Protein AF-A0A3M4SP92-F1 (afdb_monomer_lite)

Structure (mmCIF, N/CA/C/O backbone):
data_AF-A0A3M4SP92-F1
#
_entry.id   AF-A0A3M4SP92-F1
#
loop_
_atom_site.group_PDB
_atom_site.id
_atom_site.type_symbol
_atom_site.label_atom_id
_atom_site.label_alt_id
_atom_site.label_comp_id
_atom_site.label_asym_id
_atom_site.label_entity_id
_atom_site.label_seq_id
_atom_site.pdbx_PDB_ins_code
_atom_site.Cartn_x
_atom_site.Cartn_y
_atom_site.Cartn_z
_atom_site.occupancy
_atom_site.B_iso_or_equiv
_atom_site.auth_seq_id
_atom_site.auth_comp_id
_atom_site.auth_asym_id
_atom_site.auth_atom_id
_atom_site.pdbx_PDB_model_num
ATOM 1 N N . MET A 1 1 ? -9.330 -3.775 -45.755 1.00 30.12 1 MET A N 1
ATOM 2 C CA . MET A 1 1 ? -8.286 -4.547 -46.463 1.00 30.12 1 MET A CA 1
ATOM 3 C C . MET A 1 1 ? -7.312 -3.555 -47.075 1.00 30.12 1 MET A C 1
ATOM 5 O O . MET A 1 1 ? -7.588 -3.018 -48.136 1.00 30.12 1 MET A O 1
ATOM 9 N N . SER A 1 2 ? -6.251 -3.221 -46.341 1.00 26.95 2 SER A N 1
ATOM 10 C CA . SER A 1 2 ? -5.214 -2.285 -46.786 1.00 26.95 2 SER A CA 1
ATOM 11 C C . SER A 1 2 ? -4.103 -3.093 -47.449 1.00 26.95 2 SER A C 1
ATOM 13 O O . SER A 1 2 ? -3.453 -3.914 -46.802 1.00 26.95 2 SER A O 1
ATOM 15 N N . THR A 1 3 ? -3.956 -2.931 -48.759 1.00 27.67 3 THR A N 1
ATOM 16 C CA . THR A 1 3 ? -2.864 -3.501 -49.545 1.00 27.67 3 THR A CA 1
ATOM 17 C C . THR A 1 3 ? -1.587 -2.735 -49.233 1.00 27.67 3 THR A C 1
ATOM 19 O O . THR A 1 3 ? -1.308 -1.705 -49.844 1.00 27.67 3 THR A O 1
ATOM 22 N N . VAL A 1 4 ? -0.812 -3.247 -48.278 1.00 26.44 4 VAL A N 1
ATOM 23 C CA . VAL A 1 4 ? 0.611 -2.915 -48.158 1.00 26.44 4 VAL A CA 1
ATOM 24 C C . VAL A 1 4 ? 1.264 -3.302 -49.487 1.00 26.44 4 VAL A C 1
ATOM 26 O O . VAL A 1 4 ? 1.148 -4.449 -49.928 1.00 26.44 4 VAL A O 1
ATOM 29 N N . SER A 1 5 ? 1.854 -2.330 -50.180 1.00 28.97 5 SER A N 1
ATOM 30 C CA . SER A 1 5 ? 2.473 -2.546 -51.484 1.00 28.97 5 SER A CA 1
ATOM 31 C C . SER A 1 5 ? 3.644 -3.524 -51.351 1.00 28.97 5 SER A C 1
ATOM 33 O O . SER A 1 5 ? 4.403 -3.493 -50.383 1.00 28.97 5 SER A O 1
ATOM 35 N N . LYS A 1 6 ? 3.798 -4.409 -52.344 1.00 29.62 6 LYS A N 1
ATOM 36 C CA . LYS A 1 6 ? 4.917 -5.365 -52.438 1.00 29.62 6 LYS A CA 1
ATOM 37 C C . LYS A 1 6 ? 6.294 -4.694 -52.302 1.00 29.62 6 LYS A C 1
ATOM 39 O O . LYS A 1 6 ? 7.212 -5.320 -51.792 1.00 29.62 6 LYS A O 1
ATOM 44 N N . GLU A 1 7 ? 6.410 -3.418 -52.664 1.00 26.72 7 GLU A N 1
ATOM 45 C CA . GLU A 1 7 ? 7.645 -2.632 -52.536 1.00 26.72 7 GLU A CA 1
ATOM 46 C C . GLU A 1 7 ? 8.008 -2.296 -51.077 1.00 26.72 7 GLU A C 1
ATOM 48 O O . GLU A 1 7 ? 9.187 -2.251 -50.735 1.00 26.72 7 GLU A O 1
ATOM 53 N N . SER A 1 8 ? 7.032 -2.151 -50.170 1.00 32.12 8 SER A N 1
ATOM 54 C CA . SER A 1 8 ? 7.308 -1.987 -48.730 1.00 32.12 8 SER A CA 1
ATOM 55 C C . SER A 1 8 ? 7.738 -3.295 -48.054 1.00 32.12 8 SER A C 1
ATOM 57 O O . SER A 1 8 ? 8.386 -3.261 -47.011 1.00 32.12 8 SER A O 1
ATOM 59 N N . ALA A 1 9 ? 7.399 -4.446 -48.644 1.00 28.08 9 ALA A N 1
ATOM 60 C CA . ALA A 1 9 ? 7.818 -5.763 -48.163 1.00 28.08 9 ALA A CA 1
ATOM 61 C C . ALA A 1 9 ? 9.242 -6.136 -48.621 1.00 28.08 9 ALA A C 1
ATOM 63 O O . ALA A 1 9 ? 9.933 -6.864 -47.913 1.00 28.08 9 ALA A O 1
ATOM 64 N N . GLU A 1 10 ? 9.706 -5.612 -49.761 1.00 27.06 10 GLU A N 1
ATOM 65 C CA . GLU A 1 10 ? 11.067 -5.848 -50.267 1.00 27.06 10 GLU A CA 1
ATOM 66 C C . GLU A 1 10 ? 12.120 -4.923 -49.628 1.00 27.06 10 GLU A C 1
ATOM 68 O O . GLU A 1 10 ? 13.264 -5.339 -49.465 1.00 27.06 10 GLU A O 1
ATOM 73 N N . ALA A 1 11 ? 11.747 -3.727 -49.154 1.00 30.33 11 ALA A N 1
ATOM 74 C CA . ALA A 1 11 ? 12.664 -2.836 -48.425 1.00 30.33 11 ALA A CA 1
ATOM 75 C C . ALA A 1 11 ? 12.985 -3.301 -46.983 1.00 30.33 11 ALA A C 1
ATOM 77 O O . ALA A 1 11 ? 13.945 -2.836 -46.377 1.00 30.33 11 ALA A O 1
ATOM 78 N N . LEU A 1 12 ? 12.205 -4.237 -46.431 1.00 32.28 12 LEU A N 1
ATOM 79 C CA . LEU A 1 12 ? 12.416 -4.846 -45.106 1.00 32.28 12 LEU A CA 1
ATOM 80 C C . LEU A 1 12 ? 13.259 -6.135 -45.154 1.00 32.28 12 LEU A C 1
ATOM 82 O O . LEU A 1 12 ? 13.442 -6.786 -44.127 1.00 32.28 12 LEU A O 1
ATOM 86 N N . ASN A 1 13 ? 13.789 -6.483 -46.331 1.00 29.16 13 ASN A N 1
ATOM 87 C CA . ASN A 1 13 ? 14.690 -7.616 -46.555 1.00 29.16 13 ASN A CA 1
ATOM 88 C C . ASN A 1 13 ? 16.179 -7.257 -46.365 1.00 29.16 13 ASN A C 1
ATOM 90 O O . ASN A 1 13 ? 17.051 -7.995 -46.826 1.00 29.16 13 ASN A O 1
ATOM 94 N N . GLU A 1 14 ? 16.502 -6.152 -45.683 1.00 32.22 14 GLU A N 1
ATOM 95 C CA . GLU A 1 14 ? 17.861 -5.955 -45.174 1.00 32.22 14 GLU A CA 1
ATOM 96 C C . GLU A 1 14 ? 18.135 -6.999 -44.083 1.00 32.22 14 GLU A C 1
ATOM 98 O O . GLU A 1 14 ? 17.519 -6.997 -43.016 1.00 32.22 14 GLU A O 1
ATOM 103 N N . GLU A 1 15 ? 19.033 -7.932 -44.410 1.00 36.53 15 GLU A N 1
ATOM 104 C CA . GLU A 1 15 ? 19.497 -9.047 -43.588 1.00 36.53 15 GLU A CA 1
ATOM 105 C C . GLU A 1 15 ? 19.671 -8.641 -42.122 1.00 36.53 15 GLU A C 1
ATOM 107 O O . GLU A 1 15 ? 20.602 -7.929 -41.742 1.00 36.53 15 GLU A O 1
ATOM 112 N N . ALA A 1 16 ? 18.768 -9.108 -41.269 1.00 33.25 16 ALA A N 1
ATOM 113 C CA . ALA A 1 16 ? 18.874 -8.821 -39.856 1.00 33.25 16 ALA A CA 1
ATOM 114 C C . ALA A 1 16 ? 20.061 -9.577 -39.223 1.00 33.25 16 ALA A C 1
ATOM 116 O O . ALA A 1 16 ? 20.334 -10.729 -39.578 1.00 33.25 16 ALA A O 1
ATOM 117 N N . PRO A 1 17 ? 20.769 -8.954 -38.268 1.00 33.00 17 PRO A N 1
ATOM 118 C CA . PRO A 1 17 ? 21.995 -9.504 -37.707 1.00 33.00 17 PRO A CA 1
ATOM 119 C C . PRO A 1 17 ? 21.730 -10.779 -36.893 1.00 33.00 17 PRO A C 1
ATOM 121 O O . PRO A 1 17 ? 21.066 -10.744 -35.860 1.00 33.00 17 PRO A O 1
ATOM 124 N N . MET A 1 18 ? 22.319 -11.898 -37.321 1.00 33.81 18 MET A N 1
ATOM 125 C CA . MET A 1 18 ? 22.360 -13.142 -36.545 1.00 33.81 18 MET A CA 1
ATOM 126 C C . MET A 1 18 ? 23.530 -13.112 -35.550 1.00 33.81 18 MET A C 1
ATOM 128 O O . MET A 1 18 ? 24.611 -12.612 -35.881 1.00 33.81 18 MET A O 1
ATOM 132 N N . ALA A 1 19 ? 23.344 -13.661 -34.343 1.00 36.31 19 ALA A N 1
ATOM 133 C CA . ALA A 1 19 ? 24.434 -13.881 -33.400 1.00 36.31 19 ALA A CA 1
ATOM 134 C C . ALA A 1 19 ? 24.919 -15.336 -33.480 1.00 36.31 19 ALA A C 1
ATOM 136 O O . ALA A 1 19 ? 24.132 -16.274 -33.387 1.00 36.31 19 ALA A O 1
ATOM 137 N N . PHE A 1 20 ? 26.228 -15.538 -33.622 1.00 37.59 20 PHE A N 1
ATOM 138 C CA . PHE A 1 20 ? 26.829 -16.871 -33.553 1.00 37.59 20 PHE A CA 1
ATOM 139 C C . PHE A 1 20 ? 27.489 -17.056 -32.188 1.00 37.59 20 PHE A C 1
ATOM 141 O O . PHE A 1 20 ? 28.378 -16.289 -31.822 1.00 37.59 20 PHE A O 1
ATOM 148 N N . GLY A 1 21 ? 27.067 -18.074 -31.439 1.00 38.53 21 GLY A N 1
ATOM 149 C CA . GLY A 1 21 ? 27.841 -18.595 -30.315 1.00 38.53 21 GLY A CA 1
ATOM 150 C C . GLY A 1 21 ? 28.555 -19.861 -30.761 1.00 38.53 21 GLY A C 1
ATOM 151 O O . GLY A 1 21 ? 27.895 -20.796 -31.202 1.00 38.53 21 GLY A O 1
ATOM 152 N N . THR A 1 22 ? 29.883 -19.899 -30.683 1.00 38.00 22 THR A N 1
ATOM 153 C CA . THR A 1 22 ? 30.664 -21.104 -30.995 1.00 38.00 22 THR A CA 1
ATOM 154 C C . THR A 1 22 ? 30.662 -22.014 -29.760 1.00 38.00 22 THR A C 1
ATOM 156 O O . THR A 1 22 ? 31.276 -21.649 -28.752 1.00 38.00 22 THR A O 1
ATOM 159 N N . PRO A 1 23 ? 29.973 -23.171 -29.768 1.00 39.81 23 PRO A N 1
ATOM 160 C CA . PRO A 1 23 ? 29.956 -24.048 -28.609 1.00 39.81 23 PRO A CA 1
ATOM 161 C C . PRO A 1 23 ? 31.323 -24.719 -28.451 1.00 39.81 23 PRO A C 1
ATOM 163 O O . PRO A 1 23 ? 31.856 -25.294 -29.394 1.00 39.81 23 PRO A O 1
ATOM 166 N N . THR A 1 24 ? 31.892 -24.679 -27.246 1.00 42.09 24 THR A N 1
ATOM 167 C CA . THR A 1 24 ? 33.137 -25.398 -26.921 1.00 42.09 24 THR A CA 1
ATOM 168 C C . THR A 1 24 ? 32.889 -26.841 -26.462 1.00 42.09 24 THR A C 1
ATOM 170 O O . THR A 1 24 ? 33.850 -27.596 -26.333 1.00 42.09 24 THR A O 1
ATOM 173 N N . LYS A 1 25 ? 31.622 -27.241 -26.229 1.00 38.69 25 LYS A N 1
ATOM 174 C CA . LYS A 1 25 ? 31.233 -28.585 -25.739 1.00 38.69 25 LYS A CA 1
ATOM 175 C C . LYS A 1 25 ? 30.020 -29.252 -26.419 1.00 38.69 25 LYS A C 1
ATOM 177 O O . LYS A 1 25 ? 29.860 -30.454 -26.259 1.00 38.69 25 LYS A O 1
ATOM 182 N N . TYR A 1 26 ? 29.191 -28.528 -27.174 1.00 45.72 26 TYR A N 1
ATOM 183 C CA . TYR A 1 26 ? 27.958 -29.064 -27.781 1.00 45.72 26 TYR A CA 1
ATOM 184 C C . TYR A 1 26 ? 28.075 -29.200 -29.300 1.00 45.72 26 TYR A C 1
ATOM 186 O O . TYR A 1 26 ? 28.767 -28.406 -29.940 1.00 45.72 26 TYR A O 1
ATOM 194 N N . GLN A 1 27 ? 27.388 -30.188 -29.884 1.00 48.69 27 GLN A N 1
ATOM 195 C CA . GLN A 1 27 ? 27.373 -30.358 -31.337 1.00 48.69 27 GLN A CA 1
ATOM 196 C C . GLN A 1 27 ? 26.627 -29.189 -32.010 1.00 48.69 27 GLN A C 1
ATOM 198 O O . GLN A 1 27 ? 25.554 -28.791 -31.541 1.00 48.69 27 GLN A O 1
ATOM 203 N N . PRO A 1 28 ? 27.168 -28.629 -33.108 1.00 51.44 28 PRO A N 1
ATOM 204 C CA . PRO A 1 28 ? 26.494 -27.580 -33.860 1.00 51.44 28 PRO A CA 1
ATOM 205 C C . PRO A 1 28 ? 25.206 -28.113 -34.502 1.00 51.44 28 PRO A C 1
ATOM 207 O O . PRO A 1 28 ? 25.172 -29.211 -35.055 1.00 51.44 28 PRO A O 1
ATOM 210 N N . ILE A 1 29 ? 24.145 -27.309 -34.453 1.00 55.03 29 ILE A N 1
ATOM 211 C CA . ILE A 1 29 ? 22.873 -27.600 -35.121 1.00 55.03 29 ILE A CA 1
ATOM 212 C C . ILE A 1 29 ? 23.016 -27.441 -36.643 1.00 55.03 29 ILE A C 1
ATOM 214 O O . ILE A 1 29 ? 23.712 -26.543 -37.124 1.00 55.03 29 ILE A O 1
ATOM 218 N N . SER A 1 30 ? 22.362 -28.299 -37.431 1.00 59.16 30 SER A N 1
ATOM 219 C CA . SER A 1 30 ? 22.381 -28.157 -38.892 1.00 59.16 30 SER A CA 1
ATOM 220 C C . SER A 1 30 ? 21.524 -26.972 -39.350 1.00 59.16 30 SER A C 1
ATOM 222 O O . SER A 1 30 ? 20.531 -26.620 -38.709 1.00 59.16 30 SER A O 1
ATOM 224 N N . LYS A 1 31 ? 21.879 -26.373 -40.496 1.00 55.00 31 LYS A N 1
ATOM 225 C CA . LYS A 1 31 ? 21.138 -25.238 -41.078 1.00 55.00 31 LYS A CA 1
ATOM 226 C C . LYS A 1 31 ? 19.658 -25.555 -41.311 1.00 55.00 31 LYS A C 1
ATOM 228 O O . LYS A 1 31 ? 18.821 -24.695 -41.068 1.00 55.00 31 LYS A O 1
ATOM 233 N N . ASP A 1 32 ? 19.334 -26.781 -41.716 1.00 56.88 32 ASP A N 1
ATOM 234 C CA . ASP A 1 32 ? 17.954 -27.200 -41.988 1.00 56.88 32 ASP A CA 1
ATOM 235 C C . ASP A 1 32 ? 17.124 -27.354 -40.710 1.00 56.88 32 ASP A C 1
ATOM 237 O O . ASP A 1 32 ? 15.947 -26.994 -40.682 1.00 56.88 32 ASP A O 1
ATOM 241 N N . ILE A 1 33 ? 17.728 -27.885 -39.641 1.00 60.41 33 ILE A N 1
ATOM 242 C CA . ILE A 1 33 ? 17.060 -28.003 -38.340 1.00 60.41 33 ILE A CA 1
ATOM 243 C C . ILE A 1 33 ? 16.866 -26.605 -37.751 1.00 60.41 33 ILE A C 1
ATOM 245 O O . ILE A 1 33 ? 15.767 -26.285 -37.306 1.00 60.41 33 ILE A O 1
ATOM 249 N N . LEU A 1 34 ? 17.885 -25.746 -37.834 1.00 57.81 34 LEU A N 1
ATOM 250 C CA . LEU A 1 34 ? 17.784 -24.351 -37.420 1.00 57.81 34 LEU A CA 1
ATOM 251 C C . LEU A 1 34 ? 16.679 -23.618 -38.197 1.00 57.81 34 LEU A C 1
ATOM 253 O O . LEU A 1 34 ? 15.792 -23.039 -37.585 1.00 57.81 34 LEU A O 1
ATOM 257 N N . ALA A 1 35 ? 16.643 -23.708 -39.528 1.00 60.16 35 ALA A N 1
ATOM 258 C CA . ALA A 1 35 ? 15.601 -23.073 -40.338 1.00 60.16 35 ALA A CA 1
ATOM 259 C C . ALA A 1 35 ? 14.183 -23.533 -39.943 1.00 60.16 35 ALA A C 1
ATOM 261 O O . ALA A 1 35 ? 13.272 -22.710 -39.826 1.00 60.16 35 ALA A O 1
ATOM 262 N N . LYS A 1 36 ? 13.997 -24.831 -39.663 1.00 63.97 36 LYS A N 1
ATOM 263 C CA . LYS A 1 36 ? 12.719 -25.384 -39.182 1.00 63.97 36 LYS A CA 1
ATOM 264 C C . LYS A 1 36 ? 12.316 -24.847 -37.807 1.00 63.97 36 LYS A C 1
ATOM 266 O O . LYS A 1 36 ? 11.142 -24.532 -37.625 1.00 63.97 36 LYS A O 1
ATOM 271 N N . LEU A 1 37 ? 13.263 -24.711 -36.874 1.00 61.28 37 LEU A N 1
ATOM 272 C CA . LEU A 1 37 ? 13.019 -24.101 -35.559 1.00 61.28 37 LEU A CA 1
ATOM 273 C C . LEU A 1 37 ? 12.592 -22.636 -35.669 1.00 61.28 37 LEU A C 1
ATOM 275 O O . LEU A 1 37 ? 11.745 -22.174 -34.911 1.00 61.28 37 LEU A O 1
ATOM 279 N N . LEU A 1 38 ? 13.177 -21.907 -36.620 1.00 60.97 38 LEU A N 1
ATOM 280 C CA . LEU A 1 38 ? 12.963 -20.469 -36.768 1.00 60.97 38 LEU A CA 1
ATOM 281 C C . LEU A 1 38 ? 11.703 -20.122 -37.569 1.00 60.97 38 LEU A C 1
ATOM 283 O O . LEU A 1 38 ? 11.145 -19.041 -37.389 1.00 60.97 38 LEU A O 1
ATOM 287 N N . THR A 1 39 ? 11.218 -21.039 -38.411 1.00 66.00 39 THR A N 1
ATOM 288 C CA . THR A 1 39 ? 10.072 -20.829 -39.316 1.00 66.00 39 THR A CA 1
ATOM 289 C C . THR A 1 39 ? 8.832 -20.197 -38.652 1.00 66.00 39 THR A C 1
ATOM 291 O O . THR A 1 39 ? 8.259 -19.289 -39.250 1.00 66.00 39 THR A O 1
ATOM 294 N N . PRO A 1 40 ? 8.403 -20.582 -37.432 1.00 60.00 40 PRO A N 1
ATOM 295 C CA . PRO A 1 40 ? 7.220 -19.995 -36.777 1.00 60.00 40 PRO A CA 1
ATOM 296 C C . PRO A 1 40 ? 7.381 -18.528 -36.342 1.00 60.00 40 PRO A C 1
ATOM 298 O O . PRO A 1 40 ? 6.389 -17.824 -36.118 1.00 60.00 40 PRO A O 1
ATOM 301 N N . PHE A 1 41 ? 8.628 -18.073 -36.210 1.00 54.56 41 PHE A N 1
ATOM 302 C CA . PHE A 1 41 ? 8.990 -16.724 -35.777 1.00 54.56 41 PHE A CA 1
ATOM 303 C C . PHE A 1 41 ? 9.320 -15.802 -36.960 1.00 54.56 41 PHE A C 1
ATOM 305 O O . PHE A 1 41 ? 9.295 -14.581 -36.815 1.00 54.56 41 PHE A O 1
ATOM 312 N N . LEU A 1 42 ? 9.559 -16.368 -38.150 1.00 51.88 42 LEU A N 1
ATOM 313 C CA . LEU A 1 42 ? 9.678 -15.605 -39.389 1.00 51.88 42 LEU A CA 1
ATOM 314 C C . LEU A 1 42 ? 8.342 -14.887 -39.669 1.00 51.88 42 LEU A C 1
ATOM 316 O O . LEU A 1 42 ? 7.268 -15.481 -39.565 1.00 51.88 42 LEU A O 1
ATOM 320 N N . TYR A 1 43 ? 8.405 -13.597 -40.013 1.00 47.62 43 TYR A N 1
ATOM 321 C CA . TYR A 1 43 ? 7.257 -12.747 -40.390 1.00 47.62 43 TYR A CA 1
ATOM 322 C C . TYR A 1 43 ? 6.303 -12.318 -39.253 1.00 47.62 43 TYR A C 1
ATOM 324 O O . TYR A 1 43 ? 5.247 -11.748 -39.517 1.00 47.62 43 TYR A O 1
ATOM 332 N N . ALA A 1 44 ? 6.653 -12.574 -37.989 1.00 43.38 44 ALA A N 1
ATOM 333 C CA . ALA A 1 44 ? 5.804 -12.307 -36.822 1.00 43.38 44 ALA A CA 1
ATOM 334 C C . ALA A 1 44 ? 5.817 -10.879 -36.287 1.00 43.38 44 ALA A C 1
ATOM 336 O O . ALA A 1 44 ? 4.833 -10.382 -35.747 1.00 43.38 44 ALA A O 1
ATOM 337 N N . SER A 1 45 ? 6.984 -10.267 -36.369 1.00 37.94 45 SER A N 1
ATOM 338 C CA . SER A 1 45 ? 7.349 -9.096 -35.597 1.00 37.94 45 SER A CA 1
ATOM 339 C C . SER A 1 45 ? 8.038 -8.150 -36.551 1.00 37.94 45 SER A C 1
ATOM 341 O O . SER A 1 45 ? 9.079 -8.490 -37.121 1.00 37.94 45 SER A O 1
ATOM 343 N N . ILE A 1 46 ? 7.441 -6.980 -36.738 1.00 36.09 46 ILE A N 1
ATOM 344 C CA . ILE A 1 46 ? 8.022 -5.885 -37.505 1.00 36.09 46 ILE A CA 1
ATOM 345 C C . ILE A 1 46 ? 9.336 -5.514 -36.795 1.00 36.09 46 ILE A C 1
ATOM 347 O O . ILE A 1 46 ? 9.342 -4.826 -35.779 1.00 36.09 46 ILE A O 1
ATOM 351 N N . GLY A 1 47 ? 10.447 -6.078 -37.275 1.00 38.34 47 GLY A N 1
ATOM 352 C CA . GLY A 1 47 ? 11.798 -5.777 -36.813 1.00 38.34 47 GLY A CA 1
ATOM 353 C C . GLY A 1 47 ? 12.373 -6.626 -35.673 1.00 38.34 47 GLY A C 1
ATOM 354 O O . GLY A 1 47 ? 12.999 -6.032 -34.804 1.00 38.34 47 GLY A O 1
ATOM 355 N N . GLN A 1 48 ? 12.262 -7.964 -35.668 1.00 41.84 48 GLN A N 1
ATOM 356 C CA . GLN A 1 48 ? 13.051 -8.848 -34.779 1.00 41.84 48 GLN A CA 1
ATOM 357 C C . GLN A 1 48 ? 13.578 -10.096 -35.487 1.00 41.84 48 GLN A C 1
ATOM 359 O O . GLN A 1 48 ? 12.804 -10.922 -35.951 1.00 41.84 48 GLN A O 1
ATOM 364 N N . LEU A 1 49 ? 14.900 -10.255 -35.504 1.00 44.12 49 LEU A N 1
ATOM 365 C CA . LEU A 1 49 ? 15.604 -11.490 -35.864 1.00 44.12 49 LEU A CA 1
ATOM 366 C C . LEU A 1 49 ? 16.882 -11.554 -35.006 1.00 44.12 49 LEU A C 1
ATOM 368 O O . LEU A 1 49 ? 17.992 -11.613 -35.521 1.00 44.12 49 LEU A O 1
ATOM 372 N N . TYR A 1 50 ? 16.746 -11.463 -33.677 1.00 43.66 50 TYR A N 1
ATOM 373 C CA . TYR A 1 50 ? 17.833 -11.908 -32.806 1.00 43.66 50 TYR A CA 1
ATOM 374 C C . TYR A 1 50 ? 17.724 -13.421 -32.651 1.00 43.66 50 TYR A C 1
ATOM 376 O O . TYR A 1 50 ? 16.840 -13.929 -31.955 1.00 43.66 50 TYR A O 1
ATOM 384 N N . PHE A 1 51 ? 18.654 -14.119 -33.292 1.00 50.84 51 PHE A N 1
ATOM 385 C CA . PHE A 1 51 ? 18.954 -15.516 -33.026 1.00 50.84 51 PHE A CA 1
ATOM 386 C C . PHE A 1 51 ? 20.249 -15.536 -32.223 1.00 50.84 51 PHE A C 1
ATOM 388 O O . PHE A 1 51 ? 21.302 -15.164 -32.737 1.00 50.84 51 PHE A O 1
ATOM 395 N N . GLY A 1 52 ? 20.141 -15.865 -30.941 1.00 48.66 52 GLY A N 1
ATOM 396 C CA . GLY A 1 52 ? 21.264 -16.166 -30.067 1.00 48.66 52 GLY A CA 1
ATOM 397 C C . GLY A 1 52 ? 21.882 -17.531 -30.400 1.00 48.66 52 GLY A C 1
ATOM 398 O O . GLY A 1 52 ? 21.612 -18.098 -31.461 1.00 48.66 52 GLY A O 1
ATOM 399 N N . PRO A 1 53 ? 22.724 -18.088 -29.512 1.00 51.41 53 PRO A N 1
ATOM 400 C CA . PRO A 1 53 ? 23.330 -19.392 -29.745 1.00 51.41 53 PRO A CA 1
ATOM 401 C C . PRO A 1 53 ? 22.269 -20.476 -29.985 1.00 51.41 53 PRO A C 1
ATOM 403 O O . PRO A 1 53 ? 21.164 -20.429 -29.438 1.00 51.41 53 PRO A O 1
ATOM 406 N N . ALA A 1 54 ? 22.635 -21.453 -30.809 1.00 56.75 54 ALA A N 1
ATOM 407 C CA . ALA A 1 54 ? 21.820 -22.608 -31.143 1.00 56.75 54 ALA A CA 1
ATOM 408 C C . ALA A 1 54 ? 22.704 -23.856 -31.217 1.00 56.75 54 ALA A C 1
ATOM 410 O O . ALA A 1 54 ? 23.881 -23.774 -31.582 1.00 56.75 54 ALA A O 1
ATOM 411 N N . GLY A 1 55 ? 22.149 -25.016 -30.891 1.00 55.91 55 GLY A N 1
ATOM 412 C CA . GLY A 1 55 ? 22.918 -26.253 -30.816 1.00 55.91 55 GLY A CA 1
ATOM 413 C C . GLY A 1 55 ? 22.043 -27.475 -30.601 1.00 55.91 55 GLY A C 1
ATOM 414 O O . GLY A 1 55 ? 20.819 -27.410 -30.709 1.00 55.91 55 GLY A O 1
ATOM 415 N N . LEU A 1 56 ? 22.693 -28.594 -30.303 1.00 53.34 56 LEU A N 1
ATOM 416 C CA . LEU A 1 56 ? 22.045 -29.807 -29.814 1.00 53.34 56 LEU A CA 1
ATOM 417 C C . LEU A 1 56 ? 22.390 -29.993 -28.331 1.00 53.34 56 LEU A C 1
ATOM 419 O O . LEU A 1 56 ? 23.513 -29.690 -27.920 1.00 53.34 56 LEU A O 1
ATOM 423 N N . SER A 1 57 ? 21.428 -30.437 -27.521 1.00 52.94 57 SER A N 1
ATOM 424 C CA . SER A 1 57 ? 21.687 -30.886 -26.146 1.00 52.94 57 SER A CA 1
ATOM 425 C C . SER A 1 57 ? 22.518 -32.178 -26.144 1.00 52.94 57 SER A C 1
ATOM 427 O O . SER A 1 57 ? 22.754 -32.768 -27.202 1.00 52.94 57 SER A O 1
ATOM 429 N N . GLU A 1 58 ? 22.946 -32.644 -24.967 1.00 50.28 58 GLU A N 1
ATOM 430 C CA . GLU A 1 58 ? 23.633 -33.943 -24.829 1.00 50.28 58 GLU A CA 1
ATOM 431 C C . GLU A 1 58 ? 22.774 -35.112 -25.356 1.00 50.28 58 GLU A C 1
ATOM 433 O O . GLU A 1 58 ? 23.309 -36.055 -25.934 1.00 50.28 58 GLU A O 1
ATOM 438 N N . ASP A 1 59 ? 21.444 -34.985 -25.278 1.00 50.66 59 ASP A N 1
ATOM 439 C CA . ASP A 1 59 ? 20.461 -35.953 -25.787 1.00 50.66 59 ASP A CA 1
ATOM 440 C C . ASP A 1 59 ? 20.083 -35.749 -27.270 1.00 50.66 59 ASP A C 1
ATOM 442 O O . ASP A 1 59 ? 19.160 -36.386 -27.783 1.00 50.66 59 ASP A O 1
ATOM 446 N N . GLY A 1 60 ? 20.755 -34.838 -27.983 1.00 53.34 60 GLY A N 1
ATOM 447 C CA . GLY A 1 60 ? 20.487 -34.556 -29.398 1.00 53.34 60 GLY A CA 1
ATOM 448 C C . GLY A 1 60 ? 19.253 -33.681 -29.661 1.00 53.34 60 GLY A C 1
ATOM 449 O O . GLY A 1 60 ? 18.807 -33.586 -30.806 1.00 53.34 60 GLY A O 1
ATOM 450 N N . VAL A 1 61 ? 18.699 -33.024 -28.634 1.00 56.66 61 VAL A N 1
ATOM 451 C CA . VAL A 1 61 ? 17.532 -32.136 -28.769 1.00 56.66 61 VAL A CA 1
ATOM 452 C C . VAL A 1 61 ? 17.975 -30.773 -29.311 1.00 56.66 61 VAL A C 1
ATOM 454 O O . VAL A 1 61 ? 18.867 -30.149 -28.731 1.00 56.66 61 VAL A O 1
ATOM 457 N N . PRO A 1 62 ? 17.381 -30.278 -30.411 1.00 56.28 62 PRO A N 1
ATOM 458 C CA . PRO A 1 62 ? 17.779 -29.010 -31.004 1.00 56.28 62 PRO A CA 1
ATOM 459 C C . PRO A 1 62 ? 17.258 -27.819 -30.186 1.00 56.28 62 PRO A C 1
ATOM 461 O O . PRO A 1 62 ? 16.098 -27.793 -29.776 1.00 56.28 62 PRO A O 1
ATOM 464 N N . TRP A 1 63 ? 18.108 -26.815 -29.971 1.00 60.81 63 TRP A N 1
ATOM 465 C CA . TRP A 1 63 ? 17.795 -25.621 -29.185 1.00 60.81 63 TRP A CA 1
ATOM 466 C C . TRP A 1 63 ? 18.276 -24.329 -29.857 1.00 60.81 63 TRP A C 1
ATOM 468 O O . TRP A 1 63 ? 19.248 -24.345 -30.610 1.00 60.81 63 TRP A O 1
ATOM 478 N N . VAL A 1 64 ? 17.594 -23.207 -29.588 1.00 60.62 64 VAL A N 1
ATOM 479 C CA . VAL A 1 64 ? 17.939 -21.872 -30.100 1.00 60.62 64 VAL A CA 1
ATOM 480 C C . VAL A 1 64 ? 17.456 -20.783 -29.150 1.00 60.62 64 VAL A C 1
ATOM 482 O O . VAL A 1 64 ? 16.263 -20.683 -28.889 1.00 60.62 64 VAL A O 1
ATOM 485 N N . VAL A 1 65 ? 18.361 -19.927 -28.681 1.00 57.00 65 VAL A N 1
ATOM 486 C CA . VAL A 1 65 ? 17.983 -18.737 -27.909 1.00 57.00 65 VAL A CA 1
ATOM 487 C C . VAL A 1 65 ? 17.452 -17.681 -28.876 1.00 57.00 65 VAL A C 1
ATOM 489 O O . VAL A 1 65 ? 18.124 -17.339 -29.843 1.00 57.00 65 VAL A O 1
ATOM 492 N N . LEU A 1 66 ? 16.269 -17.129 -28.627 1.00 55.06 66 LEU A N 1
ATOM 493 C CA . LEU A 1 66 ? 15.685 -16.063 -29.448 1.00 55.06 66 LEU A CA 1
ATOM 494 C C . LEU A 1 66 ? 15.118 -14.960 -28.559 1.00 55.06 66 LEU A C 1
ATOM 496 O O . LEU A 1 66 ? 14.806 -15.214 -27.406 1.00 55.06 66 LEU A O 1
ATOM 500 N N . ILE A 1 67 ? 15.011 -13.736 -29.073 1.00 53.50 67 ILE A N 1
ATOM 501 C CA . ILE A 1 67 ? 14.374 -12.616 -28.363 1.00 53.50 67 ILE A CA 1
ATOM 502 C C . ILE A 1 67 ? 13.175 -12.172 -29.186 1.00 53.50 67 ILE A C 1
ATOM 504 O O . ILE A 1 67 ? 13.324 -11.801 -30.349 1.00 53.50 67 ILE A O 1
ATOM 508 N N . THR A 1 68 ? 11.997 -12.196 -28.570 1.00 52.50 68 THR A N 1
ATOM 509 C CA . THR A 1 68 ? 10.723 -11.842 -29.203 1.00 52.50 68 THR A CA 1
ATOM 510 C C . THR A 1 68 ? 9.958 -10.819 -28.362 1.00 52.50 68 THR A C 1
ATOM 512 O O . THR A 1 68 ? 10.032 -10.828 -27.139 1.00 52.50 68 THR A O 1
ATOM 515 N N . ARG A 1 69 ? 9.271 -9.892 -29.035 1.00 50.69 69 ARG A N 1
ATOM 516 C CA . ARG A 1 69 ? 8.281 -8.938 -28.508 1.00 50.69 69 ARG A CA 1
ATOM 517 C C . ARG A 1 69 ? 6.868 -9.510 -28.605 1.00 50.69 69 ARG A C 1
ATOM 519 O O . ARG A 1 69 ? 5.985 -9.059 -27.888 1.00 50.69 69 ARG A O 1
ATOM 526 N N . ASP A 1 70 ? 6.650 -10.486 -29.488 1.00 56.09 70 ASP A N 1
ATOM 527 C CA . ASP A 1 70 ? 5.390 -11.220 -29.568 1.00 56.09 70 ASP A CA 1
ATOM 528 C C . ASP A 1 70 ? 5.340 -12.199 -28.394 1.00 56.09 70 ASP A C 1
ATOM 530 O O . ASP A 1 70 ? 6.062 -13.196 -28.379 1.00 56.09 70 ASP A O 1
ATOM 534 N N . ILE A 1 71 ? 4.520 -11.857 -27.401 1.00 56.59 71 ILE A N 1
ATOM 535 C CA . ILE A 1 71 ? 4.293 -12.615 -26.166 1.00 56.59 71 ILE A CA 1
ATOM 536 C C . ILE A 1 71 ? 3.452 -13.875 -26.448 1.00 56.59 71 ILE A C 1
ATOM 538 O O . ILE A 1 71 ? 3.550 -14.854 -25.724 1.00 56.59 71 ILE A O 1
ATOM 542 N N . LYS A 1 72 ? 2.654 -13.915 -27.525 1.00 62.34 72 LYS A N 1
ATOM 543 C CA . LYS A 1 72 ? 1.690 -15.002 -27.783 1.00 62.34 72 LYS A CA 1
ATOM 544 C C . LYS A 1 72 ? 2.307 -16.174 -28.541 1.00 62.34 72 LYS A C 1
ATOM 546 O O . LYS A 1 72 ? 2.021 -17.331 -28.242 1.00 62.34 72 LYS A O 1
ATOM 551 N N . ARG A 1 73 ? 3.171 -15.908 -29.523 1.00 64.62 73 ARG A N 1
ATOM 552 C CA . ARG A 1 73 ? 3.812 -16.969 -30.329 1.00 64.62 73 ARG A CA 1
ATOM 553 C C . ARG A 1 73 ? 4.707 -17.925 -29.539 1.00 64.62 73 ARG A C 1
ATOM 555 O O . ARG A 1 73 ? 4.623 -19.122 -29.804 1.00 64.62 73 ARG A O 1
ATOM 562 N N . PRO A 1 74 ? 5.520 -17.461 -28.576 1.00 62.97 74 PRO A N 1
ATOM 563 C CA . PRO A 1 74 ? 6.175 -18.323 -27.603 1.00 62.97 74 PRO A CA 1
ATOM 564 C C . PRO A 1 74 ? 5.240 -19.330 -26.930 1.00 62.97 74 PRO A C 1
ATOM 566 O O . PRO A 1 74 ? 5.593 -20.503 -26.839 1.00 62.97 74 PRO A O 1
ATOM 569 N N . ALA A 1 75 ? 4.041 -18.898 -26.520 1.00 62.44 75 ALA A N 1
ATOM 570 C CA . ALA A 1 75 ? 3.038 -19.762 -25.898 1.00 62.44 75 ALA A CA 1
ATOM 571 C C . ALA A 1 75 ? 2.548 -20.841 -26.874 1.00 62.44 75 ALA A C 1
ATOM 573 O O . ALA A 1 75 ? 2.621 -22.026 -26.570 1.00 62.44 75 ALA A O 1
ATOM 574 N N . ILE A 1 76 ? 2.161 -20.436 -28.088 1.00 66.44 76 ILE A N 1
ATOM 575 C CA . ILE A 1 76 ? 1.680 -21.343 -29.145 1.00 66.44 76 ILE A CA 1
ATOM 576 C C . ILE A 1 76 ? 2.759 -22.364 -29.536 1.00 66.44 76 ILE A C 1
ATOM 578 O O . ILE A 1 76 ? 2.482 -23.549 -29.724 1.00 66.44 76 ILE A O 1
ATOM 582 N N . TYR A 1 77 ? 4.008 -21.914 -29.679 1.00 64.88 77 TYR A N 1
ATOM 583 C CA . TYR A 1 77 ? 5.117 -22.792 -30.040 1.00 64.88 77 TYR A CA 1
ATOM 584 C C . TYR A 1 77 ? 5.425 -23.791 -28.915 1.00 64.88 77 TYR A C 1
ATOM 586 O O . TYR A 1 77 ? 5.624 -24.974 -29.201 1.00 64.88 77 TYR A O 1
ATOM 594 N N . ARG A 1 78 ? 5.353 -23.355 -27.651 1.00 62.12 78 ARG A N 1
ATOM 595 C CA . ARG A 1 78 ? 5.458 -24.225 -26.472 1.00 62.12 78 ARG A CA 1
ATOM 596 C C . ARG A 1 78 ? 4.355 -25.284 -26.432 1.00 62.12 78 ARG A C 1
ATOM 598 O O . ARG A 1 78 ? 4.660 -26.469 -26.332 1.00 62.12 78 ARG A O 1
ATOM 605 N N . GLU A 1 79 ? 3.095 -24.883 -26.580 1.00 61.81 79 GLU A N 1
ATOM 606 C CA . GLU A 1 79 ? 1.935 -25.791 -26.598 1.00 61.81 79 GLU A CA 1
ATOM 607 C C . GLU A 1 79 ? 2.004 -26.814 -27.743 1.00 61.81 79 GLU A C 1
ATOM 609 O O . GLU A 1 79 ? 1.498 -27.928 -27.624 1.00 61.81 79 GLU A O 1
ATOM 614 N N . SER A 1 80 ? 2.683 -26.475 -28.844 1.00 62.53 80 SER A N 1
ATOM 615 C CA . SER A 1 80 ? 2.855 -27.376 -29.987 1.00 62.53 80 SER A CA 1
ATOM 616 C C . SER A 1 80 ? 3.839 -28.534 -29.753 1.00 62.53 80 SER A C 1
ATOM 618 O O . SER A 1 80 ? 3.973 -29.392 -30.629 1.00 62.53 80 SER A O 1
ATOM 620 N N . GLY A 1 81 ? 4.554 -28.558 -28.618 1.00 53.59 81 GLY A N 1
ATOM 621 C CA . GLY A 1 81 ? 5.530 -29.602 -28.282 1.00 53.59 81 GLY A CA 1
ATOM 622 C C . GLY A 1 81 ? 6.745 -29.650 -29.217 1.00 53.59 81 GLY A C 1
ATOM 623 O O . GLY A 1 81 ? 7.452 -30.656 -29.274 1.00 53.59 81 GLY A O 1
ATOM 624 N N . ARG A 1 82 ? 6.981 -28.585 -29.994 1.00 52.44 82 ARG A N 1
ATOM 625 C CA . ARG A 1 82 ? 8.116 -28.473 -30.916 1.00 52.44 82 ARG A CA 1
ATOM 626 C C . ARG A 1 82 ? 9.362 -28.049 -30.135 1.00 52.44 82 ARG A C 1
ATOM 628 O O . ARG A 1 82 ? 9.361 -27.043 -29.436 1.00 52.44 82 ARG A O 1
ATOM 635 N N . PHE A 1 83 ? 10.419 -28.849 -30.247 1.00 49.88 83 PHE A N 1
ATOM 636 C CA . PHE A 1 83 ? 11.643 -28.732 -29.448 1.00 49.88 83 PHE A CA 1
ATOM 637 C C . PHE A 1 83 ? 12.387 -27.411 -29.689 1.00 49.88 83 PHE A C 1
ATOM 639 O O . PHE A 1 83 ? 12.408 -26.914 -30.812 1.00 49.88 83 PHE A O 1
ATOM 646 N N . GLY A 1 84 ? 12.966 -26.830 -28.637 1.00 48.59 84 GLY A N 1
ATOM 647 C CA . GLY A 1 84 ? 13.707 -25.564 -28.671 1.00 48.59 84 GLY A CA 1
ATOM 648 C C . GLY A 1 84 ? 13.929 -24.996 -27.263 1.00 48.59 84 GLY A C 1
ATOM 649 O O . GLY A 1 84 ? 13.067 -25.133 -26.406 1.00 48.59 84 GLY A O 1
ATOM 650 N N . LEU A 1 85 ? 15.066 -24.355 -26.981 1.00 46.66 85 LEU A N 1
ATOM 651 C CA . LEU A 1 85 ? 15.283 -23.645 -25.710 1.00 46.66 85 LEU A CA 1
ATOM 652 C C . LEU A 1 85 ? 14.954 -22.165 -25.883 1.00 46.66 85 LEU A C 1
ATOM 654 O O . LEU A 1 85 ? 15.780 -21.408 -26.376 1.00 46.66 85 LEU A O 1
ATOM 658 N N . LEU A 1 86 ? 13.757 -21.744 -25.496 1.00 48.72 86 LEU A N 1
ATOM 659 C CA . LEU A 1 86 ? 13.330 -20.361 -25.674 1.00 48.72 86 LEU A CA 1
ATOM 660 C C . LEU A 1 86 ? 13.809 -19.495 -24.504 1.00 48.72 86 LEU A C 1
ATOM 662 O O . LEU A 1 86 ? 13.417 -19.731 -23.364 1.00 48.72 86 LEU A O 1
ATOM 666 N N . GLY A 1 87 ? 14.621 -18.477 -24.798 1.00 47.66 87 GLY A N 1
ATOM 667 C CA . GLY A 1 87 ? 14.950 -17.410 -23.854 1.00 47.66 87 GLY A CA 1
ATOM 668 C C . GLY A 1 87 ? 13.940 -16.267 -23.947 1.00 47.66 87 GLY A C 1
ATOM 669 O O . GLY A 1 87 ? 13.645 -15.791 -25.034 1.00 47.66 87 GLY A O 1
ATOM 670 N N . TRP A 1 88 ? 13.414 -15.799 -22.821 1.00 47.22 88 TRP A N 1
ATOM 671 C CA . TRP A 1 88 ? 12.588 -14.591 -22.757 1.00 47.22 88 TRP A CA 1
ATOM 672 C C . TRP A 1 88 ? 13.264 -13.564 -21.845 1.00 47.22 88 TRP A C 1
ATOM 674 O O . TRP A 1 88 ? 13.787 -13.905 -20.778 1.00 47.22 88 TRP A O 1
ATOM 684 N N . ARG A 1 89 ? 13.301 -12.299 -22.285 1.00 46.56 89 ARG A N 1
ATOM 685 C CA . ARG A 1 89 ? 13.930 -11.204 -21.537 1.00 46.56 89 ARG A CA 1
ATOM 686 C C . ARG A 1 89 ? 12.888 -10.442 -20.732 1.00 46.56 89 ARG A C 1
ATOM 688 O O . ARG A 1 89 ? 11.838 -10.090 -21.250 1.00 46.56 89 ARG A O 1
ATOM 695 N N . TRP A 1 90 ? 13.254 -10.118 -19.499 1.00 42.41 90 TRP A N 1
ATOM 696 C CA . TRP A 1 90 ? 12.374 -9.485 -18.521 1.00 42.41 90 TRP A CA 1
ATOM 697 C C . TRP A 1 90 ? 12.511 -7.966 -18.409 1.00 42.41 90 TRP A C 1
ATOM 699 O O . TRP A 1 90 ? 11.554 -7.302 -18.038 1.00 42.41 90 TRP A O 1
ATOM 709 N N . ASN A 1 91 ? 13.694 -7.397 -18.680 1.00 36.88 91 ASN A N 1
ATOM 710 C CA . ASN A 1 91 ? 13.957 -5.967 -18.470 1.00 36.88 91 ASN A CA 1
ATOM 711 C C . ASN A 1 91 ? 15.220 -5.502 -19.227 1.00 36.88 91 ASN A C 1
ATOM 713 O O . ASN A 1 91 ? 16.139 -6.290 -19.462 1.00 36.88 91 ASN A O 1
ATOM 717 N N . THR A 1 92 ? 15.280 -4.216 -19.579 1.00 37.22 92 THR A N 1
ATOM 718 C CA . THR A 1 92 ? 16.415 -3.482 -20.164 1.00 37.22 92 THR A CA 1
ATOM 719 C C . THR A 1 92 ? 17.650 -3.314 -19.271 1.00 37.22 92 THR A C 1
ATOM 721 O O . THR A 1 92 ? 18.712 -2.990 -19.813 1.00 37.22 92 THR A O 1
ATOM 724 N N . SER A 1 93 ? 17.554 -3.562 -17.962 1.00 35.44 93 SER A N 1
ATOM 725 C CA . SER A 1 93 ? 18.633 -3.322 -16.994 1.00 35.44 93 SER A CA 1
ATOM 726 C C . SER A 1 93 ? 19.920 -4.127 -17.296 1.00 35.44 93 SER A C 1
ATOM 728 O O . SER A 1 93 ? 19.826 -5.302 -17.672 1.00 35.44 93 SER A O 1
ATOM 730 N N . PRO A 1 94 ? 21.130 -3.538 -17.141 1.00 32.19 94 PRO A N 1
ATOM 731 C CA . PRO A 1 94 ? 22.418 -4.175 -17.456 1.00 32.19 94 PRO A CA 1
ATOM 732 C C . PRO A 1 94 ? 22.781 -5.424 -16.631 1.00 32.19 94 PRO A C 1
ATOM 734 O O . PRO A 1 94 ? 23.760 -6.087 -16.967 1.00 32.19 94 PRO A O 1
ATOM 737 N N . SER A 1 95 ? 22.039 -5.736 -15.563 1.00 31.88 95 SER A N 1
ATOM 738 C CA . SER A 1 95 ? 22.437 -6.698 -14.522 1.00 31.88 95 SER A CA 1
ATOM 739 C C . SER A 1 95 ? 21.388 -7.778 -14.184 1.00 31.88 95 SER A C 1
ATOM 741 O O . SER A 1 95 ? 21.362 -8.262 -13.057 1.00 31.88 95 SER A O 1
ATOM 743 N N . CYS A 1 96 ? 20.510 -8.179 -15.115 1.00 39.28 96 CYS A N 1
ATOM 744 C CA . CYS A 1 96 ? 19.384 -9.086 -14.810 1.00 39.28 96 CYS A CA 1
ATOM 745 C C . CYS A 1 96 ? 19.375 -10.446 -15.538 1.00 39.28 96 CYS A C 1
ATOM 747 O O . CYS A 1 96 ? 19.955 -10.618 -16.609 1.00 39.28 96 CYS A O 1
ATOM 749 N N . PHE A 1 97 ? 18.671 -11.398 -14.910 1.00 38.47 97 PHE A N 1
ATOM 750 C CA . PHE A 1 97 ? 18.526 -12.813 -15.273 1.00 38.47 97 PHE A CA 1
ATOM 751 C C . PHE A 1 97 ? 17.629 -13.040 -16.506 1.00 38.47 97 PHE A C 1
ATOM 753 O O . PHE A 1 97 ? 16.695 -12.276 -16.744 1.00 38.47 97 PHE A O 1
ATOM 760 N N . PHE A 1 98 ? 17.887 -14.105 -17.275 1.00 44.09 98 PHE A N 1
ATOM 761 C CA . PHE A 1 98 ? 17.019 -14.597 -18.357 1.00 44.09 98 PHE A CA 1
ATOM 762 C C . PHE A 1 98 ? 16.137 -15.729 -17.823 1.00 44.09 98 PHE A C 1
ATOM 764 O O . PHE A 1 98 ? 16.627 -16.572 -17.075 1.00 44.09 98 PHE A O 1
ATOM 771 N N . SER A 1 99 ? 14.863 -15.788 -18.229 1.00 40.69 99 SER A N 1
ATOM 772 C CA . SER A 1 99 ? 14.104 -17.041 -18.112 1.00 40.69 99 SER A CA 1
ATOM 773 C C . SER A 1 99 ? 14.343 -17.835 -19.378 1.00 40.69 99 SER A C 1
ATOM 775 O O . SER A 1 99 ? 14.212 -17.289 -20.479 1.00 40.69 99 SER A O 1
ATOM 777 N N . LEU A 1 100 ? 14.736 -19.098 -19.228 1.00 42.41 100 LEU A N 1
ATOM 778 C CA . LEU A 1 100 ? 14.794 -20.017 -20.353 1.00 42.41 100 LEU A CA 1
ATOM 779 C C . LEU A 1 100 ? 13.977 -21.236 -20.020 1.00 42.41 100 LEU A C 1
ATOM 781 O O . LEU A 1 100 ? 14.130 -21.832 -18.958 1.00 42.41 100 LEU A O 1
ATOM 785 N N . THR A 1 101 ? 13.148 -21.617 -20.973 1.00 41.25 101 THR A N 1
ATOM 786 C CA . THR A 1 101 ? 12.430 -22.875 -20.915 1.00 41.25 101 THR A CA 1
ATOM 787 C C . THR A 1 101 ? 13.154 -23.843 -21.832 1.00 41.25 101 THR A C 1
ATOM 789 O O . THR A 1 101 ? 13.180 -23.656 -23.051 1.00 41.25 101 THR A O 1
ATOM 792 N N . ALA A 1 102 ? 13.761 -24.874 -21.247 1.00 41.78 102 ALA A N 1
ATOM 793 C CA . ALA A 1 102 ? 14.213 -26.034 -21.996 1.00 41.78 102 ALA A CA 1
ATOM 794 C C . ALA A 1 102 ? 12.974 -26.825 -22.435 1.00 41.78 102 ALA A C 1
ATOM 796 O O . ALA A 1 102 ? 12.315 -27.463 -21.617 1.00 41.78 102 ALA A O 1
ATOM 797 N N . MET A 1 103 ? 12.612 -26.759 -23.719 1.00 44.50 103 MET A N 1
ATOM 798 C CA . MET A 1 103 ? 11.531 -27.590 -24.245 1.00 44.50 103 MET A CA 1
ATOM 799 C C . MET A 1 103 ? 12.123 -28.884 -24.786 1.00 44.50 103 MET A C 1
ATOM 801 O O . MET A 1 103 ? 12.710 -28.902 -25.872 1.00 44.50 103 MET A O 1
ATOM 805 N N . GLY A 1 104 ? 11.942 -29.965 -24.027 1.00 42.72 104 GLY A N 1
ATOM 806 C CA . GLY A 1 104 ? 12.154 -31.313 -24.532 1.00 42.72 104 GLY A CA 1
ATOM 807 C C . GLY A 1 104 ? 12.770 -32.290 -23.553 1.00 42.72 104 GLY A C 1
ATOM 808 O O . GLY A 1 104 ? 13.960 -32.540 -23.652 1.00 42.72 104 GLY A O 1
ATOM 809 N N . LEU A 1 105 ? 11.943 -32.931 -22.729 1.00 37.22 105 LEU A N 1
ATOM 810 C CA . LEU A 1 105 ? 12.167 -34.287 -22.226 1.00 37.22 105 LEU A CA 1
ATOM 811 C C . LEU A 1 105 ? 10.803 -34.983 -22.101 1.00 37.22 105 LEU A C 1
ATOM 813 O O . LEU A 1 105 ? 9.760 -34.334 -22.144 1.00 37.22 105 LEU A O 1
ATOM 817 N N . ARG A 1 106 ? 10.802 -36.313 -21.970 1.00 37.66 106 ARG A N 1
ATOM 818 C CA . ARG A 1 106 ? 9.633 -37.181 -21.700 1.00 37.66 106 ARG A CA 1
ATOM 819 C C . ARG A 1 106 ? 8.963 -36.909 -20.336 1.00 37.66 106 ARG A C 1
ATOM 821 O O . ARG A 1 106 ? 8.413 -37.820 -19.726 1.00 37.66 106 ARG A O 1
ATOM 828 N N . GLU A 1 107 ? 9.007 -35.682 -19.846 1.00 34.62 107 GLU A N 1
ATOM 829 C CA . GLU A 1 107 ? 8.417 -35.284 -18.579 1.00 34.62 107 GLU A CA 1
ATOM 830 C C . GLU A 1 107 ? 7.173 -34.449 -18.853 1.00 34.62 107 GLU A C 1
ATOM 832 O O . GLU A 1 107 ? 7.176 -33.493 -19.625 1.00 34.62 107 GLU A O 1
ATOM 837 N N . SER A 1 108 ? 6.065 -34.861 -18.242 1.00 33.44 108 SER A N 1
ATOM 838 C CA . SER A 1 108 ? 4.724 -34.317 -18.472 1.00 33.44 108 SER A CA 1
ATOM 839 C C . SER A 1 108 ? 4.527 -32.889 -17.957 1.00 33.44 108 SER A C 1
ATOM 841 O O . SER A 1 108 ? 3.410 -32.378 -18.011 1.00 33.44 108 SER A O 1
ATOM 843 N N . ARG A 1 109 ? 5.567 -32.262 -17.397 1.00 32.44 109 ARG A N 1
ATOM 844 C CA . ARG A 1 109 ? 5.522 -30.903 -16.862 1.00 32.44 109 ARG A CA 1
ATOM 845 C C . ARG A 1 109 ? 6.831 -30.192 -17.196 1.00 32.44 109 ARG A C 1
ATOM 847 O O . ARG A 1 109 ? 7.887 -30.730 -16.874 1.00 32.44 109 ARG A O 1
ATOM 854 N N . PRO A 1 110 ? 6.795 -29.008 -17.824 1.00 35.03 110 PRO A N 1
ATOM 855 C CA . PRO A 1 110 ? 7.993 -28.204 -17.964 1.00 35.03 110 PRO A CA 1
ATOM 856 C C . PRO A 1 110 ? 8.416 -27.771 -16.552 1.00 35.03 110 PRO A C 1
ATOM 858 O O . PRO A 1 110 ? 7.650 -27.122 -15.843 1.00 35.03 110 PRO A O 1
ATOM 861 N N . HIS A 1 111 ? 9.610 -28.167 -16.110 1.00 31.94 111 HIS A N 1
ATOM 862 C CA . HIS A 1 111 ? 10.207 -27.694 -14.860 1.00 31.94 111 HIS A CA 1
ATOM 863 C C . HIS A 1 111 ? 10.616 -26.218 -15.019 1.00 31.94 111 HIS A C 1
ATOM 865 O O . HIS A 1 111 ? 11.783 -25.871 -15.150 1.00 31.94 111 HIS A O 1
ATOM 871 N N . VAL A 1 112 ? 9.632 -25.318 -15.070 1.00 35.88 112 VAL A N 1
ATOM 872 C CA . VAL A 1 112 ? 9.848 -23.868 -15.094 1.00 35.88 112 VAL A CA 1
ATOM 873 C C . VAL A 1 112 ? 9.873 -23.395 -13.645 1.00 35.88 112 VAL A C 1
ATOM 875 O O . VAL A 1 112 ? 8.860 -22.985 -13.092 1.00 35.88 112 VAL A O 1
ATOM 878 N N . ARG A 1 113 ? 11.029 -23.507 -12.984 1.00 34.19 113 ARG A N 1
ATOM 879 C CA . ARG A 1 113 ? 11.216 -22.918 -11.650 1.00 34.19 113 ARG A CA 1
ATOM 880 C C . ARG A 1 113 ? 11.639 -21.464 -11.801 1.00 34.19 113 ARG A C 1
ATOM 882 O O . ARG A 1 113 ? 12.785 -21.146 -12.114 1.00 34.19 113 ARG A O 1
ATOM 889 N N . TRP A 1 114 ? 10.674 -20.579 -11.602 1.00 38.53 114 TRP A N 1
ATOM 890 C CA . TRP A 1 114 ? 10.838 -19.141 -11.701 1.00 38.53 114 TRP A CA 1
ATOM 891 C C . TRP A 1 114 ? 11.636 -18.593 -10.515 1.00 38.53 114 TRP A C 1
ATOM 893 O O . TRP A 1 114 ? 11.258 -18.735 -9.358 1.00 38.53 114 TRP A O 1
ATOM 903 N N . MET A 1 115 ? 12.748 -17.929 -10.823 1.00 33.81 115 MET A N 1
ATOM 904 C CA . MET A 1 115 ? 13.464 -16.993 -9.943 1.00 33.81 115 MET A CA 1
ATOM 905 C C . MET A 1 115 ? 14.181 -17.531 -8.685 1.00 33.81 115 MET A C 1
ATOM 907 O O . MET A 1 115 ? 14.676 -16.728 -7.895 1.00 33.81 115 MET A O 1
ATOM 911 N N . GLY A 1 116 ? 14.315 -18.847 -8.506 1.00 31.44 116 GLY A N 1
ATOM 912 C CA . GLY A 1 116 ? 15.170 -19.450 -7.469 1.00 31.44 116 GLY A CA 1
ATOM 913 C C . GLY A 1 116 ? 16.507 -19.975 -8.010 1.00 31.44 116 GLY A C 1
ATOM 914 O O . GLY A 1 116 ? 16.701 -20.062 -9.223 1.00 31.44 116 GLY A O 1
ATOM 915 N N . SER A 1 117 ? 17.427 -20.379 -7.119 1.00 31.22 117 SER A N 1
ATOM 916 C CA . SER A 1 117 ? 18.557 -21.238 -7.504 1.00 31.22 117 SER A CA 1
ATOM 917 C C . SER A 1 117 ? 17.993 -22.538 -8.078 1.00 31.22 117 SER A C 1
ATOM 919 O O . SER A 1 117 ? 17.486 -23.394 -7.355 1.00 31.22 117 SER A O 1
ATOM 921 N N . SER A 1 118 ? 18.001 -22.615 -9.397 1.00 33.72 118 SER A N 1
ATOM 922 C CA . SER A 1 118 ? 17.465 -23.714 -10.182 1.00 33.72 118 SER A CA 1
ATOM 923 C C . SER A 1 118 ? 18.269 -25.004 -9.956 1.00 33.72 118 SER A C 1
ATOM 925 O O . SER A 1 118 ? 19.492 -24.948 -9.845 1.00 33.72 118 SER A O 1
ATOM 927 N N . GLU A 1 119 ? 17.584 -26.155 -9.916 1.00 35.25 119 GLU A N 1
ATOM 928 C CA . GLU A 1 119 ? 18.189 -27.496 -10.065 1.00 35.25 119 GLU A CA 1
ATOM 929 C C . GLU A 1 119 ? 18.467 -27.845 -11.542 1.00 35.25 119 GLU A C 1
ATOM 931 O O . GLU A 1 119 ? 19.047 -28.889 -11.825 1.00 35.25 119 GLU A O 1
ATOM 936 N N . ASP A 1 120 ? 18.159 -26.919 -12.461 1.00 34.97 120 ASP A N 1
ATOM 937 C CA . ASP A 1 120 ? 18.455 -26.956 -13.897 1.00 34.97 120 ASP A CA 1
ATOM 938 C C . ASP A 1 120 ? 19.434 -25.840 -14.345 1.00 34.97 120 ASP A C 1
ATOM 940 O O . ASP A 1 120 ? 19.562 -24.809 -13.673 1.00 34.97 120 ASP A O 1
ATOM 944 N N . PRO A 1 121 ? 20.128 -25.981 -15.491 1.00 35.38 121 PRO A N 1
ATOM 945 C CA . PRO A 1 121 ? 21.036 -24.957 -16.013 1.00 35.38 121 PRO A CA 1
ATOM 946 C C . PRO A 1 121 ? 20.308 -23.679 -16.478 1.00 35.38 121 PRO A C 1
ATOM 948 O O . PRO A 1 121 ? 19.382 -23.740 -17.283 1.00 35.38 121 PRO A O 1
ATOM 951 N N . VAL A 1 122 ? 20.777 -22.503 -16.050 1.00 42.97 122 VAL A N 1
ATOM 952 C CA . VAL A 1 122 ? 20.219 -21.174 -16.374 1.00 42.97 122 VAL A CA 1
ATOM 953 C C . VAL A 1 122 ? 21.183 -20.388 -17.259 1.00 42.97 122 VAL A C 1
ATOM 955 O O . VAL A 1 122 ? 22.376 -20.337 -16.990 1.00 42.97 122 VAL A O 1
ATOM 958 N N . VAL A 1 123 ? 20.697 -19.704 -18.293 1.00 45.53 123 VAL A N 1
ATOM 959 C CA . VAL A 1 123 ? 21.520 -18.792 -19.101 1.00 45.53 123 VAL A CA 1
ATOM 960 C C . VAL A 1 123 ? 21.662 -17.444 -18.397 1.00 45.53 123 VAL A C 1
ATOM 962 O O . VAL A 1 123 ? 20.686 -16.748 -18.126 1.00 45.53 123 VAL A O 1
ATOM 965 N N . GLN A 1 124 ? 22.903 -17.053 -18.141 1.00 48.59 124 GLN A N 1
ATOM 966 C CA . GLN A 1 124 ? 23.292 -15.720 -17.701 1.00 48.59 124 GLN A CA 1
ATOM 967 C C . GLN A 1 124 ? 23.833 -14.939 -18.896 1.00 48.59 124 GLN A C 1
ATOM 969 O O . GLN A 1 124 ? 24.555 -15.498 -19.718 1.00 48.59 124 GLN A O 1
ATOM 974 N N . ALA A 1 125 ? 23.546 -13.640 -18.988 1.00 49.06 125 ALA A N 1
ATOM 975 C CA . ALA A 1 125 ? 24.247 -12.773 -19.927 1.00 49.06 125 ALA A CA 1
ATOM 976 C C . ALA A 1 125 ? 24.707 -11.478 -19.262 1.00 49.06 125 ALA A C 1
ATOM 978 O O . ALA A 1 125 ? 24.049 -10.958 -18.367 1.00 49.06 125 ALA A O 1
ATOM 979 N N . ILE A 1 126 ? 25.838 -10.959 -19.728 1.00 44.16 126 ILE A N 1
ATOM 980 C CA . ILE A 1 126 ? 26.442 -9.710 -19.277 1.00 44.16 126 ILE A CA 1
ATOM 981 C C . ILE A 1 126 ? 26.650 -8.821 -20.500 1.00 44.16 126 ILE A C 1
ATOM 983 O O . ILE A 1 126 ? 27.141 -9.271 -21.542 1.00 44.16 126 ILE A O 1
ATOM 987 N N . ARG A 1 127 ? 26.288 -7.544 -20.366 1.00 41.09 127 ARG A N 1
ATOM 988 C CA . ARG A 1 127 ? 26.610 -6.503 -21.343 1.00 41.09 127 ARG A CA 1
ATOM 989 C C . ARG A 1 127 ? 27.875 -5.777 -20.899 1.00 41.09 127 ARG A C 1
ATOM 991 O O . ARG A 1 127 ? 27.897 -5.185 -19.828 1.00 41.09 127 ARG A O 1
ATOM 998 N N . ASP A 1 128 ? 28.891 -5.783 -21.750 1.00 40.44 128 ASP A N 1
ATOM 999 C CA . ASP A 1 128 ? 30.183 -5.139 -21.508 1.00 40.44 128 ASP A CA 1
ATOM 1000 C C . ASP A 1 128 ? 30.555 -4.314 -22.747 1.00 40.44 128 ASP A C 1
ATOM 1002 O O . ASP A 1 128 ? 30.811 -4.879 -23.806 1.00 40.44 128 ASP A O 1
ATOM 1006 N N . VAL A 1 129 ? 30.484 -2.979 -22.645 1.00 39.06 129 VAL A N 1
ATOM 1007 C CA . VAL A 1 129 ? 30.908 -2.001 -23.675 1.00 39.06 129 VAL A CA 1
ATOM 1008 C C . VAL A 1 129 ? 30.585 -2.441 -25.118 1.00 39.06 129 VAL A C 1
ATOM 1010 O O . VAL A 1 129 ? 31.457 -2.734 -25.933 1.00 39.06 129 VAL A O 1
ATOM 1013 N N . GLY A 1 130 ? 29.293 -2.534 -25.442 1.00 39.81 130 GLY A N 1
ATOM 1014 C CA . GLY A 1 130 ? 28.830 -2.882 -26.796 1.00 39.81 130 GLY A CA 1
ATOM 1015 C C . GLY A 1 130 ? 28.985 -4.357 -27.194 1.00 39.81 130 GLY A C 1
ATOM 1016 O O . GLY A 1 130 ? 28.553 -4.728 -28.281 1.00 39.81 130 GLY A O 1
ATOM 1017 N N . ARG A 1 131 ? 29.534 -5.202 -26.319 1.00 47.16 131 ARG A N 1
ATOM 1018 C CA . ARG A 1 131 ? 29.614 -6.657 -26.475 1.00 47.16 131 ARG A CA 1
ATOM 1019 C C . ARG A 1 131 ? 28.643 -7.325 -25.515 1.00 47.16 131 ARG A C 1
ATOM 1021 O O . ARG A 1 131 ? 28.375 -6.829 -24.418 1.00 47.16 131 ARG A O 1
ATOM 1028 N N . VAL A 1 132 ? 28.104 -8.459 -25.936 1.00 50.28 132 VAL A N 1
ATOM 1029 C CA . VAL A 1 132 ? 27.202 -9.267 -25.115 1.00 50.28 132 VAL A CA 1
ATOM 1030 C C . VAL A 1 132 ? 27.873 -10.607 -24.903 1.00 50.28 132 VAL A C 1
ATOM 1032 O O . VAL A 1 132 ? 28.288 -11.239 -25.869 1.00 50.28 132 VAL A O 1
ATOM 1035 N N . ARG A 1 133 ? 28.007 -11.033 -23.650 1.00 50.91 133 ARG A N 1
ATOM 1036 C CA . ARG A 1 133 ? 28.507 -12.364 -23.306 1.00 50.91 133 ARG A CA 1
ATOM 1037 C C . ARG A 1 133 ? 27.407 -13.156 -22.630 1.00 50.91 133 ARG A C 1
ATOM 1039 O O . ARG A 1 133 ? 26.688 -12.602 -21.813 1.00 50.91 133 ARG A O 1
ATOM 1046 N N . VAL A 1 134 ? 27.284 -14.429 -22.959 1.00 51.59 134 VAL A N 1
ATOM 1047 C CA . VAL A 1 134 ? 26.236 -15.339 -22.500 1.00 51.59 134 VAL A CA 1
ATOM 1048 C C . VAL A 1 134 ? 26.909 -16.595 -21.946 1.00 51.59 134 VAL A C 1
ATOM 1050 O O . VAL A 1 134 ? 27.879 -17.055 -22.529 1.00 51.59 134 VAL A O 1
ATOM 1053 N N . CYS A 1 135 ? 26.449 -17.176 -20.847 1.00 47.12 135 CYS A N 1
ATOM 1054 C CA . CYS A 1 135 ? 26.907 -18.480 -20.362 1.00 47.12 135 CYS A CA 1
ATOM 1055 C C . CYS A 1 135 ? 25.733 -19.274 -19.784 1.00 47.12 135 CYS A C 1
ATOM 1057 O O . CYS A 1 135 ? 24.708 -18.697 -19.451 1.00 47.12 135 CYS A O 1
ATOM 1059 N N . MET A 1 136 ? 25.871 -20.589 -19.657 1.00 46.66 136 MET A N 1
ATOM 1060 C CA . MET A 1 136 ? 24.953 -21.456 -18.923 1.00 46.66 136 MET A CA 1
ATOM 1061 C C . MET A 1 136 ? 25.528 -21.699 -17.527 1.00 46.66 136 MET A C 1
ATOM 1063 O O . MET A 1 136 ? 26.559 -22.344 -17.389 1.00 46.66 136 MET A O 1
ATOM 1067 N N . ALA A 1 137 ? 24.892 -21.177 -16.490 1.00 43.66 137 ALA A N 1
ATOM 1068 C CA . ALA A 1 137 ? 25.178 -21.478 -15.096 1.00 43.66 137 ALA A CA 1
ATOM 1069 C C . ALA A 1 137 ? 24.422 -22.745 -14.680 1.00 43.66 137 ALA A C 1
ATOM 1071 O O . ALA A 1 137 ? 23.199 -22.793 -14.752 1.00 43.66 137 ALA A O 1
ATOM 1072 N N . HIS A 1 138 ? 25.140 -23.773 -14.248 1.00 41.47 138 HIS A N 1
ATOM 1073 C CA . HIS A 1 138 ? 24.564 -25.011 -13.742 1.00 41.47 138 HIS A CA 1
ATOM 1074 C C . HIS A 1 138 ? 24.272 -24.912 -12.231 1.00 41.47 138 HIS A C 1
ATOM 1076 O O . HIS A 1 138 ? 24.963 -24.180 -11.517 1.00 41.47 138 HIS A O 1
ATOM 1082 N N . PRO A 1 139 ? 23.325 -25.717 -11.720 1.00 37.66 139 PRO A N 1
ATOM 1083 C CA . PRO A 1 139 ? 22.944 -25.787 -10.298 1.00 37.66 139 PRO A CA 1
ATOM 1084 C C . PRO A 1 139 ? 24.107 -26.068 -9.350 1.00 37.66 139 PRO A C 1
ATOM 1086 O O . PRO A 1 139 ? 24.137 -25.629 -8.207 1.00 37.66 139 PRO A O 1
ATOM 1089 N N . THR A 1 140 ? 25.094 -26.806 -9.851 1.00 39.19 140 THR A N 1
ATOM 1090 C CA . THR A 1 140 ? 26.321 -27.190 -9.150 1.00 39.19 140 THR A CA 1
ATOM 1091 C C . THR A 1 140 ? 27.300 -26.025 -8.961 1.00 39.19 140 THR A C 1
ATOM 1093 O O . THR A 1 140 ? 28.390 -26.225 -8.428 1.00 39.19 140 THR A O 1
ATOM 1096 N N . GLY A 1 141 ? 26.963 -24.822 -9.441 1.00 35.84 141 GLY A N 1
ATOM 1097 C CA . GLY A 1 141 ? 27.844 -23.653 -9.464 1.00 35.84 141 GLY A CA 1
ATOM 1098 C C . GLY A 1 141 ? 28.849 -23.655 -10.621 1.00 35.84 141 GLY A C 1
ATOM 1099 O O . GLY A 1 141 ? 29.648 -22.729 -10.745 1.00 35.84 141 GLY A O 1
ATOM 1100 N N . SER A 1 142 ? 28.833 -24.674 -11.489 1.00 39.00 142 SER A N 1
ATOM 1101 C CA . SER A 1 142 ? 29.682 -24.701 -12.683 1.00 39.00 142 SER A CA 1
ATOM 1102 C C . SER A 1 142 ? 29.068 -23.887 -13.818 1.00 39.00 142 SER A C 1
ATOM 1104 O O . SER A 1 142 ? 27.871 -23.978 -14.053 1.00 39.00 142 SER A O 1
ATOM 1106 N N . HIS A 1 143 ? 29.876 -23.152 -14.576 1.00 39.59 143 HIS A N 1
ATOM 1107 C CA . HIS A 1 143 ? 29.412 -22.422 -15.756 1.00 39.59 143 HIS A CA 1
ATOM 1108 C C . HIS A 1 143 ? 29.897 -23.104 -17.039 1.00 39.59 143 HIS A C 1
ATOM 1110 O O . HIS A 1 143 ? 31.020 -23.617 -17.099 1.00 39.59 143 HIS A O 1
ATOM 1116 N N . SER A 1 144 ? 29.099 -23.053 -18.105 1.00 41.91 144 SER A N 1
ATOM 1117 C CA . SER A 1 144 ? 29.662 -23.111 -19.449 1.00 41.91 144 SER A CA 1
ATOM 1118 C C . SER A 1 144 ? 30.613 -21.926 -19.618 1.00 41.91 144 SER A C 1
ATOM 1120 O O . SER A 1 144 ? 30.448 -20.885 -18.981 1.00 41.91 144 SER A O 1
ATOM 1122 N N . GLY A 1 145 ? 31.599 -22.043 -20.505 1.00 40.81 145 GLY A N 1
ATOM 1123 C CA . GLY A 1 145 ? 32.394 -20.876 -20.884 1.00 40.81 145 GLY A CA 1
ATOM 1124 C C . GLY A 1 145 ? 31.494 -19.711 -21.319 1.00 40.81 145 GLY A C 1
ATOM 1125 O O . GLY A 1 145 ? 30.386 -19.926 -21.817 1.00 40.81 145 GLY A O 1
ATOM 1126 N N . TRP A 1 146 ? 31.966 -18.483 -21.111 1.00 46.97 146 TRP A N 1
ATOM 1127 C CA . TRP A 1 146 ? 31.297 -17.291 -21.620 1.00 46.97 146 TRP A CA 1
ATOM 1128 C C . TRP A 1 146 ? 31.408 -17.251 -23.146 1.00 46.97 146 TRP A C 1
ATOM 1130 O O . TRP A 1 146 ? 32.503 -17.216 -23.702 1.00 46.97 146 TRP A O 1
ATOM 1140 N N . PHE A 1 147 ? 30.263 -17.244 -23.811 1.00 49.50 147 PHE A N 1
ATOM 1141 C CA . PHE A 1 147 ? 30.106 -17.070 -25.245 1.00 49.50 147 PHE A CA 1
ATOM 1142 C C . PHE A 1 147 ? 29.921 -15.590 -25.543 1.00 49.50 147 PHE A C 1
ATOM 1144 O O . PHE A 1 147 ? 28.996 -14.974 -25.029 1.00 49.50 147 PHE A O 1
ATOM 1151 N N . GLU A 1 148 ? 30.758 -14.997 -26.384 1.00 45.62 148 GLU A N 1
ATOM 1152 C CA . GLU A 1 148 ? 30.457 -13.677 -26.933 1.00 45.62 148 GLU A CA 1
ATOM 1153 C C . GLU A 1 148 ? 29.372 -13.837 -28.005 1.00 45.62 148 GLU A C 1
ATOM 1155 O O . GLU A 1 148 ? 29.537 -14.605 -28.951 1.00 45.62 148 GLU A O 1
ATOM 1160 N N . ALA A 1 149 ? 28.245 -13.147 -27.853 1.00 47.03 149 ALA A N 1
ATOM 1161 C CA . ALA A 1 149 ? 27.269 -13.015 -28.919 1.00 47.03 149 ALA A CA 1
ATOM 1162 C C . ALA A 1 149 ? 27.892 -12.120 -29.996 1.00 47.03 149 ALA A C 1
ATOM 1164 O O . ALA A 1 149 ? 27.915 -10.893 -29.882 1.00 47.03 149 ALA A O 1
ATOM 1165 N N . VAL A 1 150 ? 28.452 -12.753 -31.025 1.00 41.56 150 VAL A N 1
ATOM 1166 C CA . VAL A 1 150 ? 29.033 -12.049 -32.166 1.00 41.56 150 VAL A CA 1
ATOM 1167 C C . VAL A 1 150 ? 27.910 -11.723 -33.135 1.00 41.56 150 VAL A C 1
ATOM 1169 O O . VAL A 1 150 ? 27.469 -12.584 -33.893 1.00 41.56 150 VAL A O 1
ATOM 1172 N N . PHE A 1 151 ? 27.450 -10.476 -33.106 1.00 43.69 151 PHE A N 1
ATOM 1173 C CA . PHE A 1 151 ? 26.547 -9.925 -34.111 1.00 43.69 151 PHE A CA 1
ATOM 1174 C C . PHE A 1 151 ? 27.346 -9.761 -35.406 1.00 43.69 151 PHE A C 1
ATOM 1176 O O . PHE A 1 151 ? 28.215 -8.889 -35.499 1.00 43.69 151 PHE A O 1
ATOM 1183 N N . SER A 1 152 ? 27.155 -10.651 -36.382 1.00 38.78 152 SER A N 1
ATOM 1184 C CA . SER A 1 152 ? 27.994 -10.604 -37.579 1.00 38.78 152 SER A CA 1
ATOM 1185 C C . SER A 1 152 ? 27.655 -9.370 -38.419 1.00 38.78 152 SER A C 1
ATOM 1187 O O . SER A 1 152 ? 26.562 -9.279 -38.967 1.00 38.78 152 SER A O 1
ATOM 1189 N N . MET A 1 153 ? 28.630 -8.475 -38.602 1.00 37.06 153 MET A N 1
ATOM 1190 C CA . MET A 1 153 ? 28.593 -7.377 -39.585 1.00 37.06 153 MET A CA 1
ATOM 1191 C C . MET A 1 153 ? 28.778 -7.849 -41.042 1.00 37.06 153 MET A C 1
ATOM 1193 O O . MET A 1 153 ? 28.995 -7.040 -41.941 1.00 37.06 153 MET A O 1
ATOM 1197 N N . ARG A 1 154 ? 28.788 -9.163 -41.277 1.00 35.38 154 ARG A N 1
ATOM 1198 C CA . ARG A 1 154 ? 28.947 -9.785 -42.589 1.00 35.38 154 ARG A CA 1
ATOM 1199 C C . ARG A 1 154 ? 28.140 -11.073 -42.617 1.00 35.38 154 ARG A C 1
ATOM 1201 O O . ARG A 1 154 ? 28.505 -12.030 -41.935 1.00 35.38 154 ARG A O 1
ATOM 1208 N N . GLY A 1 155 ? 27.115 -11.127 -43.461 1.00 37.91 155 GLY A N 1
ATOM 1209 C CA . GLY A 1 155 ? 26.724 -12.400 -44.053 1.00 37.91 155 GLY A CA 1
ATOM 1210 C C . GLY A 1 155 ? 27.904 -12.997 -44.847 1.00 37.91 155 GLY A C 1
ATOM 1211 O O . GLY A 1 155 ? 28.868 -12.285 -45.160 1.00 37.91 155 GLY A O 1
ATOM 1212 N N . PRO A 1 156 ? 27.856 -14.288 -45.219 1.00 34.97 156 PRO A N 1
ATOM 1213 C CA . PRO A 1 156 ? 28.907 -14.963 -45.997 1.00 34.97 156 PRO A CA 1
ATOM 1214 C C . PRO A 1 156 ? 29.263 -14.286 -47.340 1.00 34.97 156 PRO A C 1
ATOM 1216 O O . PRO A 1 156 ? 30.232 -14.675 -47.985 1.00 34.97 156 PRO A O 1
ATOM 1219 N N . SER A 1 157 ? 28.485 -13.289 -47.765 1.00 38.84 157 SER A N 1
ATOM 1220 C CA . SER A 1 157 ? 28.485 -12.634 -49.077 1.00 38.84 157 SER A CA 1
ATOM 1221 C C . SER A 1 157 ? 28.867 -11.138 -49.065 1.00 38.84 157 SER A C 1
ATOM 1223 O O . SER A 1 157 ? 28.810 -10.492 -50.110 1.00 38.84 157 SER A O 1
ATOM 1225 N N . GLY A 1 158 ? 29.303 -10.565 -47.935 1.00 35.53 158 GLY A N 1
ATOM 1226 C CA . GLY A 1 158 ? 30.052 -9.293 -47.921 1.00 35.53 158 GLY A CA 1
ATOM 1227 C C . GLY A 1 158 ? 29.321 -8.015 -48.376 1.00 35.53 158 GLY A C 1
ATOM 1228 O O . GLY A 1 158 ? 29.969 -7.151 -48.960 1.00 35.53 158 GLY A O 1
ATOM 1229 N N . HIS A 1 159 ? 28.021 -7.864 -48.112 1.00 33.59 159 HIS A N 1
ATOM 1230 C CA . HIS A 1 159 ? 27.274 -6.624 -48.399 1.00 33.59 159 HIS A CA 1
ATOM 1231 C C . HIS A 1 159 ? 27.121 -5.695 -47.169 1.00 33.59 159 HIS A C 1
ATOM 1233 O O . HIS A 1 159 ? 27.472 -6.070 -46.051 1.00 33.59 159 HIS A O 1
ATOM 1239 N N . GLN A 1 160 ? 26.701 -4.447 -47.434 1.00 35.25 160 GLN A N 1
ATOM 1240 C CA . GLN A 1 160 ? 26.720 -3.253 -46.567 1.00 35.25 160 GLN A CA 1
ATOM 1241 C C . GLN A 1 160 ? 25.941 -3.397 -45.241 1.00 35.25 160 GLN A C 1
ATOM 1243 O O . GLN A 1 160 ? 24.982 -4.150 -45.141 1.00 35.25 160 GLN A O 1
ATOM 1248 N N . VAL A 1 161 ? 26.383 -2.648 -44.223 1.00 38.53 161 VAL A N 1
ATOM 1249 C CA . VAL A 1 161 ? 26.014 -2.796 -42.803 1.00 38.53 161 VAL A CA 1
ATOM 1250 C C . VAL A 1 161 ? 24.617 -2.228 -42.489 1.00 38.53 161 VAL A C 1
ATOM 1252 O O . VAL A 1 161 ? 24.442 -1.014 -42.611 1.00 38.53 161 VAL A O 1
ATOM 1255 N N . PRO A 1 162 ? 23.665 -3.027 -41.965 1.00 40.16 162 PRO A N 1
ATOM 1256 C CA . PRO A 1 162 ? 22.473 -2.499 -41.312 1.00 40.16 162 PRO A CA 1
ATOM 1257 C C . PRO A 1 162 ? 22.832 -1.955 -39.921 1.00 40.16 162 PRO A C 1
ATOM 1259 O O . PRO A 1 162 ? 23.648 -2.520 -39.191 1.00 40.16 162 PRO A O 1
ATOM 1262 N N . SER A 1 163 ? 22.215 -0.837 -39.544 1.00 40.41 163 SER A N 1
ATOM 1263 C CA . SER A 1 163 ? 22.389 -0.180 -38.243 1.00 40.41 163 SER A CA 1
ATOM 1264 C C . SER A 1 163 ? 22.176 -1.139 -37.058 1.00 40.41 163 SER A C 1
ATOM 1266 O O . SER A 1 163 ? 21.280 -1.974 -37.089 1.00 40.41 163 SER A O 1
ATOM 1268 N N . ASN A 1 164 ? 22.921 -0.964 -35.957 1.00 40.09 164 ASN A N 1
ATOM 1269 C CA . ASN A 1 164 ? 22.632 -1.625 -34.671 1.00 40.09 164 ASN A CA 1
ATOM 1270 C C . ASN A 1 164 ? 21.409 -1.015 -33.953 1.00 40.09 164 ASN A C 1
ATOM 1272 O O . ASN A 1 164 ? 20.999 -1.514 -32.907 1.00 40.09 164 ASN A O 1
ATOM 1276 N N . ALA A 1 165 ? 20.824 0.069 -34.474 1.00 42.25 165 ALA A N 1
ATOM 1277 C CA . ALA A 1 165 ? 19.680 0.750 -33.870 1.00 42.25 165 ALA A CA 1
ATOM 1278 C C . ALA A 1 165 ? 18.410 -0.118 -33.757 1.00 42.25 165 ALA A C 1
ATOM 1280 O O . ALA A 1 165 ? 17.778 -0.051 -32.706 1.00 42.25 165 ALA A O 1
ATOM 1281 N N . PRO A 1 166 ? 18.023 -0.958 -34.741 1.00 39.53 166 PRO A N 1
ATOM 1282 C CA . PRO A 1 166 ? 16.912 -1.893 -34.601 1.00 39.53 166 PRO A CA 1
ATOM 1283 C C . PRO A 1 166 ? 17.183 -2.903 -33.491 1.00 39.53 166 PRO A C 1
ATOM 1285 O O . PRO A 1 166 ? 16.310 -3.118 -32.667 1.00 39.53 166 PRO A O 1
ATOM 1288 N N . LEU A 1 167 ? 18.405 -3.438 -33.390 1.00 40.88 167 LEU A N 1
ATOM 1289 C CA . LEU A 1 167 ? 18.800 -4.313 -32.288 1.00 40.88 167 LEU A CA 1
ATOM 1290 C C . LEU A 1 167 ? 18.684 -3.559 -30.951 1.00 40.88 167 LEU A C 1
ATOM 1292 O O . LEU A 1 167 ? 17.951 -3.991 -30.072 1.00 40.88 167 LEU A O 1
ATOM 1296 N N . LEU A 1 168 ? 19.306 -2.384 -30.805 1.00 44.62 168 LEU A N 1
ATOM 1297 C CA . LEU A 1 168 ? 19.189 -1.550 -29.600 1.00 44.62 168 LEU A CA 1
ATOM 1298 C C . LEU A 1 168 ? 17.727 -1.241 -29.238 1.00 44.62 168 LEU A C 1
ATOM 1300 O O . LEU A 1 168 ? 17.395 -1.289 -28.059 1.00 44.62 168 LEU A O 1
ATOM 1304 N N . ARG A 1 169 ? 16.849 -1.026 -30.229 1.00 44.09 169 ARG A N 1
ATOM 1305 C CA . ARG A 1 169 ? 15.395 -0.903 -30.039 1.00 44.09 169 ARG A CA 1
ATOM 1306 C C . ARG A 1 169 ? 14.746 -2.224 -29.611 1.00 44.09 169 ARG A C 1
ATOM 1308 O O . ARG A 1 169 ? 13.893 -2.225 -28.738 1.00 44.09 169 ARG A O 1
ATOM 1315 N N . GLN A 1 170 ? 15.134 -3.374 -30.156 1.00 38.91 170 GLN A N 1
ATOM 1316 C CA . GLN A 1 170 ? 14.639 -4.690 -29.716 1.00 38.91 170 GLN A CA 1
ATOM 1317 C C . GLN A 1 170 ? 15.041 -5.006 -28.271 1.00 38.91 170 GLN A C 1
ATOM 1319 O O . GLN A 1 170 ? 14.286 -5.660 -27.554 1.00 38.91 170 GLN A O 1
ATOM 1324 N N . TRP A 1 171 ? 16.213 -4.526 -27.845 1.00 41.28 171 TRP A N 1
ATOM 1325 C CA . TRP A 1 171 ? 16.691 -4.603 -26.466 1.00 41.28 171 TRP A CA 1
ATOM 1326 C C . TRP A 1 171 ? 16.164 -3.466 -25.589 1.00 41.28 171 TRP A C 1
ATOM 1328 O O . TRP A 1 171 ? 16.350 -3.539 -24.379 1.00 41.28 171 TRP A O 1
ATOM 1338 N N . THR A 1 172 ? 15.485 -2.456 -26.129 1.00 39.69 172 THR A N 1
ATOM 1339 C CA . THR A 1 172 ? 14.543 -1.660 -25.345 1.00 39.69 172 THR A CA 1
ATOM 1340 C C . THR A 1 172 ? 13.224 -2.417 -25.300 1.00 39.69 172 THR A C 1
ATOM 1342 O O . THR A 1 172 ? 12.466 -2.425 -26.271 1.00 39.69 172 THR A O 1
ATOM 1345 N N . PHE A 1 173 ? 12.941 -3.066 -24.166 1.00 40.41 173 PHE A N 1
ATOM 1346 C CA . PHE A 1 173 ? 11.544 -3.131 -23.743 1.00 40.41 173 PHE A CA 1
ATOM 1347 C C . PHE A 1 173 ? 11.049 -1.685 -23.746 1.00 40.41 173 PHE A C 1
ATOM 1349 O O . PHE A 1 173 ? 11.834 -0.829 -23.313 1.00 40.41 173 PHE A O 1
ATOM 1356 N N . PRO A 1 174 ? 9.832 -1.386 -24.238 1.00 48.31 174 PRO A N 1
ATOM 1357 C CA . PRO A 1 174 ? 9.216 -0.148 -23.813 1.00 48.31 174 PRO A CA 1
ATOM 1358 C C . PRO A 1 174 ? 9.286 -0.212 -22.283 1.00 48.31 174 PRO A C 1
ATOM 1360 O O . PRO A 1 174 ? 8.766 -1.179 -21.712 1.00 48.31 174 PRO A O 1
ATOM 1363 N N . PRO A 1 175 ? 10.060 0.671 -21.622 1.00 51.47 175 PRO A N 1
ATOM 1364 C CA . PRO A 1 175 ? 9.908 0.812 -20.185 1.00 51.47 175 PRO A CA 1
ATOM 1365 C C . PRO A 1 175 ? 8.412 0.970 -19.973 1.00 51.47 175 PRO A C 1
ATOM 1367 O O . PRO A 1 175 ? 7.787 1.687 -20.760 1.00 51.47 175 PRO A O 1
ATOM 1370 N N . SER A 1 176 ? 7.833 0.235 -19.019 1.00 59.44 176 SER A N 1
ATOM 1371 C CA . SER A 1 176 ? 6.411 0.406 -18.758 1.00 59.44 176 SER A CA 1
ATOM 1372 C C . SER A 1 176 ? 6.155 1.895 -18.648 1.00 59.44 176 SER A C 1
ATOM 1374 O O . SER A 1 176 ? 6.903 2.590 -17.961 1.00 59.44 176 SER A O 1
ATOM 1376 N N . GLY A 1 177 ? 5.215 2.401 -19.423 1.00 68.88 177 GLY A N 1
ATOM 1377 C CA . GLY A 1 177 ? 4.918 3.805 -19.359 1.00 68.88 177 GLY A CA 1
ATOM 1378 C C . GLY A 1 177 ? 4.225 4.130 -18.049 1.00 68.88 177 GLY A C 1
ATOM 1379 O O . GLY A 1 177 ? 3.682 3.248 -17.376 1.00 68.88 177 GLY A O 1
ATOM 1380 N N . ILE A 1 178 ? 4.224 5.401 -17.675 1.00 76.31 178 ILE A N 1
ATOM 1381 C CA . ILE A 1 178 ? 3.199 5.904 -16.768 1.00 76.31 178 ILE A CA 1
ATOM 1382 C C . ILE A 1 178 ? 1.866 5.762 -17.530 1.00 76.31 178 ILE A C 1
ATOM 1384 O O . ILE A 1 178 ? 1.710 6.421 -18.562 1.00 76.31 178 ILE A O 1
ATOM 1388 N N . PRO A 1 179 ? 0.923 4.910 -17.077 1.00 75.50 179 PRO A N 1
ATOM 1389 C CA . PRO A 1 179 ? -0.329 4.690 -17.781 1.00 75.50 179 PRO A CA 1
ATOM 1390 C C . PRO A 1 179 ? -1.060 6.007 -18.000 1.00 75.50 179 PRO A C 1
ATOM 1392 O O . PRO A 1 179 ? -1.155 6.815 -17.074 1.00 75.50 179 PRO A O 1
ATOM 1395 N N . HIS A 1 180 ? -1.584 6.189 -19.212 1.00 74.19 180 HIS A N 1
ATOM 1396 C CA . HIS A 1 180 ? -2.339 7.386 -19.606 1.00 74.19 180 HIS A CA 1
ATOM 1397 C C . HIS A 1 180 ? -1.513 8.689 -19.559 1.00 74.19 180 HIS A C 1
ATOM 1399 O O . HIS A 1 180 ? -2.072 9.775 -19.489 1.00 74.19 180 HIS A O 1
ATOM 1405 N N . SER A 1 181 ? -0.177 8.605 -19.613 1.00 76.06 181 SER A N 1
ATOM 1406 C CA . SER A 1 181 ? 0.706 9.775 -19.664 1.00 76.06 181 SER A CA 1
ATOM 1407 C C . SER A 1 181 ? 1.545 9.768 -20.931 1.00 76.06 181 SER A C 1
ATOM 1409 O O . SER A 1 181 ? 2.482 8.978 -21.048 1.00 76.06 181 SER A O 1
ATOM 1411 N N . ALA A 1 182 ? 1.234 10.658 -21.871 1.00 77.56 182 ALA A N 1
ATOM 1412 C CA . ALA A 1 182 ? 1.984 10.768 -23.115 1.00 77.56 182 ALA A CA 1
ATOM 1413 C C . ALA A 1 182 ? 3.134 11.780 -23.020 1.00 77.56 182 ALA A C 1
ATOM 1415 O O . ALA A 1 182 ? 3.052 12.792 -22.321 1.00 77.56 182 ALA A O 1
ATOM 1416 N N . VAL A 1 183 ? 4.202 11.546 -23.784 1.00 71.88 183 VAL A N 1
ATOM 1417 C CA . VAL A 1 183 ? 5.321 12.490 -23.909 1.00 71.88 183 VAL A CA 1
ATOM 1418 C C . VAL A 1 183 ? 4.805 13.870 -24.337 1.00 71.88 183 VAL A C 1
ATOM 1420 O O . VAL A 1 183 ? 4.260 14.036 -25.427 1.00 71.88 183 VAL A O 1
ATOM 1423 N N . GLY A 1 184 ? 5.020 14.877 -23.485 1.00 70.25 184 GLY A N 1
ATOM 1424 C CA . GLY A 1 184 ? 4.627 16.266 -23.746 1.00 70.25 184 GLY A CA 1
ATOM 1425 C C . GLY A 1 184 ? 3.159 16.594 -23.455 1.00 70.25 184 GLY A C 1
ATOM 1426 O O . GLY A 1 184 ? 2.728 17.703 -23.773 1.00 70.25 184 GLY A O 1
ATOM 1427 N N . GLN A 1 185 ? 2.399 15.668 -22.864 1.00 75.62 185 GLN A N 1
ATOM 1428 C CA . GLN A 1 185 ? 1.060 15.923 -22.335 1.00 75.62 185 GLN A CA 1
ATOM 1429 C C . GLN A 1 185 ? 1.091 15.984 -20.813 1.00 75.62 185 GLN A C 1
ATOM 1431 O O . GLN A 1 185 ? 1.844 15.246 -20.179 1.00 75.62 185 GLN A O 1
ATOM 1436 N N . ARG A 1 186 ? 0.230 16.835 -20.242 1.00 75.44 186 ARG A N 1
ATOM 1437 C CA . ARG A 1 186 ? 0.080 16.901 -18.791 1.00 75.44 186 ARG A CA 1
ATOM 1438 C C . ARG A 1 186 ? -0.469 15.589 -18.262 1.00 75.44 186 ARG A C 1
ATOM 1440 O O . ARG A 1 186 ? -1.443 15.077 -18.804 1.00 75.44 186 ARG A O 1
ATOM 1447 N N . PHE A 1 187 ? 0.130 15.082 -17.192 1.00 76.38 187 PHE A N 1
ATOM 1448 C CA . PHE A 1 187 ? -0.396 13.902 -16.515 1.00 76.38 187 PHE A CA 1
ATOM 1449 C C . PHE A 1 187 ? -1.743 14.218 -15.854 1.00 76.38 187 PHE A C 1
ATOM 1451 O O . PHE A 1 187 ? -1.798 15.061 -14.955 1.00 76.38 187 PHE A O 1
ATOM 1458 N N . ASP A 1 188 ? -2.805 13.520 -16.265 1.00 74.44 188 ASP A N 1
ATOM 1459 C CA . ASP A 1 188 ? -4.088 13.534 -15.565 1.00 74.44 188 ASP A CA 1
ATOM 1460 C C . ASP A 1 188 ? -4.240 12.271 -14.694 1.00 74.44 188 ASP A C 1
ATOM 1462 O O . ASP A 1 188 ? -4.424 11.162 -15.205 1.00 74.44 188 ASP A O 1
ATOM 1466 N N . PRO A 1 189 ? -4.199 12.408 -13.359 1.00 64.69 189 PRO A N 1
ATOM 1467 C CA . PRO A 1 189 ? -4.430 11.294 -12.456 1.00 64.69 189 PRO A CA 1
ATOM 1468 C C . PRO A 1 189 ? -5.838 10.664 -12.560 1.00 64.69 189 PRO A C 1
ATOM 1470 O O . PRO A 1 189 ? -6.032 9.539 -12.091 1.00 64.69 189 PRO A O 1
ATOM 1473 N N . GLY A 1 190 ? -6.841 11.359 -13.089 1.00 63.09 190 GLY A N 1
ATOM 1474 C CA . GLY A 1 190 ? -8.199 10.834 -13.246 1.00 63.09 190 GLY A CA 1
ATOM 1475 C C . GLY A 1 190 ? -8.417 10.044 -14.537 1.00 63.09 190 GLY A C 1
ATOM 1476 O O . GLY A 1 190 ? -9.404 9.311 -14.645 1.00 63.09 190 GLY A O 1
ATOM 1477 N N . GLU A 1 191 ? -7.514 10.172 -15.509 1.00 68.06 191 GLU A N 1
ATOM 1478 C CA . GLU A 1 191 ? -7.745 9.686 -16.863 1.00 68.06 191 GLU A CA 1
ATOM 1479 C C . GLU A 1 191 ? -7.626 8.159 -16.962 1.00 68.06 191 GLU A C 1
ATOM 1481 O O . GLU A 1 191 ? -6.698 7.524 -16.459 1.00 68.06 191 GLU A O 1
ATOM 1486 N N . ARG A 1 192 ? -8.618 7.558 -17.626 1.00 56.69 192 ARG A N 1
ATOM 1487 C CA . ARG A 1 192 ? -8.698 6.125 -17.938 1.00 56.69 192 ARG A CA 1
ATOM 1488 C C . ARG A 1 192 ? -8.909 5.963 -19.448 1.00 56.69 192 ARG A C 1
ATOM 1490 O O . ARG A 1 192 ? -9.962 5.507 -19.883 1.00 56.69 192 ARG A O 1
ATOM 1497 N N . GLY A 1 193 ? -7.951 6.439 -20.243 1.00 54.19 193 GLY A N 1
ATOM 1498 C CA . GLY A 1 193 ? -7.970 6.348 -21.711 1.00 54.19 193 GLY A CA 1
ATOM 1499 C C . GLY A 1 193 ? -7.437 5.015 -22.255 1.00 54.19 193 GLY A C 1
ATOM 1500 O O . GLY A 1 193 ? -7.030 4.134 -21.499 1.00 54.19 193 GLY A O 1
ATOM 1501 N N . ASP A 1 194 ? -7.390 4.858 -23.577 1.00 50.06 194 ASP A N 1
ATOM 1502 C CA . ASP A 1 194 ? -6.740 3.700 -24.206 1.00 50.06 194 ASP A CA 1
ATOM 1503 C C . ASP A 1 194 ? -5.210 3.731 -23.999 1.00 50.06 194 ASP A C 1
ATOM 1505 O O . ASP A 1 194 ? -4.582 4.789 -24.031 1.00 50.06 194 ASP A O 1
ATOM 1509 N N . ARG A 1 195 ? -4.594 2.559 -23.778 1.00 62.50 195 ARG A N 1
ATOM 1510 C CA . ARG A 1 195 ? -3.135 2.419 -23.595 1.00 62.50 195 ARG A CA 1
ATOM 1511 C C . ARG A 1 195 ? -2.405 2.509 -24.935 1.00 62.50 195 ARG A C 1
ATOM 1513 O O . ARG A 1 195 ? -2.227 1.486 -25.599 1.00 62.50 195 ARG A O 1
ATOM 1520 N N . ASP A 1 196 ? -1.938 3.695 -25.310 1.00 58.53 196 ASP A N 1
ATOM 1521 C CA . ASP A 1 196 ? -0.958 3.840 -26.392 1.00 58.53 196 ASP A CA 1
ATOM 1522 C C . ASP A 1 196 ? 0.477 3.780 -25.845 1.00 58.53 196 ASP A C 1
ATOM 1524 O O . ASP A 1 196 ? 1.126 4.797 -25.604 1.00 58.53 196 ASP A O 1
ATOM 1528 N N . MET A 1 197 ? 0.969 2.553 -25.656 1.00 58.53 197 MET A N 1
ATOM 1529 C CA . MET A 1 197 ? 2.288 2.250 -25.077 1.00 58.53 197 MET A CA 1
ATOM 1530 C C . MET A 1 197 ? 3.468 2.892 -25.830 1.00 58.53 197 MET A C 1
ATOM 1532 O O . MET A 1 197 ? 4.556 3.000 -25.266 1.00 58.53 197 MET A O 1
ATOM 1536 N N . ASP A 1 198 ? 3.291 3.279 -27.099 1.00 57.41 198 ASP A N 1
ATOM 1537 C CA . ASP A 1 198 ? 4.377 3.817 -27.928 1.00 57.41 198 ASP A CA 1
ATOM 1538 C C . ASP A 1 198 ? 4.700 5.287 -27.604 1.00 57.41 198 ASP A C 1
ATOM 1540 O O . ASP A 1 198 ? 5.801 5.752 -27.909 1.00 57.41 198 ASP A O 1
ATOM 1544 N N . ASN A 1 199 ? 3.776 5.999 -26.951 1.00 66.00 199 ASN A N 1
ATOM 1545 C CA . ASN A 1 199 ? 3.927 7.406 -26.582 1.00 66.00 199 ASN A CA 1
ATOM 1546 C C . ASN A 1 199 ? 3.993 7.637 -25.068 1.00 66.00 199 ASN A C 1
ATOM 1548 O O . ASN A 1 199 ? 4.096 8.791 -24.648 1.00 66.00 199 ASN A O 1
ATOM 1552 N N . GLU A 1 200 ? 3.942 6.582 -24.249 1.00 71.56 200 GLU A N 1
ATOM 1553 C CA . GLU A 1 200 ? 3.966 6.747 -22.800 1.00 71.56 200 GLU A CA 1
ATOM 1554 C C . GLU A 1 200 ? 5.350 7.154 -22.271 1.00 71.56 200 GLU A C 1
ATOM 1556 O O . GLU A 1 200 ? 6.406 6.781 -22.793 1.00 71.56 200 GLU A O 1
ATOM 1561 N N . ILE A 1 201 ? 5.348 7.927 -21.187 1.00 71.88 201 ILE A N 1
ATOM 1562 C CA . ILE A 1 201 ? 6.578 8.362 -20.526 1.00 71.88 201 ILE A CA 1
ATOM 1563 C C . ILE A 1 201 ? 7.204 7.181 -19.766 1.00 71.88 201 ILE A C 1
ATOM 1565 O O . ILE A 1 201 ? 6.516 6.569 -18.950 1.00 71.88 201 ILE A O 1
ATOM 1569 N N . PRO A 1 202 ? 8.506 6.882 -19.960 1.00 69.50 202 PRO A N 1
ATOM 1570 C CA . PRO A 1 202 ? 9.193 5.790 -19.272 1.00 69.50 202 PRO A CA 1
ATOM 1571 C C . PRO A 1 202 ? 9.062 5.811 -17.741 1.00 69.50 202 PRO A C 1
ATOM 1573 O O . PRO A 1 202 ? 9.492 6.768 -17.094 1.00 69.50 202 PRO A O 1
ATOM 1576 N N . LEU A 1 203 ? 8.578 4.716 -17.150 1.00 74.94 203 LEU A N 1
ATOM 1577 C CA . LEU A 1 203 ? 8.679 4.448 -15.713 1.00 74.94 203 LEU A CA 1
ATOM 1578 C C . LEU A 1 203 ? 10.086 3.951 -15.355 1.00 74.94 203 LEU A C 1
ATOM 1580 O O . LEU A 1 203 ? 10.750 3.268 -16.143 1.00 74.94 203 LEU A O 1
ATOM 1584 N N . TRP A 1 204 ? 10.543 4.243 -14.135 1.00 75.19 204 TRP A N 1
ATOM 1585 C CA . TRP A 1 204 ? 11.803 3.687 -13.645 1.00 75.19 204 TRP A CA 1
ATOM 1586 C C . TRP A 1 204 ? 11.700 2.156 -13.492 1.00 75.19 204 TRP A C 1
ATOM 1588 O O . TRP A 1 204 ? 10.649 1.652 -13.084 1.00 75.19 204 TRP A O 1
ATOM 1598 N N . PRO A 1 205 ? 12.764 1.395 -13.804 1.00 65.00 205 PRO A N 1
ATOM 1599 C CA . PRO A 1 205 ? 12.721 -0.065 -13.781 1.00 65.00 205 PRO A CA 1
ATOM 1600 C C . PRO A 1 205 ? 12.819 -0.637 -12.358 1.00 65.00 205 PRO A C 1
ATOM 1602 O O . PRO A 1 205 ? 13.605 -0.160 -11.541 1.00 65.00 205 PRO A O 1
ATOM 1605 N N . HIS A 1 206 ? 12.106 -1.734 -12.097 1.00 67.62 206 HIS A N 1
ATOM 1606 C CA . HIS A 1 206 ? 12.271 -2.573 -10.907 1.00 67.62 206 HIS A CA 1
ATOM 1607 C C . HIS A 1 206 ? 12.220 -4.059 -11.304 1.00 67.62 206 HIS A C 1
ATOM 1609 O O . HIS A 1 206 ? 11.171 -4.622 -11.617 1.00 67.62 206 HIS A O 1
ATOM 1615 N N . SER A 1 207 ? 13.384 -4.710 -11.286 1.00 60.91 207 SER A N 1
ATOM 1616 C CA . SER A 1 207 ? 13.628 -5.998 -11.950 1.00 60.91 207 SER A CA 1
ATOM 1617 C C . SER A 1 207 ? 12.675 -7.130 -11.557 1.00 60.91 207 SER A C 1
ATOM 1619 O O . SER A 1 207 ? 12.215 -7.854 -12.437 1.00 60.91 207 SER A O 1
ATOM 1621 N N . LEU A 1 208 ? 12.373 -7.289 -10.266 1.00 64.62 208 LEU A N 1
ATOM 1622 C CA . LEU A 1 208 ? 11.555 -8.403 -9.773 1.00 64.62 208 LEU A CA 1
ATOM 1623 C C . LEU A 1 208 ? 10.067 -8.215 -10.092 1.00 64.62 208 LEU A C 1
ATOM 1625 O O . LEU A 1 208 ? 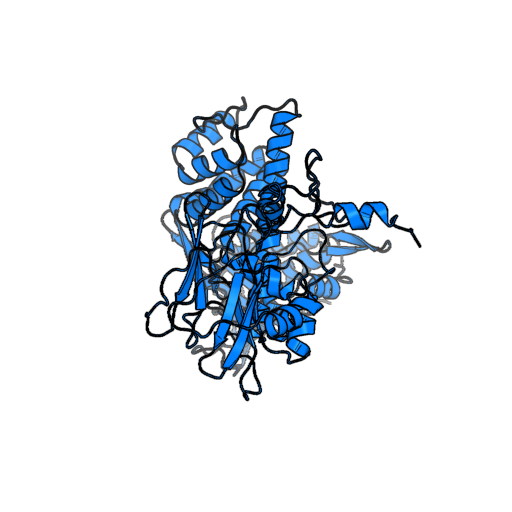9.431 -9.102 -10.651 1.00 64.62 208 LEU A O 1
ATOM 1629 N N . SER A 1 209 ? 9.516 -7.047 -9.762 1.00 71.12 209 SER A N 1
ATOM 1630 C CA . SER A 1 209 ? 8.099 -6.743 -10.000 1.00 71.12 209 SER A CA 1
ATOM 1631 C C . SER A 1 209 ? 7.770 -6.623 -11.482 1.00 71.12 209 SER A C 1
ATOM 1633 O O . SER A 1 209 ? 6.745 -7.128 -11.916 1.00 71.12 209 SER A O 1
ATOM 1635 N N . ASP A 1 210 ? 8.639 -5.987 -12.273 1.00 70.31 210 ASP A N 1
ATOM 1636 C CA . ASP A 1 210 ? 8.411 -5.864 -13.715 1.00 70.31 210 ASP A CA 1
ATOM 1637 C C . ASP A 1 210 ? 8.433 -7.256 -14.366 1.00 70.31 210 ASP A C 1
ATOM 1639 O O . ASP A 1 210 ? 7.649 -7.529 -15.272 1.00 70.31 210 ASP A O 1
ATOM 1643 N N . GLY A 1 211 ? 9.259 -8.173 -13.842 1.00 66.38 211 GLY A N 1
ATOM 1644 C CA . GLY A 1 211 ? 9.237 -9.582 -14.218 1.00 66.38 211 GLY A CA 1
ATOM 1645 C C . GLY A 1 211 ? 7.873 -10.220 -13.956 1.00 66.38 211 GLY A C 1
ATOM 1646 O O . GLY A 1 211 ? 7.179 -10.611 -14.892 1.00 66.38 211 GLY A O 1
ATOM 1647 N N . TRP A 1 212 ? 7.441 -10.259 -12.698 1.00 72.44 212 TRP A N 1
ATOM 1648 C CA . TRP A 1 212 ? 6.154 -10.850 -12.313 1.00 72.44 212 TRP A CA 1
ATOM 1649 C C . TRP A 1 212 ? 4.939 -10.231 -13.016 1.00 72.44 212 TRP A C 1
ATOM 1651 O O . TRP A 1 212 ? 4.047 -10.961 -13.448 1.00 72.44 212 TRP A O 1
ATOM 1661 N N . LEU A 1 213 ? 4.934 -8.911 -13.224 1.00 71.94 213 LEU A N 1
ATOM 1662 C CA . LEU A 1 213 ? 3.892 -8.210 -13.978 1.00 71.94 213 LEU A CA 1
ATOM 1663 C C . LEU A 1 213 ? 3.723 -8.795 -15.387 1.00 71.94 213 LEU A C 1
ATOM 1665 O O . LEU A 1 213 ? 2.596 -8.989 -15.846 1.00 71.94 213 LEU A O 1
ATOM 1669 N N . THR A 1 214 ? 4.825 -9.101 -16.081 1.00 61.66 214 THR A N 1
ATOM 1670 C CA . THR A 1 214 ? 4.765 -9.661 -17.443 1.00 61.66 214 THR A CA 1
ATOM 1671 C C . THR A 1 214 ? 4.220 -11.089 -17.494 1.00 61.66 214 THR A C 1
ATOM 1673 O O . THR A 1 214 ? 3.759 -11.520 -18.550 1.00 61.66 214 THR A O 1
ATOM 1676 N N . LEU A 1 215 ? 4.215 -11.825 -16.379 1.00 63.28 215 LEU A N 1
ATOM 1677 C CA . LEU A 1 215 ? 3.648 -13.178 -16.335 1.00 63.28 215 LEU A CA 1
ATOM 1678 C C . LEU A 1 215 ? 2.130 -13.182 -16.282 1.00 63.28 215 LEU A C 1
ATOM 1680 O O . LEU A 1 215 ? 1.498 -14.069 -16.849 1.00 63.28 215 LEU A O 1
ATOM 1684 N N . GLN A 1 216 ? 1.539 -12.170 -15.662 1.00 62.69 216 GLN A N 1
ATOM 1685 C CA . GLN A 1 216 ? 0.098 -12.099 -15.472 1.00 62.69 216 GLN A CA 1
ATOM 1686 C C . GLN A 1 216 ? -0.549 -11.068 -16.408 1.00 62.69 216 GLN A C 1
ATOM 1688 O O . GLN A 1 216 ? -1.463 -11.409 -17.166 1.00 62.69 216 GLN A O 1
ATOM 1693 N N . GLY A 1 217 ? -0.057 -9.825 -16.404 1.00 54.28 217 GLY A N 1
ATOM 1694 C CA . GLY A 1 217 ? -0.734 -8.655 -16.976 1.00 54.28 217 GLY A CA 1
ATOM 1695 C C . GLY A 1 217 ? -0.730 -8.564 -18.503 1.00 54.28 217 GLY A C 1
ATOM 1696 O O . GLY A 1 217 ? -1.650 -7.990 -19.079 1.00 54.28 217 GLY A O 1
ATOM 1697 N N . THR A 1 218 ? 0.257 -9.154 -19.182 1.00 53.62 218 THR A N 1
ATOM 1698 C CA . THR A 1 218 ? 0.385 -9.072 -20.652 1.00 53.62 218 THR A CA 1
ATOM 1699 C C . THR A 1 218 ? -0.053 -10.343 -21.380 1.00 53.62 218 THR A C 1
ATOM 1701 O O . THR A 1 218 ? 0.055 -10.423 -22.604 1.00 53.62 218 THR A O 1
ATOM 1704 N N . GLY A 1 219 ? -0.551 -11.347 -20.646 1.00 57.00 219 GLY A N 1
ATOM 1705 C CA . GLY A 1 219 ? -0.750 -12.683 -21.209 1.00 57.00 219 GLY A CA 1
ATOM 1706 C C . GLY A 1 219 ? 0.586 -13.319 -21.585 1.00 57.00 219 GLY A C 1
ATOM 1707 O O . GLY A 1 219 ? 0.686 -13.926 -22.651 1.00 57.00 219 GLY A O 1
ATOM 1708 N N . GLY A 1 220 ? 1.592 -13.122 -20.717 1.00 57.59 220 GLY A N 1
ATOM 1709 C CA . GLY A 1 220 ? 2.911 -13.745 -20.764 1.00 57.59 220 GLY A CA 1
ATOM 1710 C C . GLY A 1 220 ? 2.824 -15.194 -21.221 1.00 57.59 220 GLY A C 1
ATOM 1711 O O . GLY A 1 220 ? 1.868 -15.888 -20.862 1.00 57.59 220 GLY A O 1
ATOM 1712 N N . PRO A 1 221 ? 3.792 -15.701 -21.993 1.00 55.84 221 PRO A N 1
ATOM 1713 C CA . PRO A 1 221 ? 3.586 -16.976 -22.651 1.00 55.84 221 PRO A CA 1
ATOM 1714 C C . PRO A 1 221 ? 3.444 -18.141 -21.665 1.00 55.84 221 PRO A C 1
ATOM 1716 O O . PRO A 1 221 ? 2.854 -19.172 -21.997 1.00 55.84 221 PRO A O 1
ATOM 1719 N N . TRP A 1 222 ? 3.954 -17.954 -20.444 1.00 60.44 222 TRP A N 1
ATOM 1720 C CA . TRP A 1 222 ? 3.942 -18.925 -19.353 1.00 60.44 222 TRP A CA 1
ATOM 1721 C C . TRP A 1 222 ? 2.879 -18.601 -18.290 1.00 60.44 222 TRP A C 1
ATOM 1723 O O . TRP A 1 222 ? 2.902 -19.177 -17.209 1.00 60.44 222 TRP A O 1
ATOM 1733 N N . ARG A 1 223 ? 1.925 -17.704 -18.578 1.00 65.19 223 ARG A N 1
ATOM 1734 C CA . ARG A 1 223 ? 0.806 -17.391 -17.673 1.00 65.19 223 ARG A CA 1
ATOM 1735 C C . ARG A 1 223 ? 0.045 -18.647 -17.239 1.00 65.19 223 ARG A C 1
ATOM 1737 O O . ARG A 1 223 ? -0.368 -18.743 -16.095 1.00 65.19 223 ARG A O 1
ATOM 1744 N N . GLY A 1 224 ? -0.131 -19.600 -18.156 1.00 62.94 224 GLY A N 1
ATOM 1745 C CA . GLY A 1 224 ? -0.815 -20.868 -17.882 1.00 62.94 224 GLY A CA 1
ATOM 1746 C C . GLY A 1 224 ? -0.030 -21.853 -17.010 1.00 62.94 224 GLY A C 1
ATOM 1747 O O . GLY A 1 224 ? -0.578 -22.894 -16.668 1.00 62.94 224 GLY A O 1
ATOM 1748 N N . ASP A 1 225 ? 1.225 -21.542 -16.672 1.00 62.22 225 ASP A N 1
ATOM 1749 C CA . ASP A 1 225 ? 2.089 -22.393 -15.842 1.00 62.22 225 ASP A CA 1
ATOM 1750 C C . ASP A 1 225 ? 2.207 -21.889 -14.404 1.00 62.22 225 ASP A C 1
ATOM 1752 O O . ASP A 1 225 ? 2.878 -22.528 -13.597 1.00 62.22 225 ASP A O 1
ATOM 1756 N N . LEU A 1 226 ? 1.618 -20.731 -14.095 1.00 66.31 226 LEU A N 1
ATOM 1757 C CA . LEU A 1 226 ? 1.682 -20.163 -12.757 1.00 66.31 226 LEU A CA 1
ATOM 1758 C C . LEU A 1 226 ? 0.862 -21.029 -11.804 1.00 66.31 226 LEU A C 1
ATOM 1760 O O . LEU A 1 226 ? -0.322 -21.281 -12.032 1.00 66.31 226 LEU A O 1
ATOM 1764 N N . GLU A 1 227 ? 1.498 -21.475 -10.725 1.00 70.00 227 GLU A N 1
ATOM 1765 C CA . GLU A 1 227 ? 0.775 -22.053 -9.600 1.00 70.00 227 GLU A CA 1
ATOM 1766 C C . GLU A 1 227 ? 0.065 -20.938 -8.819 1.00 70.00 227 GLU A C 1
ATOM 1768 O O . GLU A 1 227 ? 0.439 -19.769 -8.897 1.00 70.00 227 GLU A O 1
ATOM 1773 N N . GLU A 1 228 ? -0.933 -21.281 -8.005 1.00 71.56 228 GLU A N 1
ATOM 1774 C CA . GLU A 1 228 ? -1.700 -20.294 -7.225 1.00 71.56 228 GLU A CA 1
ATOM 1775 C C . GLU A 1 228 ? -0.796 -19.369 -6.377 1.00 71.56 228 GLU A C 1
ATOM 1777 O O . GLU A 1 228 ? -1.067 -18.179 -6.218 1.00 71.56 228 GLU A O 1
ATOM 1782 N N . ALA A 1 229 ? 0.314 -19.899 -5.852 1.00 69.94 229 ALA A N 1
ATOM 1783 C CA . ALA A 1 229 ? 1.301 -19.120 -5.106 1.00 69.94 229 ALA A CA 1
ATOM 1784 C C . ALA A 1 229 ? 2.042 -18.091 -5.980 1.00 69.94 229 ALA A C 1
ATOM 1786 O O . ALA A 1 229 ? 2.337 -16.993 -5.510 1.00 69.94 229 ALA A O 1
ATOM 1787 N N . ASP A 1 230 ? 2.324 -18.430 -7.237 1.00 73.81 230 ASP A N 1
ATOM 1788 C CA . ASP A 1 230 ? 2.970 -17.546 -8.209 1.00 73.81 230 ASP A CA 1
ATOM 1789 C C . ASP A 1 230 ? 1.999 -16.470 -8.704 1.00 73.81 230 ASP A C 1
ATOM 1791 O O . ASP A 1 230 ? 2.372 -15.309 -8.874 1.00 73.81 230 ASP A O 1
ATOM 1795 N N . GLU A 1 231 ? 0.728 -16.834 -8.876 1.00 75.69 231 GLU A N 1
ATOM 1796 C CA . GLU A 1 231 ? -0.326 -15.898 -9.257 1.00 75.69 231 GLU A CA 1
ATOM 1797 C C . GLU A 1 231 ? -0.523 -14.789 -8.216 1.00 75.69 231 GLU A C 1
ATOM 1799 O O . GLU A 1 231 ? -0.640 -13.623 -8.591 1.00 75.69 231 GLU A O 1
ATOM 1804 N N . LYS A 1 232 ? -0.468 -15.124 -6.920 1.00 79.75 232 LYS A N 1
ATOM 1805 C CA . LYS A 1 232 ? -0.527 -14.146 -5.816 1.00 79.75 232 LYS A CA 1
ATOM 1806 C C . LYS A 1 232 ? 0.619 -13.133 -5.876 1.00 79.75 232 LYS A C 1
ATOM 1808 O O . LYS A 1 232 ? 0.420 -11.942 -5.640 1.00 79.75 232 LYS A O 1
ATOM 1813 N N . ILE A 1 233 ? 1.825 -13.594 -6.210 1.00 79.81 233 ILE A N 1
ATOM 1814 C CA . ILE A 1 233 ? 2.990 -12.713 -6.366 1.00 79.81 233 ILE A CA 1
ATOM 1815 C C . ILE A 1 233 ? 2.821 -11.825 -7.598 1.00 79.81 233 ILE A C 1
ATOM 1817 O O . ILE A 1 233 ? 3.175 -10.645 -7.574 1.00 79.81 233 ILE A O 1
ATOM 1821 N N . ALA A 1 234 ? 2.267 -12.376 -8.675 1.00 77.75 234 ALA A N 1
ATOM 1822 C CA . ALA A 1 234 ? 1.994 -11.605 -9.870 1.00 77.75 234 ALA A CA 1
ATOM 1823 C C . ALA A 1 234 ? 0.951 -10.503 -9.615 1.00 77.75 234 ALA A C 1
ATOM 1825 O O . ALA A 1 234 ? 1.179 -9.367 -10.035 1.00 77.75 234 ALA A O 1
ATOM 1826 N N . ASP A 1 235 ? -0.110 -10.789 -8.848 1.00 83.31 235 ASP A N 1
ATOM 1827 C CA . ASP A 1 235 ? -1.110 -9.789 -8.446 1.00 83.31 235 ASP A CA 1
ATOM 1828 C C . ASP A 1 235 ? -0.456 -8.643 -7.655 1.00 83.31 235 ASP A C 1
ATOM 1830 O O . ASP A 1 235 ? -0.634 -7.468 -7.996 1.00 83.31 235 ASP A O 1
ATOM 1834 N N . TRP A 1 236 ? 0.385 -8.977 -6.664 1.00 88.38 236 TRP A N 1
ATOM 1835 C CA . TRP A 1 236 ? 1.187 -7.991 -5.930 1.00 88.38 236 TRP A CA 1
ATOM 1836 C C . TRP A 1 236 ? 2.059 -7.158 -6.877 1.00 88.38 236 TRP A C 1
ATOM 1838 O O . TRP A 1 236 ? 2.098 -5.933 -6.770 1.00 88.38 236 TRP A O 1
ATOM 1848 N N . ALA A 1 237 ? 2.741 -7.792 -7.832 1.00 82.88 237 ALA A N 1
ATOM 1849 C CA . ALA A 1 237 ? 3.627 -7.102 -8.761 1.00 82.88 237 ALA A CA 1
ATOM 1850 C C . ALA A 1 237 ? 2.867 -6.157 -9.701 1.00 82.88 237 ALA A C 1
ATOM 1852 O O . ALA A 1 237 ? 3.343 -5.055 -9.987 1.00 82.88 237 ALA A O 1
ATOM 1853 N N . SER A 1 238 ? 1.676 -6.567 -10.141 1.00 83.38 238 SER A N 1
ATOM 1854 C CA . SER A 1 238 ? 0.759 -5.732 -10.912 1.00 83.38 238 SER A CA 1
ATOM 1855 C C . SER A 1 238 ? 0.342 -4.495 -10.123 1.00 83.38 238 SER A C 1
ATOM 1857 O O . SER A 1 238 ? 0.384 -3.373 -10.638 1.00 83.38 238 SER A O 1
ATOM 1859 N N . TYR A 1 239 ? 0.007 -4.678 -8.848 1.00 87.38 239 TYR A N 1
ATOM 1860 C CA . TYR A 1 239 ? -0.351 -3.570 -7.978 1.00 87.38 239 TYR A CA 1
ATOM 1861 C C . TYR A 1 239 ? 0.837 -2.649 -7.659 1.00 87.38 239 TYR A C 1
ATOM 1863 O O . TYR A 1 239 ? 0.715 -1.424 -7.736 1.00 87.38 239 TYR A O 1
ATOM 1871 N N . PHE A 1 240 ? 2.019 -3.207 -7.388 1.00 88.31 240 PHE A N 1
ATOM 1872 C CA . PHE A 1 240 ? 3.227 -2.417 -7.158 1.00 88.31 240 PHE A CA 1
ATOM 1873 C C . PHE A 1 240 ? 3.600 -1.580 -8.379 1.00 88.31 240 PHE A C 1
ATOM 1875 O O . PHE A 1 240 ? 3.905 -0.394 -8.251 1.00 88.31 240 PHE A O 1
ATOM 1882 N N . HIS A 1 241 ? 3.496 -2.154 -9.576 1.00 85.44 241 HIS A N 1
ATOM 1883 C CA . HIS A 1 241 ? 3.659 -1.406 -10.814 1.00 85.44 241 HIS A CA 1
ATOM 1884 C C . HIS A 1 241 ? 2.677 -0.227 -10.914 1.00 85.44 241 HIS A C 1
ATOM 1886 O O . HIS A 1 241 ? 3.092 0.889 -11.225 1.00 85.44 241 HIS A O 1
ATOM 1892 N N . HIS A 1 242 ? 1.395 -0.449 -10.601 1.00 86.12 242 HIS A N 1
ATOM 1893 C CA . HIS A 1 242 ? 0.381 0.607 -10.609 1.00 86.12 242 HIS A CA 1
ATOM 1894 C C . HIS A 1 242 ? 0.726 1.756 -9.648 1.00 86.12 242 HIS A C 1
ATOM 1896 O O . HIS A 1 242 ? 0.712 2.919 -10.051 1.00 86.12 242 HIS A O 1
ATOM 1902 N N . LYS A 1 243 ? 1.107 1.447 -8.404 1.00 87.31 243 LYS A N 1
ATOM 1903 C CA . LYS A 1 243 ? 1.500 2.453 -7.404 1.00 87.31 243 LYS A CA 1
ATOM 1904 C C . LYS A 1 243 ? 2.759 3.221 -7.796 1.00 87.31 243 LYS A C 1
ATOM 1906 O O . LYS A 1 243 ? 2.790 4.442 -7.664 1.00 87.31 243 LYS A O 1
ATOM 1911 N N . ARG A 1 244 ? 3.766 2.538 -8.349 1.00 89.12 244 ARG A N 1
ATOM 1912 C CA . ARG A 1 244 ? 4.959 3.201 -8.897 1.00 89.12 244 ARG A CA 1
ATOM 1913 C C . ARG A 1 244 ? 4.592 4.177 -10.003 1.00 89.12 244 ARG A C 1
ATOM 1915 O O . ARG A 1 244 ? 5.021 5.327 -9.980 1.00 89.12 244 ARG A O 1
ATOM 1922 N N . ALA A 1 245 ? 3.771 3.733 -10.948 1.00 85.88 245 ALA A N 1
ATOM 1923 C CA . ALA A 1 245 ? 3.339 4.582 -12.040 1.00 85.88 245 ALA A CA 1
ATOM 1924 C C . ALA A 1 245 ? 2.543 5.797 -11.556 1.00 85.88 245 ALA A C 1
ATOM 1926 O O . ALA A 1 245 ? 2.779 6.910 -12.021 1.00 85.88 245 ALA A O 1
ATOM 1927 N N . ARG A 1 246 ? 1.671 5.601 -10.561 1.00 86.94 246 ARG A N 1
ATOM 1928 C CA . ARG A 1 246 ? 0.924 6.682 -9.919 1.00 86.94 246 ARG A CA 1
ATOM 1929 C C . ARG A 1 246 ? 1.843 7.722 -9.282 1.00 86.94 246 ARG A C 1
ATOM 1931 O O . ARG A 1 246 ? 1.679 8.910 -9.548 1.00 86.94 246 ARG A O 1
ATOM 1938 N N . ALA A 1 247 ? 2.819 7.279 -8.491 1.00 89.69 247 ALA A N 1
ATOM 1939 C CA . ALA A 1 247 ? 3.805 8.161 -7.874 1.00 89.69 247 ALA A CA 1
ATOM 1940 C C . ALA A 1 247 ? 4.614 8.931 -8.934 1.00 89.69 247 ALA A C 1
ATOM 1942 O O . ALA A 1 247 ? 4.732 10.151 -8.846 1.00 89.69 247 ALA A O 1
ATOM 1943 N N . ALA A 1 248 ? 5.104 8.255 -9.982 1.00 88.88 248 ALA A N 1
ATOM 1944 C CA . ALA A 1 248 ? 5.812 8.920 -11.080 1.00 88.88 248 ALA A CA 1
ATOM 1945 C C . ALA A 1 248 ? 4.960 9.982 -11.784 1.00 88.88 248 ALA A C 1
ATOM 1947 O O . ALA A 1 248 ? 5.464 11.070 -12.051 1.00 88.88 248 ALA A O 1
ATOM 1948 N N . GLY A 1 249 ? 3.692 9.682 -12.074 1.00 87.19 249 GLY A N 1
ATOM 1949 C CA . GLY A 1 249 ? 2.788 10.623 -12.731 1.00 87.19 249 GLY A CA 1
ATOM 1950 C C . GLY A 1 249 ? 2.554 11.888 -11.905 1.00 87.19 249 GLY A C 1
ATOM 1951 O O . GLY A 1 249 ? 2.636 12.996 -12.429 1.00 87.19 249 GLY A O 1
ATOM 1952 N N . LEU A 1 250 ? 2.353 11.754 -10.592 1.00 88.12 250 LEU A N 1
ATOM 1953 C CA . LEU A 1 250 ? 2.184 12.910 -9.702 1.00 88.12 250 LEU A CA 1
ATOM 1954 C C . LEU A 1 250 ? 3.451 13.771 -9.624 1.00 88.12 250 LEU A C 1
ATOM 1956 O O . LEU A 1 250 ? 3.372 14.998 -9.659 1.00 88.12 250 LEU A O 1
ATOM 1960 N N . LEU A 1 251 ? 4.629 13.145 -9.588 1.00 89.12 251 LEU A N 1
ATOM 1961 C CA . LEU A 1 251 ? 5.905 13.865 -9.621 1.00 89.12 251 LEU A CA 1
ATOM 1962 C C . LEU A 1 251 ? 6.138 14.558 -10.968 1.00 89.12 251 LEU A C 1
ATOM 1964 O O . LEU A 1 251 ? 6.677 15.665 -11.010 1.00 89.12 251 LEU A O 1
ATOM 1968 N N . LEU A 1 252 ? 5.703 13.940 -12.067 1.00 85.56 252 LEU A N 1
ATOM 1969 C CA . LEU A 1 252 ? 5.692 14.580 -13.376 1.00 85.56 252 LEU A CA 1
ATOM 1970 C C . LEU A 1 252 ? 4.773 15.807 -13.372 1.00 85.56 252 LEU A C 1
ATOM 1972 O O . LEU A 1 252 ? 5.209 16.868 -13.805 1.00 85.56 252 LEU A O 1
ATOM 1976 N N . ALA A 1 253 ? 3.566 15.707 -12.816 1.00 84.88 253 ALA A N 1
ATOM 1977 C CA . ALA A 1 253 ? 2.658 16.845 -12.699 1.00 84.88 253 ALA A CA 1
ATOM 1978 C C . ALA A 1 253 ? 3.263 17.987 -11.856 1.00 84.88 253 ALA A C 1
ATOM 1980 O O . ALA A 1 253 ? 3.138 19.156 -12.223 1.00 84.88 253 ALA A O 1
ATOM 1981 N N . ILE A 1 254 ? 3.989 17.679 -10.771 1.00 85.94 254 ILE A N 1
ATOM 1982 C CA . ILE A 1 254 ? 4.744 18.680 -9.990 1.00 85.94 254 ILE A CA 1
ATOM 1983 C C . ILE A 1 254 ? 5.827 19.346 -10.846 1.00 85.94 254 ILE A C 1
ATOM 1985 O O . ILE A 1 254 ? 5.967 20.572 -10.829 1.00 85.94 254 ILE A O 1
ATOM 1989 N N . LYS A 1 255 ? 6.583 18.554 -11.609 1.00 85.06 255 LYS A N 1
ATOM 1990 C CA . LYS A 1 255 ? 7.622 19.051 -12.518 1.00 85.06 255 LYS A CA 1
ATOM 1991 C C . LYS A 1 255 ? 7.041 19.928 -13.628 1.00 85.06 255 LYS A C 1
ATOM 1993 O O . LYS A 1 255 ? 7.615 20.950 -13.980 1.00 85.06 255 LYS A O 1
ATOM 1998 N N . GLU A 1 256 ? 5.900 19.560 -14.188 1.00 81.25 256 GLU A N 1
ATOM 1999 C CA . GLU A 1 256 ? 5.216 20.360 -15.202 1.00 81.25 256 GLU A CA 1
ATOM 2000 C C . GLU A 1 256 ? 4.632 21.640 -14.614 1.00 81.25 256 GLU A C 1
ATOM 2002 O O . GLU A 1 256 ? 4.696 22.689 -15.253 1.00 81.25 256 GLU A O 1
ATOM 2007 N N . ARG A 1 257 ? 4.115 21.587 -13.382 1.00 80.94 257 ARG A N 1
ATOM 2008 C CA . ARG A 1 257 ? 3.665 22.775 -12.655 1.00 80.94 257 ARG A CA 1
ATOM 2009 C C . ARG A 1 257 ? 4.799 23.781 -12.472 1.00 80.94 257 ARG A C 1
ATOM 2011 O O . ARG A 1 257 ? 4.549 24.966 -12.646 1.00 80.94 257 ARG A O 1
ATOM 2018 N N . SER A 1 258 ? 6.022 23.337 -12.176 1.00 75.00 258 SER A N 1
ATOM 2019 C CA . SER A 1 258 ? 7.172 24.244 -12.041 1.00 75.00 258 SER A CA 1
ATOM 2020 C C . SER A 1 258 ? 7.742 24.728 -13.380 1.00 75.00 258 SER A C 1
ATOM 2022 O O . SER A 1 258 ? 8.314 25.813 -13.439 1.00 75.00 258 SER A O 1
ATOM 2024 N N . LEU A 1 259 ? 7.581 23.959 -14.464 1.00 74.75 259 LEU A N 1
ATOM 2025 C CA . LEU A 1 259 ? 8.030 24.344 -15.810 1.00 74.75 259 LEU A CA 1
ATOM 2026 C C . LEU A 1 259 ? 7.048 25.269 -16.545 1.00 74.75 259 LEU A C 1
ATOM 2028 O O . LEU A 1 259 ? 7.480 26.122 -17.319 1.00 74.75 259 LEU A O 1
ATOM 2032 N N . TYR A 1 260 ? 5.743 25.072 -16.346 1.00 72.94 260 TYR A N 1
ATOM 2033 C CA . TYR A 1 260 ? 4.678 25.740 -17.106 1.00 72.94 260 TYR A CA 1
ATOM 2034 C C . TYR A 1 260 ? 3.761 26.627 -16.257 1.00 72.94 260 TYR A C 1
ATOM 2036 O O . TYR A 1 260 ? 2.932 27.342 -16.820 1.00 72.94 260 TYR A O 1
ATOM 2044 N N . GLY A 1 261 ? 3.837 26.546 -14.929 1.00 61.78 261 GLY A N 1
ATOM 2045 C CA . GLY A 1 261 ? 3.110 27.423 -14.015 1.00 61.78 261 GLY A CA 1
ATOM 2046 C C . GLY A 1 261 ? 3.908 28.679 -13.660 1.00 61.78 261 GLY A C 1
ATOM 2047 O O . GLY A 1 261 ? 5.119 28.740 -13.842 1.00 61.78 261 GLY A O 1
ATOM 2048 N N . GLU A 1 262 ? 3.224 29.682 -13.106 1.00 57.59 262 GLU A N 1
ATOM 2049 C CA . GLU A 1 262 ? 3.854 30.889 -12.541 1.00 57.59 262 GLU A CA 1
ATOM 2050 C C . GLU A 1 262 ? 4.536 30.629 -11.179 1.00 57.59 262 GLU A C 1
ATOM 2052 O O . GLU A 1 262 ? 5.146 31.531 -10.607 1.00 57.59 262 GLU A O 1
ATOM 2057 N N . SER A 1 263 ? 4.441 29.407 -10.636 1.00 61.38 263 SER A N 1
ATOM 2058 C CA . SER A 1 263 ? 5.005 29.044 -9.332 1.00 61.38 263 SER A CA 1
ATOM 2059 C C . SER A 1 263 ? 6.390 28.395 -9.473 1.00 61.38 263 SER A C 1
ATOM 2061 O O . SER A 1 263 ? 6.509 27.369 -10.145 1.00 61.38 263 SER A O 1
ATOM 2063 N N . PRO A 1 264 ? 7.435 28.936 -8.817 1.00 66.75 264 PRO A N 1
ATOM 2064 C CA . PRO A 1 264 ? 8.762 28.329 -8.810 1.00 66.75 264 PRO A CA 1
ATOM 2065 C C . PRO A 1 264 ? 8.765 26.985 -8.062 1.00 66.75 264 PRO A C 1
ATOM 2067 O O . PRO A 1 264 ? 7.827 26.651 -7.336 1.00 66.75 264 PRO A O 1
ATOM 2070 N N . TRP A 1 265 ? 9.843 26.211 -8.227 1.00 74.88 265 TRP A N 1
ATOM 2071 C CA . TRP A 1 265 ? 10.118 25.038 -7.389 1.00 74.88 265 TRP A CA 1
ATOM 2072 C C . TRP A 1 265 ? 9.984 25.382 -5.896 1.00 74.88 265 TRP A C 1
ATOM 2074 O O . TRP A 1 265 ? 10.309 26.490 -5.465 1.00 74.88 265 TRP A O 1
ATOM 2084 N N . LEU A 1 266 ? 9.521 24.421 -5.095 1.00 83.00 266 LEU A N 1
ATOM 2085 C CA . LEU A 1 266 ? 9.347 24.631 -3.652 1.00 83.00 266 LEU A CA 1
ATOM 2086 C C . LEU A 1 266 ? 10.673 24.510 -2.902 1.00 83.00 266 LEU A C 1
ATOM 2088 O O . LEU A 1 266 ? 10.822 25.078 -1.821 1.00 83.00 266 LEU A O 1
ATOM 2092 N N . MET A 1 267 ? 11.646 23.813 -3.499 1.00 86.62 267 MET A N 1
ATOM 2093 C CA . MET A 1 267 ? 12.999 23.683 -2.973 1.00 86.62 267 MET A CA 1
ATOM 2094 C C . MET A 1 267 ? 14.065 24.017 -4.015 1.00 86.62 267 MET A C 1
ATOM 2096 O O . MET A 1 267 ? 13.919 23.709 -5.197 1.00 86.62 267 MET A O 1
ATOM 2100 N N . ASN A 1 268 ? 15.169 24.615 -3.568 1.00 86.31 268 ASN A N 1
ATOM 2101 C CA . ASN A 1 268 ? 16.336 24.877 -4.411 1.00 86.31 268 ASN A CA 1
ATOM 2102 C C . ASN A 1 268 ? 17.274 23.652 -4.497 1.00 86.31 268 ASN A C 1
ATOM 2104 O O . ASN A 1 268 ? 17.041 22.625 -3.858 1.00 86.31 268 ASN A O 1
ATOM 2108 N N . ALA A 1 269 ? 18.350 23.749 -5.286 1.00 86.56 269 ALA A N 1
ATOM 2109 C CA . ALA A 1 269 ? 19.309 22.652 -5.479 1.00 86.56 269 ALA A CA 1
ATOM 2110 C C . ALA A 1 269 ? 20.043 22.247 -4.185 1.00 86.56 269 ALA A C 1
ATOM 2112 O O . ALA A 1 269 ? 20.441 21.094 -4.028 1.00 86.56 269 ALA A O 1
ATOM 2113 N N . GLU A 1 270 ? 20.186 23.174 -3.238 1.00 84.94 270 GLU A N 1
ATOM 2114 C CA . GLU A 1 270 ? 20.756 22.933 -1.910 1.00 84.94 270 GLU A CA 1
ATOM 2115 C C . GLU A 1 270 ? 19.734 22.329 -0.930 1.00 84.94 270 GLU A C 1
ATOM 2117 O O . GLU A 1 270 ? 20.041 22.113 0.246 1.00 84.94 270 GLU A O 1
ATOM 2122 N N . GLY A 1 271 ? 18.507 22.071 -1.384 1.00 84.12 271 GLY A N 1
ATOM 2123 C CA . GLY A 1 271 ? 17.429 21.511 -0.586 1.00 84.12 271 GLY A CA 1
ATOM 2124 C C . GLY A 1 271 ? 16.890 22.457 0.481 1.00 84.12 271 GLY A C 1
ATOM 2125 O O . GLY A 1 271 ? 16.528 21.981 1.553 1.00 84.12 271 GLY A O 1
ATOM 2126 N N . ARG A 1 272 ? 16.898 23.768 0.239 1.00 86.69 272 ARG A N 1
ATOM 2127 C CA . ARG A 1 272 ? 16.216 24.763 1.079 1.00 86.69 272 ARG A CA 1
ATOM 2128 C C . ARG A 1 272 ? 14.841 25.069 0.518 1.00 86.69 272 ARG A C 1
ATOM 2130 O O . ARG A 1 272 ? 14.701 25.106 -0.705 1.00 86.69 272 ARG A O 1
ATOM 2137 N N . TRP A 1 273 ? 13.874 25.320 1.393 1.00 86.50 273 TRP A N 1
ATOM 2138 C CA . TRP A 1 273 ? 12.565 25.835 0.991 1.00 86.50 273 TRP A CA 1
ATOM 2139 C C . TRP A 1 273 ? 12.702 27.243 0.386 1.00 86.50 273 TRP A C 1
ATOM 2141 O O . TRP A 1 273 ? 13.552 28.015 0.828 1.00 86.50 273 TRP A O 1
ATOM 2151 N N . VAL A 1 274 ? 11.930 27.556 -0.661 1.00 81.94 274 VAL A N 1
ATOM 2152 C CA . VAL A 1 274 ? 12.087 28.817 -1.426 1.00 81.94 274 VAL A CA 1
ATOM 2153 C C . VAL A 1 274 ? 10.803 29.623 -1.612 1.00 81.94 274 VAL A C 1
ATOM 2155 O O . VAL A 1 274 ? 10.882 30.739 -2.125 1.00 81.94 274 VAL A O 1
ATOM 2158 N N . LEU A 1 275 ? 9.631 29.105 -1.225 1.00 73.38 275 LEU A N 1
ATOM 2159 C CA . LEU A 1 275 ? 8.404 29.905 -1.279 1.00 73.38 275 LEU A CA 1
ATOM 2160 C C . LEU A 1 275 ? 8.331 30.870 -0.084 1.00 73.38 275 LEU A C 1
ATOM 2162 O O . LEU A 1 275 ? 8.325 30.389 1.050 1.00 73.38 275 LEU A O 1
ATOM 2166 N N . PRO A 1 276 ? 8.205 32.191 -0.322 1.00 64.19 276 PRO A N 1
ATOM 2167 C CA . PRO A 1 276 ? 8.110 33.183 0.741 1.00 64.19 276 PRO A CA 1
ATOM 2168 C C . PRO A 1 276 ? 6.746 33.143 1.447 1.00 64.19 276 PRO A C 1
ATOM 2170 O O . PRO A 1 276 ? 5.704 33.172 0.791 1.00 64.19 276 PRO A O 1
ATOM 2173 N N . GLY A 1 277 ? 6.737 33.130 2.784 1.00 66.62 277 GLY A N 1
ATOM 2174 C CA . GLY A 1 277 ? 5.508 33.182 3.590 1.00 66.62 277 GLY A CA 1
ATOM 2175 C C . GLY A 1 277 ? 5.721 32.842 5.069 1.00 66.62 277 GLY A C 1
ATOM 2176 O O . GLY A 1 277 ? 6.793 32.396 5.461 1.00 66.62 277 GLY A O 1
ATOM 2177 N N . SER A 1 278 ? 4.689 33.006 5.906 1.00 60.78 278 SER A N 1
ATOM 2178 C CA . SER A 1 278 ? 4.752 32.686 7.349 1.00 60.78 278 SER A CA 1
ATOM 2179 C C . SER A 1 278 ? 5.035 31.210 7.654 1.00 60.78 278 SER A C 1
ATOM 2181 O O . SER A 1 278 ? 5.359 30.863 8.785 1.00 60.78 278 SER A O 1
ATOM 2183 N N . GLU A 1 279 ? 4.897 30.337 6.658 1.00 66.88 279 GLU A N 1
ATOM 2184 C CA . GLU A 1 279 ? 5.144 28.900 6.775 1.00 66.88 279 GLU A CA 1
ATOM 2185 C C . GLU A 1 279 ? 6.571 28.500 6.360 1.00 66.88 279 GLU A C 1
ATOM 2187 O O . GLU A 1 279 ? 7.018 27.415 6.723 1.00 66.88 279 GLU A O 1
ATOM 2192 N N . GLU A 1 280 ? 7.318 29.382 5.680 1.00 72.81 280 GLU A N 1
ATOM 2193 C CA . GLU A 1 280 ? 8.694 29.139 5.212 1.00 72.81 280 GLU A CA 1
ATOM 2194 C C . GLU A 1 280 ? 9.643 28.813 6.368 1.00 72.81 280 GLU A C 1
ATOM 2196 O O . GLU A 1 280 ? 10.345 27.802 6.330 1.00 72.81 280 GLU A O 1
ATOM 2201 N N . GLU A 1 281 ? 9.631 29.637 7.421 1.00 76.69 281 GLU A N 1
ATOM 2202 C CA . GLU A 1 281 ? 10.503 29.450 8.585 1.00 76.69 281 GLU A CA 1
ATOM 2203 C C . GLU A 1 281 ? 10.205 28.129 9.305 1.00 76.69 281 GLU A C 1
ATOM 2205 O O . GLU A 1 281 ? 11.130 27.436 9.729 1.00 76.69 281 GLU A O 1
ATOM 2210 N N . ASN A 1 282 ? 8.928 27.743 9.389 1.00 81.44 282 ASN A N 1
ATOM 2211 C CA . ASN A 1 282 ? 8.505 26.508 10.048 1.00 81.44 282 ASN A CA 1
ATOM 2212 C C . ASN A 1 282 ? 8.910 25.268 9.241 1.00 81.44 282 ASN A C 1
ATOM 2214 O O . ASN A 1 282 ? 9.436 24.311 9.814 1.00 81.44 282 ASN A O 1
ATOM 2218 N N . VAL A 1 283 ? 8.702 25.290 7.918 1.00 84.88 283 VAL A N 1
ATOM 2219 C CA . VAL A 1 283 ? 9.106 24.195 7.024 1.00 84.88 283 VAL A CA 1
ATOM 2220 C C . VAL A 1 283 ? 10.627 24.049 7.045 1.00 84.88 283 VAL A C 1
ATOM 2222 O O . VAL A 1 283 ? 11.139 22.963 7.304 1.00 84.88 283 VAL A O 1
ATOM 2225 N N . GLU A 1 284 ? 11.375 25.130 6.827 1.00 87.31 284 GLU A N 1
ATOM 2226 C CA . GLU A 1 284 ? 12.837 25.077 6.757 1.00 87.31 284 GLU A CA 1
ATOM 2227 C C . GLU A 1 284 ? 13.461 24.665 8.102 1.00 87.31 284 GLU A C 1
ATOM 2229 O O . GLU A 1 284 ? 14.350 23.809 8.126 1.00 87.31 284 GLU A O 1
ATOM 2234 N N . ALA A 1 285 ? 12.968 25.190 9.232 1.00 87.31 285 ALA A N 1
ATOM 2235 C CA . ALA A 1 285 ? 13.426 24.770 10.558 1.00 87.31 285 ALA A CA 1
ATOM 2236 C C . ALA A 1 285 ? 13.183 23.272 10.800 1.00 87.31 285 ALA A C 1
ATOM 2238 O O . ALA A 1 285 ? 14.052 22.584 11.345 1.00 87.31 285 ALA A O 1
ATOM 2239 N N . PHE A 1 286 ? 12.039 22.749 10.348 1.00 90.56 286 PHE A N 1
ATOM 2240 C CA . PHE A 1 286 ? 11.734 21.323 10.409 1.00 90.56 286 PHE A CA 1
ATOM 2241 C C . PHE A 1 286 ? 12.699 20.500 9.535 1.00 90.56 286 PHE A C 1
ATOM 2243 O O . PHE A 1 286 ? 13.304 19.533 10.004 1.00 90.56 286 PHE A O 1
ATOM 2250 N N . LEU A 1 287 ? 12.930 20.904 8.283 1.00 90.94 287 LEU A N 1
ATOM 2251 C CA . LEU A 1 287 ? 13.817 20.187 7.356 1.00 90.94 287 LEU A CA 1
ATOM 2252 C C . LEU A 1 287 ? 15.289 20.188 7.786 1.00 90.94 287 LEU A C 1
ATOM 2254 O O . LEU A 1 287 ? 16.020 19.239 7.490 1.00 90.94 287 LEU A O 1
ATOM 2258 N N . GLN A 1 288 ? 15.737 21.209 8.517 1.00 89.38 288 GLN A N 1
ATOM 2259 C CA . GLN A 1 288 ? 17.077 21.225 9.108 1.00 89.38 288 GLN A CA 1
ATOM 2260 C C . GLN A 1 288 ? 17.256 20.135 10.172 1.00 89.38 288 GLN A C 1
ATOM 2262 O O . GLN A 1 288 ? 18.337 19.545 10.266 1.00 89.38 288 GLN A O 1
ATOM 2267 N N . GLN A 1 289 ? 16.200 19.828 10.925 1.00 89.94 289 GLN A N 1
ATOM 2268 C CA . GLN A 1 289 ? 16.204 18.787 11.955 1.00 89.94 289 GLN A CA 1
ATOM 2269 C C . GLN A 1 289 ? 15.987 17.382 11.367 1.00 89.94 289 GLN A C 1
ATOM 2271 O O . GLN A 1 289 ? 16.495 16.404 11.916 1.00 89.94 289 GLN A O 1
ATOM 2276 N N . HIS A 1 290 ? 15.310 17.277 10.218 1.00 93.31 290 HIS A N 1
ATOM 2277 C CA . HIS A 1 290 ? 14.905 16.005 9.611 1.00 93.31 290 HIS A CA 1
ATOM 2278 C C . HIS A 1 290 ? 15.487 15.809 8.200 1.00 93.31 290 HIS A C 1
ATOM 2280 O O . HIS A 1 290 ? 14.827 16.003 7.178 1.00 93.31 290 HIS A O 1
ATOM 2286 N N . GLN A 1 291 ? 16.750 15.372 8.141 1.00 93.56 291 GLN A N 1
ATOM 2287 C CA . GLN A 1 291 ? 17.510 15.250 6.886 1.00 93.56 291 GLN A CA 1
ATOM 2288 C C . GLN A 1 291 ? 16.952 14.207 5.901 1.00 93.56 291 GLN A C 1
ATOM 2290 O O . GLN A 1 291 ? 17.097 14.382 4.692 1.00 93.56 291 GLN A O 1
ATOM 2295 N N . SER A 1 292 ? 16.335 13.126 6.383 1.00 94.50 292 SER A N 1
ATOM 2296 C CA . SER A 1 292 ? 15.691 12.103 5.540 1.00 94.50 292 SER A CA 1
ATOM 2297 C C . SER A 1 292 ? 14.491 12.676 4.783 1.00 94.50 292 SER A C 1
ATOM 2299 O O . SER A 1 292 ? 14.432 12.565 3.558 1.00 94.50 292 SER A O 1
ATOM 2301 N N . ILE A 1 293 ? 13.609 13.395 5.485 1.00 94.75 293 ILE A N 1
ATOM 2302 C CA . ILE A 1 293 ? 12.467 14.109 4.895 1.00 94.75 293 ILE A CA 1
ATOM 2303 C C . ILE A 1 293 ? 12.954 15.175 3.907 1.00 94.75 293 ILE A C 1
ATOM 2305 O O . ILE A 1 293 ? 12.443 15.265 2.794 1.00 94.75 293 ILE A O 1
ATOM 2309 N N . ARG A 1 294 ? 13.999 15.935 4.263 1.00 94.12 294 ARG A N 1
ATOM 2310 C CA . ARG A 1 294 ? 14.601 16.940 3.373 1.00 94.12 294 ARG A CA 1
ATOM 2311 C C . ARG A 1 294 ? 15.100 16.344 2.057 1.00 94.12 294 ARG A C 1
ATOM 2313 O O . ARG A 1 294 ? 14.831 16.902 0.996 1.00 94.12 294 ARG A O 1
ATOM 2320 N N . LYS A 1 295 ? 15.831 15.225 2.112 1.00 93.75 295 LYS A N 1
ATOM 2321 C CA . LYS A 1 295 ? 16.317 14.526 0.909 1.00 93.75 295 LYS A CA 1
ATOM 2322 C C . LYS A 1 295 ? 15.166 14.038 0.040 1.00 93.75 295 LYS A C 1
ATOM 2324 O O . LYS A 1 295 ? 15.241 14.152 -1.180 1.00 93.75 295 LYS A O 1
ATOM 2329 N N . TRP A 1 296 ? 14.119 13.510 0.667 1.00 95.31 296 TRP A N 1
ATOM 2330 C CA . TRP A 1 296 ? 12.944 13.038 -0.047 1.00 95.31 296 TRP A CA 1
ATOM 2331 C C . TRP A 1 296 ? 12.195 14.180 -0.734 1.00 95.31 296 TRP A C 1
ATOM 2333 O O . TRP A 1 296 ? 11.978 14.110 -1.941 1.00 95.31 296 TRP A O 1
ATOM 2343 N N . LEU A 1 297 ? 11.908 15.277 -0.028 1.00 93.12 297 LEU A N 1
ATOM 2344 C CA . LEU A 1 297 ? 11.274 16.448 -0.637 1.00 93.12 297 LEU A CA 1
ATOM 2345 C C . LEU A 1 297 ? 12.112 17.042 -1.764 1.00 93.12 297 LEU A C 1
ATOM 2347 O O . LEU A 1 297 ? 11.558 17.373 -2.804 1.00 93.12 297 LEU A O 1
ATOM 2351 N N . LEU A 1 298 ? 13.437 17.124 -1.619 1.00 93.38 298 LEU A N 1
ATOM 2352 C CA . LEU A 1 298 ? 14.302 17.600 -2.701 1.00 93.38 298 LEU A CA 1
ATOM 2353 C C . LEU A 1 298 ? 14.124 16.763 -3.982 1.00 93.38 298 LEU A C 1
ATOM 2355 O O . LEU A 1 298 ? 14.129 17.318 -5.079 1.00 93.38 298 LEU A O 1
ATOM 2359 N N . ALA A 1 299 ? 13.918 15.451 -3.855 1.00 93.25 299 ALA A N 1
ATOM 2360 C CA . ALA A 1 299 ? 13.656 14.572 -4.994 1.00 93.25 299 ALA A CA 1
ATOM 2361 C C . ALA A 1 299 ? 12.236 14.721 -5.582 1.00 93.25 299 ALA A C 1
ATOM 2363 O O . ALA A 1 299 ? 12.036 14.401 -6.753 1.00 93.25 299 ALA A O 1
ATOM 2364 N N . VAL A 1 300 ? 11.266 15.216 -4.804 1.00 92.12 300 VAL A N 1
ATOM 2365 C CA . VAL A 1 300 ? 9.863 15.407 -5.227 1.00 92.12 300 VAL A CA 1
ATOM 2366 C C . VAL A 1 300 ? 9.611 16.813 -5.786 1.00 92.12 300 VAL A C 1
ATOM 2368 O O . VAL A 1 300 ? 8.955 16.953 -6.813 1.00 92.12 300 VAL A O 1
ATOM 2371 N N . VAL A 1 301 ? 10.121 17.860 -5.129 1.00 90.31 301 VAL A N 1
ATOM 2372 C CA . VAL A 1 301 ? 9.791 19.278 -5.396 1.00 90.31 301 VAL A CA 1
ATOM 2373 C C . VAL A 1 301 ? 11.005 20.174 -5.653 1.00 90.31 301 VAL A C 1
ATOM 2375 O O . VAL A 1 301 ? 10.876 21.402 -5.695 1.00 90.31 301 VAL A O 1
ATOM 2378 N N . GLY A 1 302 ? 12.190 19.580 -5.795 1.00 89.56 302 GLY A N 1
ATOM 2379 C CA . GLY A 1 302 ? 13.408 20.293 -6.164 1.00 89.56 302 GLY A CA 1
ATOM 2380 C C . GLY A 1 302 ? 13.414 20.789 -7.615 1.00 89.56 302 GLY A C 1
ATOM 2381 O O . GLY A 1 302 ? 12.440 20.621 -8.351 1.00 89.56 302 GLY A O 1
ATOM 2382 N N . PRO A 1 303 ? 14.542 21.353 -8.082 1.00 85.69 303 PRO A N 1
ATOM 2383 C CA . PRO A 1 303 ? 14.674 21.842 -9.457 1.00 85.69 303 PRO A CA 1
ATOM 2384 C C . PRO A 1 303 ? 14.653 20.715 -10.502 1.00 85.69 303 PRO A C 1
ATOM 2386 O O . PRO A 1 303 ? 14.364 20.952 -11.673 1.00 85.69 303 PRO A O 1
ATOM 2389 N N . THR A 1 304 ? 14.956 19.482 -10.091 1.00 85.31 304 THR A N 1
ATOM 2390 C CA . THR A 1 304 ? 14.923 18.293 -10.949 1.00 85.31 304 THR A CA 1
ATOM 2391 C C . THR A 1 304 ? 14.192 17.147 -10.244 1.00 85.31 304 THR A C 1
ATOM 2393 O O . THR A 1 304 ? 14.862 16.234 -9.754 1.00 85.31 304 THR A O 1
ATOM 2396 N N . PRO A 1 305 ? 12.845 17.175 -10.163 1.00 87.19 305 PRO A N 1
ATOM 2397 C CA . PRO A 1 305 ? 12.085 16.064 -9.606 1.00 87.19 305 PRO A CA 1
ATOM 2398 C C . PRO A 1 305 ? 12.383 14.765 -10.357 1.00 87.19 305 PRO A C 1
ATOM 2400 O O . PRO A 1 305 ? 12.404 14.752 -11.595 1.00 87.19 305 PRO A O 1
ATOM 2403 N N . ASP A 1 306 ? 12.606 13.685 -9.613 1.00 87.25 306 ASP A N 1
ATOM 2404 C CA . ASP A 1 306 ? 12.944 12.368 -10.153 1.00 87.25 306 ASP A CA 1
ATOM 2405 C C . ASP A 1 306 ? 12.247 11.272 -9.343 1.00 87.25 306 ASP A C 1
ATOM 2407 O O . ASP A 1 306 ? 12.468 11.120 -8.141 1.00 87.25 306 ASP A O 1
ATOM 2411 N N . ALA A 1 307 ? 11.402 10.491 -10.016 1.00 87.12 307 ALA A N 1
ATOM 2412 C CA . ALA A 1 307 ? 10.584 9.478 -9.363 1.00 87.12 307 ALA A CA 1
ATOM 2413 C C . ALA A 1 307 ? 11.400 8.315 -8.781 1.00 87.12 307 ALA A C 1
ATOM 2415 O O . ALA A 1 307 ? 11.034 7.776 -7.738 1.00 87.12 307 ALA A O 1
ATOM 2416 N N . SER A 1 308 ? 12.525 7.951 -9.404 1.00 86.19 308 SER A N 1
ATOM 2417 C CA . SER A 1 308 ? 13.390 6.889 -8.889 1.00 86.19 308 SER A CA 1
ATOM 2418 C C . SER A 1 308 ? 14.121 7.342 -7.626 1.00 86.19 308 SER A C 1
ATOM 2420 O O . SER A 1 308 ? 14.217 6.574 -6.668 1.00 86.19 308 SER A O 1
ATOM 2422 N N . LEU A 1 309 ? 14.637 8.575 -7.614 1.00 90.62 309 LEU A N 1
ATOM 2423 C CA . LEU A 1 309 ? 15.289 9.157 -6.442 1.00 90.62 309 LEU A CA 1
ATOM 2424 C C . LEU A 1 309 ? 14.287 9.397 -5.312 1.00 90.62 309 LEU A C 1
ATOM 2426 O O . LEU A 1 309 ? 14.612 9.128 -4.158 1.00 90.62 309 LEU A O 1
ATOM 2430 N N . ALA A 1 310 ? 13.073 9.850 -5.631 1.00 93.69 310 ALA A N 1
ATOM 2431 C CA . ALA A 1 310 ? 12.018 10.039 -4.644 1.00 93.69 310 ALA A CA 1
ATOM 2432 C C . ALA A 1 310 ? 11.579 8.710 -4.016 1.00 93.69 310 ALA A C 1
ATOM 2434 O O . ALA A 1 310 ? 11.475 8.635 -2.795 1.00 93.69 310 ALA A O 1
ATOM 2435 N N . HIS A 1 311 ? 11.406 7.651 -4.817 1.00 92.31 311 HIS A N 1
ATOM 2436 C CA . HIS A 1 311 ? 11.101 6.304 -4.316 1.00 92.31 311 HIS A CA 1
ATOM 2437 C C . HIS A 1 311 ? 12.198 5.781 -3.384 1.00 92.31 311 HIS A C 1
ATOM 2439 O O . HIS A 1 311 ? 11.909 5.286 -2.297 1.00 92.31 311 HIS A O 1
ATOM 2445 N N . GLU A 1 312 ? 13.469 5.920 -3.770 1.00 93.50 312 GLU A N 1
ATOM 2446 C CA . GLU A 1 312 ? 14.586 5.469 -2.934 1.00 93.50 312 GLU A CA 1
ATOM 2447 C C . GLU A 1 312 ? 14.730 6.306 -1.653 1.00 93.50 312 GLU A C 1
ATOM 2449 O O . GLU A 1 312 ? 15.003 5.760 -0.585 1.00 93.50 312 GLU A O 1
ATOM 2454 N N . ALA A 1 313 ? 14.492 7.617 -1.717 1.00 96.12 313 ALA A N 1
ATOM 2455 C CA . ALA A 1 313 ? 14.488 8.475 -0.536 1.00 96.12 313 ALA A CA 1
ATOM 2456 C C . ALA A 1 313 ? 13.305 8.169 0.403 1.00 96.12 313 ALA A C 1
ATOM 2458 O O . ALA A 1 313 ? 13.494 8.154 1.618 1.00 96.12 313 ALA A O 1
ATOM 2459 N N . ALA A 1 314 ? 12.121 7.852 -0.135 1.00 95.31 314 ALA A N 1
ATOM 2460 C CA . ALA A 1 314 ? 10.976 7.378 0.645 1.00 95.31 314 ALA A CA 1
ATOM 2461 C C . ALA A 1 314 ? 11.280 6.035 1.326 1.00 95.31 314 ALA A C 1
ATOM 2463 O O . ALA A 1 314 ? 11.013 5.863 2.514 1.00 95.31 314 ALA A O 1
ATOM 2464 N N . PHE A 1 315 ? 11.914 5.102 0.609 1.00 95.06 315 PHE A N 1
ATOM 2465 C CA . PHE A 1 315 ? 12.379 3.840 1.184 1.00 95.06 315 PHE A CA 1
ATOM 2466 C C . PHE A 1 315 ? 13.373 4.068 2.334 1.00 95.06 315 PHE A C 1
ATOM 2468 O O . PHE A 1 315 ? 13.276 3.429 3.380 1.00 95.06 315 PHE A O 1
ATOM 2475 N N . GLN A 1 316 ? 14.316 5.001 2.176 1.00 96.25 316 GLN A N 1
ATOM 2476 C CA . GLN A 1 316 ? 15.249 5.371 3.245 1.00 96.25 316 GLN A CA 1
ATOM 2477 C C . GLN A 1 316 ? 14.539 6.017 4.439 1.00 96.25 316 GLN A C 1
ATOM 2479 O O . GLN A 1 316 ? 14.882 5.698 5.573 1.00 96.25 316 GLN A O 1
ATOM 2484 N N . LEU A 1 317 ? 13.539 6.873 4.200 1.00 95.88 317 LEU A N 1
ATOM 2485 C CA . LEU A 1 317 ? 12.720 7.476 5.253 1.00 95.88 317 LEU A CA 1
ATOM 2486 C C . LEU A 1 317 ? 11.976 6.413 6.072 1.00 95.88 317 LEU A C 1
ATOM 2488 O O . LEU A 1 317 ? 11.977 6.492 7.296 1.00 95.88 317 LEU A O 1
ATOM 2492 N N . LEU A 1 318 ? 11.407 5.390 5.424 1.00 94.75 318 LEU A N 1
ATOM 2493 C CA . LEU A 1 318 ? 10.761 4.263 6.114 1.00 94.75 318 LEU A CA 1
ATOM 2494 C C . LEU A 1 318 ? 11.725 3.482 7.026 1.00 94.75 318 LEU A C 1
ATOM 2496 O O . LEU A 1 318 ? 11.282 2.835 7.970 1.00 94.75 318 LEU A O 1
ATOM 2500 N N . ASN A 1 319 ? 13.032 3.547 6.760 1.00 94.69 319 ASN A N 1
ATOM 2501 C CA . ASN A 1 319 ? 14.082 2.922 7.568 1.00 94.69 319 ASN A CA 1
ATOM 2502 C C . ASN A 1 319 ? 14.768 3.904 8.544 1.00 94.69 319 ASN A C 1
ATOM 2504 O O . ASN A 1 319 ? 15.762 3.541 9.171 1.00 94.69 319 ASN A O 1
ATOM 2508 N N . ASP A 1 320 ? 14.265 5.135 8.682 1.00 95.69 320 ASP A N 1
ATOM 2509 C CA . ASP A 1 320 ? 14.721 6.133 9.656 1.00 95.69 320 ASP A CA 1
ATOM 2510 C C . ASP A 1 320 ? 13.643 6.326 10.734 1.00 95.69 320 ASP A C 1
ATOM 2512 O O . ASP A 1 320 ? 12.709 7.101 10.510 1.00 95.69 320 ASP A O 1
ATOM 2516 N N . PRO A 1 321 ? 13.759 5.678 11.912 1.00 95.12 321 PRO A N 1
ATOM 2517 C CA . PRO A 1 321 ? 12.683 5.670 12.899 1.00 95.12 321 PRO A CA 1
ATOM 2518 C C . PRO A 1 321 ? 12.227 7.048 13.381 1.00 95.12 321 PRO A C 1
ATOM 2520 O O . PRO A 1 321 ? 11.034 7.280 13.593 1.00 95.12 321 PRO A O 1
ATOM 2523 N N . LYS A 1 322 ? 13.168 7.989 13.521 1.00 94.69 322 LYS A N 1
ATOM 2524 C CA . LYS A 1 322 ? 12.868 9.377 13.906 1.00 94.69 322 LYS A CA 1
ATOM 2525 C C . LYS A 1 322 ? 12.272 10.154 12.746 1.00 94.69 322 LYS A C 1
ATOM 2527 O O . LYS A 1 322 ? 11.356 10.948 12.947 1.00 94.69 322 LYS A O 1
ATOM 2532 N N . GLY A 1 323 ? 12.806 9.942 11.545 1.00 94.38 323 GLY A N 1
ATOM 2533 C CA . GLY A 1 323 ? 12.313 10.560 10.321 1.00 94.38 323 GLY A CA 1
ATOM 2534 C C . GLY A 1 323 ? 10.861 10.191 10.055 1.00 94.38 323 GLY A C 1
ATOM 2535 O O . GLY A 1 323 ? 10.032 11.083 9.892 1.00 94.38 323 GLY A O 1
ATOM 2536 N N . ILE A 1 324 ? 10.526 8.899 10.075 1.00 93.44 324 ILE A N 1
ATOM 2537 C CA . ILE A 1 324 ? 9.153 8.462 9.825 1.00 93.44 324 ILE A CA 1
ATOM 2538 C C . ILE A 1 324 ? 8.203 8.932 10.934 1.00 93.44 324 ILE A C 1
ATOM 2540 O O . ILE A 1 324 ? 7.135 9.440 10.614 1.00 93.44 324 ILE A O 1
ATOM 2544 N N . PHE A 1 325 ? 8.601 8.887 12.215 1.00 92.12 325 PHE A N 1
ATOM 2545 C CA . PHE A 1 325 ? 7.787 9.441 13.305 1.00 92.12 325 PHE A CA 1
ATOM 2546 C C . PHE A 1 325 ? 7.503 10.928 13.087 1.00 92.12 325 PHE A C 1
ATOM 2548 O O . PHE A 1 325 ? 6.353 11.357 13.143 1.00 92.12 325 PHE A O 1
ATOM 2555 N N . ALA A 1 326 ? 8.541 11.719 12.802 1.00 92.56 326 ALA A N 1
ATOM 2556 C CA . ALA A 1 326 ? 8.400 13.149 12.558 1.00 92.56 326 ALA A CA 1
ATOM 2557 C C . ALA A 1 326 ? 7.539 13.436 11.321 1.00 92.56 326 ALA A C 1
ATOM 2559 O O . ALA A 1 326 ? 6.779 14.409 11.318 1.00 92.56 326 ALA A O 1
ATOM 2560 N N . PHE A 1 327 ? 7.619 12.578 10.300 1.00 90.94 327 PHE A N 1
ATOM 2561 C CA . PHE A 1 327 ? 6.752 12.648 9.133 1.00 90.94 327 PHE A CA 1
ATOM 2562 C C . PHE A 1 327 ? 5.273 12.511 9.530 1.00 90.94 327 PHE A C 1
ATOM 2564 O O . PHE A 1 327 ? 4.465 13.375 9.188 1.00 90.94 327 PHE A O 1
ATOM 2571 N N . VAL A 1 328 ? 4.938 11.477 10.311 1.00 86.00 328 VAL A N 1
ATOM 2572 C CA . VAL A 1 328 ? 3.560 11.200 10.757 1.00 86.00 328 VAL A CA 1
ATOM 2573 C C . VAL A 1 328 ? 3.037 12.282 11.687 1.00 86.00 328 VAL A C 1
ATOM 2575 O O . VAL A 1 328 ? 1.963 12.831 11.462 1.00 86.00 328 VAL A O 1
ATOM 2578 N N . ALA A 1 329 ? 3.796 12.558 12.747 1.00 84.69 329 ALA A N 1
ATOM 2579 C CA . ALA A 1 329 ? 3.333 13.348 13.875 1.00 84.69 329 ALA A CA 1
ATOM 2580 C C . ALA A 1 329 ? 3.240 14.839 13.538 1.00 84.69 329 ALA A C 1
ATOM 2582 O O . ALA A 1 329 ? 2.363 15.528 14.050 1.00 84.69 329 ALA A O 1
ATOM 2583 N N . ASN A 1 330 ? 4.140 15.335 12.681 1.00 86.75 330 ASN A N 1
ATOM 2584 C CA . ASN A 1 330 ? 4.321 16.770 12.474 1.00 86.75 330 ASN A CA 1
ATOM 2585 C C . ASN A 1 330 ? 4.238 17.161 10.995 1.00 86.75 330 ASN A C 1
ATOM 2587 O O . ASN A 1 330 ? 3.519 18.096 10.639 1.00 86.75 330 ASN A O 1
ATOM 2591 N N . PHE A 1 331 ? 4.965 16.457 10.121 1.00 86.94 331 PHE A N 1
ATOM 2592 C CA . PHE A 1 331 ? 5.142 16.907 8.742 1.00 86.94 331 PHE A CA 1
ATOM 2593 C C . PHE A 1 331 ? 3.852 16.845 7.926 1.00 86.94 331 PHE A C 1
ATOM 2595 O O . PHE A 1 331 ? 3.555 17.792 7.206 1.00 86.94 331 PHE A O 1
ATOM 2602 N N . MET A 1 332 ? 3.051 15.781 8.059 1.00 80.69 332 MET A N 1
ATOM 2603 C CA . MET A 1 332 ? 1.760 15.705 7.362 1.00 80.69 332 MET A CA 1
ATOM 2604 C C . MET A 1 332 ? 0.820 16.848 7.764 1.00 80.69 332 MET A C 1
ATOM 2606 O O . MET A 1 332 ? 0.143 17.412 6.907 1.00 80.69 332 MET A O 1
ATOM 2610 N N . GLY A 1 333 ? 0.805 17.226 9.046 1.00 77.88 333 GLY A N 1
ATOM 2611 C CA . GLY A 1 333 ? 0.039 18.378 9.525 1.00 77.88 333 GLY A CA 1
ATOM 2612 C C . GLY A 1 333 ? 0.505 19.681 8.875 1.00 77.88 333 GLY A C 1
ATOM 2613 O O . GLY A 1 333 ? -0.315 20.449 8.385 1.00 77.88 333 GLY A O 1
ATOM 2614 N N . LEU A 1 334 ? 1.821 19.874 8.788 1.00 81.75 334 LEU A N 1
ATOM 2615 C CA . LEU A 1 334 ? 2.442 21.032 8.145 1.00 81.75 334 LEU A CA 1
ATOM 2616 C C . LEU A 1 334 ? 2.216 21.064 6.620 1.00 81.75 334 LEU A C 1
ATOM 2618 O O . LEU A 1 334 ? 2.033 22.129 6.049 1.00 81.75 334 LEU A O 1
ATOM 2622 N N . MET A 1 335 ? 2.139 19.912 5.946 1.00 81.62 335 MET A N 1
ATOM 2623 C CA . MET A 1 335 ? 1.758 19.857 4.526 1.00 81.62 335 MET A CA 1
ATOM 2624 C C . MET A 1 335 ? 0.285 20.204 4.290 1.00 81.62 335 MET A C 1
ATOM 2626 O O . MET A 1 335 ? -0.045 20.787 3.259 1.00 81.62 335 MET A O 1
ATOM 2630 N N . ARG A 1 336 ? -0.610 19.887 5.235 1.00 76.25 336 ARG A N 1
ATOM 2631 C CA . ARG A 1 336 ? -2.033 20.251 5.129 1.00 76.25 336 ARG A CA 1
ATOM 2632 C C . ARG A 1 336 ? -2.256 21.763 5.203 1.00 76.25 336 ARG A C 1
ATOM 2634 O O . ARG A 1 336 ? -3.185 22.245 4.562 1.00 76.25 336 ARG A O 1
ATOM 2641 N N . THR A 1 337 ? -1.423 22.516 5.930 1.00 79.38 337 THR A N 1
ATOM 2642 C CA . THR A 1 337 ? -1.581 23.980 6.028 1.00 79.38 337 THR A CA 1
ATOM 2643 C C . THR A 1 337 ? -1.230 24.703 4.726 1.00 79.38 337 THR A C 1
ATOM 2645 O O . THR A 1 337 ? -1.877 25.694 4.396 1.00 79.38 337 THR A O 1
ATOM 2648 N N . LEU A 1 338 ? -0.323 24.135 3.920 1.00 78.19 338 LEU A N 1
ATOM 2649 C CA . LEU A 1 338 ? 0.044 24.658 2.596 1.00 78.19 338 LEU A CA 1
ATOM 2650 C C . LEU A 1 338 ? -1.105 24.611 1.572 1.00 78.19 338 LEU A C 1
ATOM 2652 O O . LEU A 1 338 ? -1.023 25.269 0.536 1.00 78.19 338 LEU A O 1
ATOM 2656 N N . ASN A 1 339 ? -2.155 23.818 1.827 1.00 78.00 339 ASN A N 1
ATOM 2657 C CA . ASN A 1 339 ? -3.291 23.599 0.922 1.00 78.00 339 ASN A CA 1
ATOM 2658 C C . ASN A 1 339 ? -2.879 23.180 -0.514 1.00 78.00 339 ASN A C 1
ATOM 2660 O O . ASN A 1 339 ? -3.576 23.464 -1.490 1.00 78.00 339 ASN A O 1
ATOM 2664 N N . ASP A 1 340 ? -1.734 22.501 -0.654 1.00 82.94 340 ASP A N 1
ATOM 2665 C CA . ASP A 1 340 ? -1.231 21.970 -1.924 1.00 82.94 340 ASP A CA 1
ATOM 2666 C C . ASP A 1 340 ? -1.581 20.482 -2.049 1.00 82.94 340 ASP A C 1
ATOM 2668 O O . ASP A 1 340 ? -0.804 19.595 -1.685 1.00 82.94 340 ASP A O 1
ATOM 2672 N N . PHE A 1 341 ? -2.778 20.214 -2.571 1.00 82.94 341 PHE A N 1
ATOM 2673 C CA . PHE A 1 341 ? -3.284 18.853 -2.755 1.00 82.94 341 PHE A CA 1
ATOM 2674 C C . PHE A 1 341 ? -2.349 17.985 -3.609 1.00 82.94 341 PHE A C 1
ATOM 2676 O O . PHE A 1 341 ? -2.113 16.825 -3.280 1.00 82.94 341 PHE A O 1
ATOM 2683 N N . LEU A 1 342 ? -1.774 18.545 -4.681 1.00 84.88 342 LEU A N 1
ATOM 2684 C CA . LEU A 1 342 ? -0.896 17.793 -5.579 1.00 84.88 342 LEU A CA 1
ATOM 2685 C C . LEU A 1 342 ? 0.388 17.351 -4.863 1.00 84.88 342 LEU A C 1
ATOM 2687 O O . LEU A 1 342 ? 0.835 16.222 -5.055 1.00 84.88 342 LEU A O 1
ATOM 2691 N N . LEU A 1 343 ? 0.967 18.222 -4.030 1.00 87.31 343 LEU A N 1
ATOM 2692 C CA . LEU A 1 343 ? 2.129 17.876 -3.212 1.00 87.31 343 LEU A CA 1
ATOM 2693 C C . LEU A 1 343 ? 1.797 16.793 -2.182 1.00 87.31 343 LEU A C 1
ATOM 2695 O O . LEU A 1 343 ? 2.542 15.819 -2.062 1.00 87.31 343 LEU A O 1
ATOM 2699 N N . ALA A 1 344 ? 0.695 16.958 -1.450 1.00 86.31 344 ALA A N 1
ATOM 2700 C CA . ALA A 1 344 ? 0.273 15.991 -0.442 1.00 86.31 344 ALA A CA 1
ATOM 2701 C C . ALA A 1 344 ? 0.067 14.598 -1.061 1.00 86.31 344 ALA A C 1
ATOM 2703 O O . ALA A 1 344 ? 0.622 13.614 -0.567 1.00 86.31 344 ALA A O 1
ATOM 2704 N N . GLU A 1 345 ? -0.632 14.537 -2.196 1.00 86.19 345 GLU A N 1
ATOM 2705 C CA . GLU A 1 345 ? -0.891 13.297 -2.929 1.00 86.19 345 GLU A CA 1
ATOM 2706 C C . GLU A 1 345 ? 0.406 12.679 -3.479 1.00 86.19 345 GLU A C 1
ATOM 2708 O O . GLU A 1 345 ? 0.620 11.472 -3.370 1.00 86.19 345 GLU A O 1
ATOM 2713 N N . ALA A 1 346 ? 1.324 13.487 -4.022 1.00 89.50 346 ALA A N 1
ATOM 2714 C CA . ALA A 1 346 ? 2.623 13.010 -4.501 1.00 89.50 346 ALA A CA 1
ATOM 2715 C C . ALA A 1 346 ? 3.466 12.372 -3.386 1.00 89.50 346 ALA A C 1
ATOM 2717 O O . ALA A 1 346 ? 4.056 11.307 -3.588 1.00 89.50 346 ALA A O 1
ATOM 2718 N N . LEU A 1 347 ? 3.508 13.002 -2.209 1.00 90.31 347 LEU A N 1
ATOM 2719 C CA . LEU A 1 347 ? 4.213 12.475 -1.040 1.00 90.31 347 LEU A CA 1
ATOM 2720 C C . LEU A 1 347 ? 3.565 11.183 -0.544 1.00 90.31 347 LEU A C 1
ATOM 2722 O O . LEU A 1 347 ? 4.260 10.189 -0.337 1.00 90.31 347 LEU A O 1
ATOM 2726 N N . GLN A 1 348 ? 2.239 11.162 -0.415 1.00 87.19 348 GLN A N 1
ATOM 2727 C CA . GLN A 1 348 ? 1.516 9.971 0.015 1.00 87.19 348 GLN A CA 1
ATOM 2728 C C . GLN A 1 348 ? 1.747 8.796 -0.945 1.00 87.19 348 GLN A C 1
ATOM 2730 O O . GLN A 1 348 ? 2.209 7.739 -0.514 1.00 87.19 348 GLN A O 1
ATOM 2735 N N . GLN A 1 349 ? 1.512 8.976 -2.249 1.00 87.94 349 GLN A N 1
ATOM 2736 C CA . GLN A 1 349 ? 1.663 7.893 -3.227 1.00 87.94 349 GLN A CA 1
ATOM 2737 C C . GLN A 1 349 ? 3.121 7.436 -3.369 1.00 87.94 349 GLN A C 1
ATOM 2739 O O . GLN A 1 349 ? 3.369 6.245 -3.557 1.00 87.94 349 GLN A O 1
ATOM 2744 N N . SER A 1 350 ? 4.100 8.342 -3.242 1.00 91.06 350 SER A N 1
ATOM 2745 C CA . SER A 1 350 ? 5.522 7.970 -3.229 1.00 91.06 350 SER A CA 1
ATOM 2746 C C . SER A 1 350 ? 5.883 7.115 -2.010 1.00 91.06 350 SER A C 1
ATOM 2748 O O . SER A 1 350 ? 6.676 6.183 -2.150 1.00 91.06 350 SER A O 1
ATOM 2750 N N . LEU A 1 351 ? 5.330 7.410 -0.830 1.00 90.75 351 LEU A N 1
ATOM 2751 C CA . LEU A 1 351 ? 5.584 6.632 0.385 1.00 90.75 351 LEU A CA 1
ATOM 2752 C C . LEU A 1 351 ? 4.857 5.281 0.357 1.00 90.75 351 LEU A C 1
ATOM 2754 O O . LEU A 1 351 ? 5.451 4.255 0.686 1.00 90.75 351 LEU A O 1
ATOM 2758 N N . GLU A 1 352 ? 3.602 5.258 -0.094 1.00 89.50 352 GLU A N 1
ATOM 2759 C CA . GLU A 1 352 ? 2.820 4.029 -0.268 1.00 89.50 352 GLU A CA 1
ATOM 2760 C C . GLU A 1 352 ? 3.448 3.090 -1.308 1.00 89.50 352 GLU A C 1
ATOM 2762 O O . GLU A 1 352 ? 3.496 1.879 -1.091 1.00 89.50 352 GLU A O 1
ATOM 2767 N N . ALA A 1 353 ? 3.997 3.626 -2.405 1.00 90.38 353 ALA A N 1
ATOM 2768 C CA . ALA A 1 353 ? 4.768 2.834 -3.363 1.00 90.38 353 ALA A CA 1
ATOM 2769 C C . ALA A 1 353 ? 6.032 2.233 -2.723 1.00 90.38 353 ALA A C 1
ATOM 2771 O O . ALA A 1 353 ? 6.373 1.084 -3.009 1.00 90.38 353 ALA A O 1
ATOM 2772 N N . ALA A 1 354 ? 6.712 2.969 -1.838 1.00 93.25 354 ALA A N 1
ATOM 2773 C CA . ALA A 1 354 ? 7.871 2.457 -1.112 1.00 93.25 354 ALA A CA 1
ATOM 2774 C C . ALA A 1 354 ? 7.494 1.365 -0.096 1.00 93.25 354 ALA A C 1
ATOM 2776 O O . ALA A 1 354 ? 8.216 0.378 0.005 1.00 93.25 354 ALA A O 1
ATOM 2777 N N . LEU A 1 355 ? 6.353 1.481 0.596 1.00 91.88 355 LEU A N 1
ATOM 2778 C CA . LEU A 1 355 ? 5.866 0.486 1.568 1.00 91.88 355 LEU A CA 1
ATOM 2779 C C . LEU A 1 355 ? 5.654 -0.905 0.959 1.00 91.88 355 LEU A C 1
ATOM 2781 O O . LEU A 1 355 ? 5.855 -1.913 1.636 1.00 91.88 355 LEU A O 1
ATOM 2785 N N . ILE A 1 356 ? 5.268 -0.966 -0.316 1.00 91.19 356 ILE A N 1
ATOM 2786 C CA . ILE A 1 356 ? 5.034 -2.231 -1.021 1.00 91.19 356 ILE A CA 1
ATOM 2787 C C . ILE A 1 356 ? 6.246 -2.775 -1.764 1.00 91.19 356 ILE A C 1
ATOM 2789 O O . ILE A 1 356 ? 6.140 -3.834 -2.382 1.00 91.19 356 ILE A O 1
ATOM 2793 N N . ASP A 1 357 ? 7.390 -2.097 -1.693 1.00 90.38 357 ASP A N 1
ATOM 2794 C CA . ASP A 1 357 ? 8.629 -2.520 -2.337 1.00 90.38 357 ASP A CA 1
ATOM 2795 C C . ASP A 1 357 ? 8.998 -3.963 -1.948 1.00 90.38 357 ASP A C 1
ATOM 2797 O O . ASP A 1 357 ? 8.814 -4.397 -0.806 1.00 90.38 357 ASP A O 1
ATOM 2801 N N . SER A 1 358 ? 9.541 -4.720 -2.905 1.00 86.38 358 SER A N 1
ATOM 2802 C CA . SER A 1 358 ? 9.934 -6.122 -2.698 1.00 86.38 358 SER A CA 1
ATOM 2803 C C . SER A 1 358 ? 10.928 -6.320 -1.552 1.00 86.38 358 SER A C 1
ATOM 2805 O O . SER A 1 358 ? 10.925 -7.374 -0.920 1.00 86.38 358 SER A O 1
ATOM 2807 N N . ARG A 1 359 ? 11.746 -5.304 -1.251 1.00 87.69 359 ARG A N 1
ATOM 2808 C CA . ARG A 1 359 ? 12.695 -5.308 -0.130 1.00 87.69 359 ARG A CA 1
ATOM 2809 C C . ARG A 1 359 ? 11.998 -5.346 1.237 1.00 87.69 359 ARG A C 1
ATOM 2811 O O . ARG A 1 359 ? 12.608 -5.804 2.198 1.00 87.69 359 ARG A O 1
ATOM 2818 N N . ILE A 1 360 ? 10.746 -4.886 1.321 1.00 91.69 360 ILE A N 1
ATOM 2819 C CA . ILE A 1 360 ? 9.923 -4.895 2.543 1.00 91.69 360 ILE A CA 1
ATOM 2820 C C . ILE A 1 360 ? 8.945 -6.067 2.505 1.00 91.69 360 ILE A C 1
ATOM 2822 O O . ILE A 1 360 ? 8.879 -6.865 3.440 1.00 91.69 360 ILE A O 1
ATOM 2826 N N . THR A 1 361 ? 8.196 -6.187 1.410 1.00 91.12 361 THR A N 1
ATOM 2827 C CA . THR A 1 361 ? 7.083 -7.136 1.308 1.00 91.12 361 THR A CA 1
ATOM 2828 C C . THR A 1 361 ? 7.506 -8.548 0.934 1.00 91.12 361 THR A C 1
ATOM 2830 O O . THR A 1 361 ? 6.671 -9.446 0.981 1.00 91.12 361 THR A O 1
ATOM 2833 N N . ASP A 1 362 ? 8.770 -8.772 0.560 1.00 86.62 362 ASP A N 1
ATOM 2834 C CA . ASP A 1 362 ? 9.254 -10.066 0.065 1.00 86.62 362 ASP A CA 1
ATOM 2835 C C . ASP A 1 362 ? 8.344 -10.616 -1.047 1.00 86.62 362 ASP A C 1
ATOM 2837 O O . ASP A 1 362 ? 7.777 -11.704 -0.950 1.00 86.62 362 ASP A O 1
ATOM 2841 N N . LEU A 1 363 ? 8.142 -9.793 -2.084 1.00 83.00 363 LEU A N 1
ATOM 2842 C CA . LEU A 1 363 ? 7.267 -10.0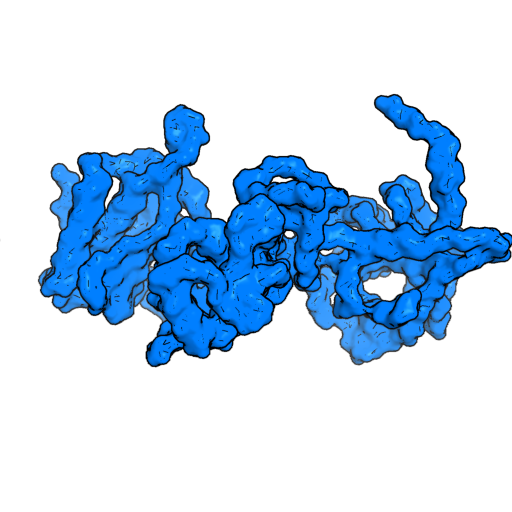90 -3.224 1.00 83.00 363 LEU A CA 1
ATOM 2843 C C . LEU A 1 363 ? 5.801 -10.331 -2.818 1.00 83.00 363 LEU A C 1
ATOM 2845 O O . LEU A 1 363 ? 5.164 -11.274 -3.286 1.00 83.00 363 LEU A O 1
ATOM 2849 N N . GLY A 1 364 ? 5.274 -9.501 -1.914 1.00 87.25 364 GLY A N 1
ATOM 2850 C CA . GLY A 1 364 ? 3.891 -9.618 -1.445 1.00 87.25 364 GLY A CA 1
ATOM 2851 C C . GLY A 1 364 ? 3.638 -10.782 -0.479 1.00 87.25 364 GLY A C 1
ATOM 2852 O O . GLY A 1 364 ? 2.495 -11.189 -0.290 1.00 87.25 364 GLY A O 1
ATOM 2853 N N . ARG A 1 365 ? 4.677 -11.343 0.149 1.00 86.94 365 ARG A N 1
ATOM 2854 C CA . ARG A 1 365 ? 4.548 -12.390 1.185 1.00 86.94 365 ARG A CA 1
ATOM 2855 C C . ARG A 1 365 ? 4.507 -11.829 2.604 1.00 86.94 365 ARG A C 1
ATOM 2857 O O . ARG A 1 365 ? 4.186 -12.548 3.550 1.00 86.94 365 ARG A O 1
ATOM 2864 N N . LYS A 1 366 ? 4.847 -10.553 2.770 1.00 91.06 366 LYS A N 1
ATOM 2865 C CA . LYS A 1 366 ? 4.913 -9.862 4.053 1.00 91.06 366 LYS A CA 1
ATOM 2866 C C . LYS A 1 366 ? 4.131 -8.569 4.013 1.00 91.06 366 LYS A C 1
ATOM 2868 O O . LYS A 1 366 ? 4.356 -7.733 3.144 1.00 9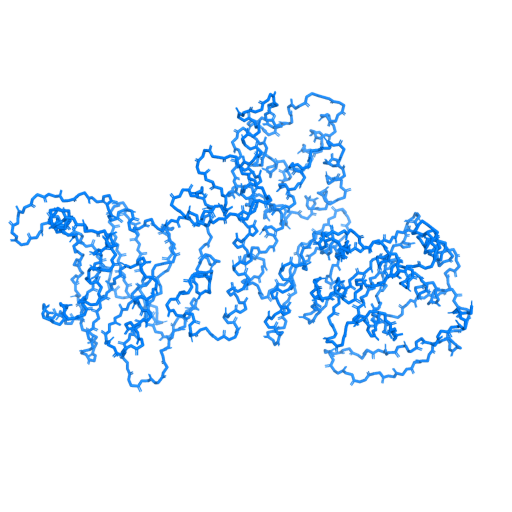1.06 366 LYS A O 1
ATOM 2873 N N . ARG A 1 367 ? 3.281 -8.373 5.013 1.00 90.25 367 ARG A N 1
ATOM 2874 C CA . ARG A 1 367 ? 2.565 -7.121 5.239 1.00 90.25 367 ARG A CA 1
ATOM 2875 C C . ARG A 1 367 ? 3.433 -6.168 6.073 1.00 90.25 367 ARG A C 1
ATOM 2877 O O . ARG A 1 367 ? 3.870 -6.577 7.153 1.00 90.25 367 ARG A O 1
ATOM 2884 N N . PRO A 1 368 ? 3.696 -4.934 5.609 1.00 92.31 368 PRO A N 1
ATOM 2885 C CA . PRO A 1 368 ? 4.387 -3.929 6.407 1.00 92.31 368 PRO A CA 1
ATOM 2886 C C . PRO A 1 368 ? 3.468 -3.352 7.487 1.00 92.31 368 PRO A C 1
ATOM 2888 O O . PRO A 1 368 ? 2.250 -3.322 7.322 1.00 92.31 368 PRO A O 1
ATOM 2891 N N . TRP A 1 369 ? 4.056 -2.866 8.575 1.00 91.50 369 TRP A N 1
ATOM 2892 C CA . TRP A 1 369 ? 3.395 -2.004 9.556 1.00 91.50 369 TRP A CA 1
ATOM 2893 C C . TRP A 1 369 ? 4.427 -1.143 10.289 1.00 91.50 369 TRP A C 1
ATOM 2895 O O . TRP A 1 369 ? 5.626 -1.419 10.232 1.00 91.50 369 TRP A O 1
ATOM 2905 N N . LEU A 1 370 ? 3.969 -0.102 10.975 1.00 90.62 370 LEU A N 1
ATOM 2906 C CA . LEU A 1 370 ? 4.813 0.839 11.704 1.00 90.62 370 LEU A CA 1
ATOM 2907 C C . LEU A 1 370 ? 4.571 0.688 13.197 1.00 90.62 370 LEU A C 1
ATOM 2909 O O . LEU A 1 370 ? 3.477 0.958 13.674 1.00 90.62 370 LEU A O 1
ATOM 2913 N N . LYS A 1 371 ? 5.591 0.268 13.934 1.00 90.75 371 LYS A N 1
ATOM 2914 C CA . LYS A 1 371 ? 5.519 0.089 15.379 1.00 90.75 371 LYS A CA 1
ATOM 2915 C C . LYS A 1 371 ? 5.950 1.353 16.099 1.00 90.75 371 LYS A C 1
ATOM 2917 O O . LYS A 1 371 ? 7.087 1.786 15.930 1.00 90.75 371 LYS A O 1
ATOM 2922 N N . ASN A 1 372 ? 5.114 1.882 16.976 1.00 88.31 372 ASN A N 1
ATOM 2923 C CA . ASN A 1 372 ? 5.523 2.918 17.905 1.00 88.31 372 ASN A CA 1
ATOM 2924 C C . ASN A 1 372 ? 6.415 2.318 18.998 1.00 88.31 372 ASN A C 1
ATOM 2926 O O . ASN A 1 372 ? 5.981 1.519 19.832 1.00 88.31 372 ASN A O 1
ATOM 2930 N N . ILE A 1 373 ? 7.695 2.688 18.980 1.00 88.88 373 ILE A N 1
ATOM 2931 C CA . ILE A 1 373 ? 8.689 2.220 19.958 1.00 88.88 373 ILE A CA 1
ATOM 2932 C C . ILE A 1 373 ? 8.930 3.244 21.080 1.00 88.88 373 ILE A C 1
ATOM 2934 O O . ILE A 1 373 ? 9.791 3.034 21.938 1.00 88.88 373 ILE A O 1
ATOM 2938 N N . GLY A 1 374 ? 8.135 4.319 21.119 1.00 85.81 374 GLY A N 1
ATOM 2939 C CA . GLY A 1 374 ? 8.285 5.432 22.053 1.00 85.81 374 GLY A CA 1
ATOM 2940 C C . GLY A 1 374 ? 9.413 6.387 21.656 1.00 85.81 374 GLY A C 1
ATOM 2941 O O . GLY A 1 374 ? 10.006 6.269 20.591 1.00 85.81 374 GLY A O 1
ATOM 2942 N N . ASN A 1 375 ? 9.706 7.369 22.517 1.00 88.88 375 ASN A N 1
ATOM 2943 C CA . ASN A 1 375 ? 10.797 8.343 22.327 1.00 88.88 375 ASN A CA 1
ATOM 2944 C C . ASN A 1 375 ? 10.781 9.089 20.976 1.00 88.88 375 ASN A C 1
ATOM 2946 O O . ASN A 1 375 ? 11.837 9.465 20.467 1.00 88.88 375 ASN A O 1
ATOM 2950 N N . SER A 1 376 ? 9.590 9.328 20.421 1.00 90.38 376 SER A N 1
ATOM 2951 C CA . SER A 1 376 ? 9.412 9.956 19.107 1.00 90.38 376 SER A CA 1
ATOM 2952 C C . SER A 1 376 ? 10.032 9.155 17.952 1.00 90.38 376 SER A C 1
ATOM 2954 O O . SER A 1 376 ? 10.653 9.726 17.054 1.00 90.38 376 SER A O 1
ATOM 2956 N N . GLU A 1 377 ? 9.874 7.829 17.980 1.00 92.69 377 GLU A N 1
ATOM 2957 C CA . GLU A 1 377 ? 10.367 6.902 16.958 1.00 92.69 377 GLU A CA 1
ATOM 2958 C C . GLU A 1 377 ? 9.277 5.896 16.533 1.00 92.69 377 GLU A C 1
ATOM 2960 O O . GLU A 1 377 ? 8.538 5.373 17.372 1.00 92.69 377 GLU A O 1
ATOM 2965 N N . LEU A 1 378 ? 9.201 5.594 15.227 1.00 93.00 378 LEU A N 1
ATOM 2966 C CA . LEU A 1 378 ? 8.422 4.470 14.689 1.00 93.00 378 LEU A CA 1
ATOM 2967 C C . LEU A 1 378 ? 9.338 3.509 13.930 1.00 93.00 378 LEU A C 1
ATOM 2969 O O . LEU A 1 378 ? 10.122 3.927 13.089 1.00 93.00 378 LEU A O 1
ATOM 2973 N N . GLU A 1 379 ? 9.211 2.213 14.169 1.00 93.94 379 GLU A N 1
ATOM 2974 C CA . GLU A 1 379 ? 10.000 1.176 13.507 1.00 93.94 379 GLU A CA 1
ATOM 2975 C C . GLU A 1 379 ? 9.179 0.481 12.413 1.00 93.94 379 GLU A C 1
ATOM 2977 O O . GLU A 1 379 ? 8.097 -0.046 12.681 1.00 93.94 379 GLU A O 1
ATOM 2982 N N . LEU A 1 380 ? 9.703 0.419 11.184 1.00 94.50 380 LEU A N 1
ATOM 2983 C CA . LEU A 1 380 ? 9.114 -0.406 10.130 1.00 94.50 380 LEU A CA 1
ATOM 2984 C C . LEU A 1 380 ? 9.296 -1.892 10.458 1.00 94.50 380 LEU A C 1
ATOM 2986 O O . LEU A 1 380 ? 10.408 -2.418 10.494 1.00 94.50 380 LEU A O 1
ATOM 2990 N N . CYS A 1 381 ? 8.177 -2.580 10.628 1.00 93.81 381 CYS A N 1
ATOM 2991 C CA . CYS A 1 381 ? 8.105 -4.001 10.914 1.00 93.81 381 CYS A CA 1
ATOM 2992 C C . CYS A 1 381 ? 7.346 -4.741 9.804 1.00 93.81 381 CYS A C 1
ATOM 2994 O O . CYS A 1 381 ? 6.675 -4.145 8.961 1.00 93.81 381 CYS A O 1
ATOM 2996 N N . THR A 1 382 ? 7.437 -6.072 9.804 1.00 93.25 382 THR A N 1
ATOM 2997 C CA . THR A 1 382 ? 6.711 -6.918 8.847 1.00 93.25 382 THR A CA 1
ATOM 2998 C C . THR A 1 382 ? 6.053 -8.112 9.525 1.00 93.25 382 THR A C 1
ATOM 3000 O O . THR A 1 382 ? 6.544 -8.629 10.530 1.00 93.25 382 THR A O 1
ATOM 3003 N N . ILE A 1 383 ? 4.933 -8.556 8.958 1.00 90.69 383 ILE A N 1
ATOM 3004 C CA . ILE A 1 383 ? 4.198 -9.756 9.362 1.00 90.69 383 ILE A CA 1
ATOM 3005 C C . ILE A 1 383 ? 4.165 -10.688 8.159 1.00 90.69 383 ILE A C 1
ATOM 3007 O O . ILE A 1 383 ? 3.739 -10.284 7.079 1.00 90.69 383 ILE A O 1
ATOM 3011 N N . ASN A 1 384 ? 4.611 -11.932 8.333 1.00 91.44 384 ASN A N 1
ATOM 3012 C CA . ASN A 1 384 ? 4.462 -12.942 7.286 1.00 91.44 384 ASN A CA 1
ATOM 3013 C C . ASN A 1 384 ? 2.973 -13.218 7.083 1.00 91.44 384 ASN A C 1
ATOM 3015 O O . ASN A 1 384 ? 2.283 -13.542 8.050 1.00 91.44 384 ASN A O 1
ATOM 3019 N N . LEU A 1 385 ? 2.505 -13.097 5.847 1.00 88.50 385 LEU A N 1
ATOM 3020 C CA . LEU A 1 385 ?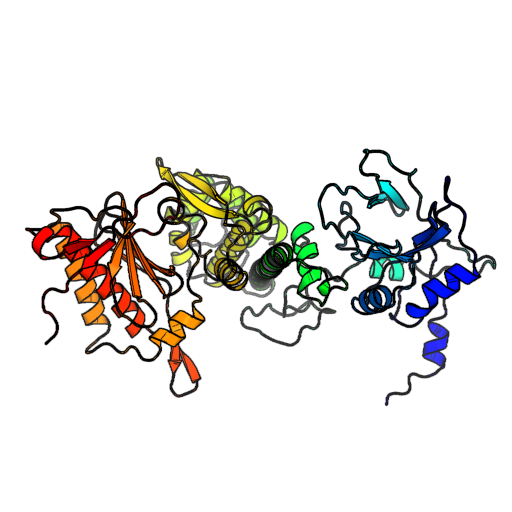 1.149 -13.477 5.477 1.00 88.50 385 LEU A CA 1
ATOM 3021 C C . LEU A 1 385 ? 1.035 -15.000 5.444 1.00 88.50 385 LEU A C 1
ATOM 3023 O O . LEU A 1 385 ? 2.006 -15.705 5.149 1.00 88.50 385 LEU A O 1
ATOM 3027 N N . ASP A 1 386 ? -0.151 -15.513 5.761 1.00 84.12 386 ASP A N 1
ATOM 3028 C CA . ASP A 1 386 ? -0.423 -16.934 5.591 1.00 84.12 386 ASP A CA 1
ATOM 3029 C C . ASP A 1 386 ? -0.398 -17.294 4.096 1.00 84.12 386 ASP A C 1
ATOM 3031 O O . ASP A 1 386 ? -1.137 -16.748 3.278 1.00 84.12 386 ASP A O 1
ATOM 3035 N N . SER A 1 387 ? 0.454 -18.252 3.730 1.00 75.75 387 SER A N 1
ATOM 3036 C CA . SER A 1 387 ? 0.531 -18.783 2.365 1.00 75.75 387 SER A CA 1
ATOM 3037 C C . SER A 1 387 ? -0.791 -19.391 1.874 1.00 75.75 387 SER A C 1
ATOM 3039 O O . SER A 1 387 ? -1.013 -19.476 0.665 1.00 75.75 387 SER A O 1
ATOM 3041 N N . GLY A 1 388 ? -1.660 -19.814 2.800 1.00 80.56 388 GLY A N 1
ATOM 3042 C CA . GLY A 1 388 ? -2.984 -20.361 2.515 1.00 80.56 388 GLY A CA 1
ATOM 3043 C C . GLY A 1 388 ? -4.078 -19.316 2.279 1.00 80.56 388 GLY A C 1
ATOM 3044 O O . GLY A 1 388 ? -5.196 -19.711 1.958 1.00 80.56 388 GLY A O 1
ATOM 3045 N N . CYS A 1 389 ? -3.793 -18.014 2.420 1.00 83.06 389 CYS A N 1
ATOM 3046 C CA . CYS A 1 389 ? -4.775 -16.956 2.166 1.00 83.06 389 CYS A CA 1
ATOM 3047 C C . CYS A 1 389 ? -5.331 -17.043 0.734 1.00 83.06 389 CYS A C 1
ATOM 3049 O O . CYS A 1 389 ? -4.540 -17.235 -0.198 1.00 83.06 389 CYS A O 1
ATOM 3051 N N . PRO A 1 390 ? -6.649 -16.864 0.528 1.00 87.06 390 PRO A N 1
ATOM 3052 C CA . PRO A 1 390 ? -7.231 -16.787 -0.806 1.00 87.06 390 PRO A CA 1
ATOM 3053 C C . PRO A 1 390 ? -6.594 -15.673 -1.640 1.00 87.06 390 PRO A C 1
ATOM 3055 O O . PRO A 1 390 ? -6.252 -14.604 -1.131 1.00 87.06 390 PRO A O 1
ATOM 3058 N N . ARG A 1 391 ? -6.439 -15.926 -2.940 1.00 85.88 391 ARG A N 1
ATOM 3059 C CA . ARG A 1 391 ? -5.832 -14.985 -3.890 1.00 85.88 391 ARG A CA 1
ATOM 3060 C C . ARG A 1 391 ? -6.560 -13.635 -3.926 1.00 85.88 391 ARG A C 1
ATOM 3062 O O . ARG A 1 391 ? -5.911 -12.603 -3.796 1.00 85.88 391 ARG A O 1
ATOM 3069 N N . ASP A 1 392 ? -7.887 -13.656 -4.027 1.00 86.12 392 ASP A N 1
ATOM 3070 C CA . ASP A 1 392 ? -8.709 -12.440 -4.125 1.00 86.12 392 ASP A CA 1
ATOM 3071 C C . ASP A 1 392 ? -8.618 -11.567 -2.860 1.00 86.12 392 ASP A C 1
ATOM 3073 O O . ASP A 1 392 ? -8.608 -10.336 -2.939 1.00 86.12 392 ASP A O 1
ATOM 3077 N N . ASP A 1 393 ? -8.482 -12.188 -1.685 1.00 86.94 393 ASP A N 1
ATOM 3078 C CA . ASP A 1 393 ? -8.324 -11.460 -0.423 1.00 86.94 393 ASP A CA 1
ATOM 3079 C C . ASP A 1 393 ? -6.926 -10.828 -0.306 1.00 86.94 393 ASP A C 1
ATOM 3081 O O . ASP A 1 393 ? -6.777 -9.746 0.262 1.00 86.94 393 ASP A O 1
ATOM 3085 N N . LEU A 1 394 ? -5.892 -11.459 -0.878 1.00 86.44 394 LEU A N 1
ATOM 3086 C CA . LEU A 1 394 ? -4.554 -10.867 -0.968 1.00 86.44 394 LEU A CA 1
ATOM 3087 C C . LEU A 1 394 ? -4.507 -9.708 -1.968 1.00 86.44 394 LEU A C 1
ATOM 3089 O O . LEU A 1 394 ? -3.940 -8.667 -1.649 1.00 86.44 394 LEU A O 1
ATOM 3093 N N . ASP A 1 395 ? -5.117 -9.845 -3.147 1.00 84.75 395 ASP A N 1
ATOM 3094 C CA . ASP A 1 395 ? -5.267 -8.728 -4.094 1.00 84.75 395 ASP A CA 1
ATOM 3095 C C . ASP A 1 395 ? -5.995 -7.545 -3.429 1.00 84.75 395 ASP A C 1
ATOM 3097 O O . ASP A 1 395 ? -5.552 -6.399 -3.526 1.00 84.75 395 ASP A O 1
ATOM 3101 N N . THR A 1 396 ? -7.043 -7.832 -2.651 1.00 85.62 396 THR A N 1
ATOM 3102 C CA . THR A 1 396 ? -7.744 -6.831 -1.833 1.00 85.62 396 THR A CA 1
ATOM 3103 C C . THR A 1 396 ? -6.824 -6.186 -0.795 1.00 85.62 396 THR A C 1
ATOM 3105 O O . THR A 1 396 ? -6.752 -4.959 -0.729 1.00 85.62 396 THR A O 1
ATOM 3108 N N . LEU A 1 397 ? -6.070 -6.981 -0.026 1.00 87.69 397 LEU A N 1
ATOM 3109 C CA . LEU A 1 397 ? -5.101 -6.483 0.955 1.00 87.69 397 LEU A CA 1
ATOM 3110 C C . LEU A 1 397 ? -4.120 -5.492 0.327 1.00 87.69 397 LEU A C 1
ATOM 3112 O O . LEU A 1 397 ? -3.881 -4.429 0.896 1.00 87.69 397 LEU A O 1
ATOM 3116 N N . TRP A 1 398 ? -3.557 -5.822 -0.835 1.00 86.31 398 TRP A N 1
ATOM 3117 C CA . TRP A 1 398 ? -2.617 -4.933 -1.510 1.00 86.31 398 TRP A CA 1
ATOM 3118 C C . TRP A 1 398 ? -3.305 -3.643 -1.963 1.00 86.31 398 TRP A C 1
ATOM 3120 O O . TRP A 1 398 ? -2.761 -2.560 -1.763 1.00 86.31 398 TRP A O 1
ATOM 3130 N N . ARG A 1 399 ? -4.531 -3.721 -2.487 1.00 80.44 399 ARG A N 1
ATOM 3131 C CA . ARG A 1 399 ? -5.267 -2.548 -2.983 1.00 80.44 399 ARG A CA 1
ATOM 3132 C C . ARG A 1 399 ? -5.738 -1.583 -1.901 1.00 80.44 399 ARG A C 1
ATOM 3134 O O . ARG A 1 399 ? -5.685 -0.378 -2.130 1.00 80.44 399 ARG A O 1
ATOM 3141 N N . SER A 1 400 ? -6.204 -2.082 -0.759 1.00 70.88 400 SER A N 1
ATOM 3142 C CA . SER A 1 400 ? -6.871 -1.249 0.254 1.00 70.88 400 SER A CA 1
ATOM 3143 C C . SER A 1 400 ? -6.270 -1.330 1.657 1.00 70.88 400 SER A C 1
ATOM 3145 O O . SER A 1 400 ? -6.588 -0.492 2.488 1.00 70.88 400 SER A O 1
ATOM 3147 N N . GLY A 1 401 ? -5.388 -2.289 1.948 1.00 64.50 401 GLY A N 1
ATOM 3148 C CA . GLY A 1 401 ? -4.865 -2.547 3.298 1.00 64.50 401 GLY A CA 1
ATOM 3149 C C . GLY A 1 401 ? -3.572 -1.811 3.667 1.00 64.50 401 GLY A C 1
ATOM 3150 O O . GLY A 1 401 ? -2.870 -2.257 4.578 1.00 64.50 401 GLY A O 1
ATOM 3151 N N . LEU A 1 402 ? -3.216 -0.751 2.934 1.00 69.50 402 LEU A N 1
ATOM 3152 C CA . LEU A 1 402 ? -1.902 -0.094 3.002 1.00 69.50 402 LEU A CA 1
ATOM 3153 C C . LEU A 1 402 ? -1.953 1.430 3.101 1.00 69.50 402 LEU A C 1
ATOM 3155 O O . LEU A 1 402 ? -0.930 2.088 2.898 1.00 69.50 402 LEU A O 1
ATOM 3159 N N . GLN A 1 403 ? -3.117 2.003 3.406 1.00 72.19 403 GLN A N 1
ATOM 3160 C CA . GLN A 1 403 ? -3.162 3.424 3.716 1.00 72.19 403 GLN A CA 1
ATOM 3161 C C . GLN A 1 403 ? -2.306 3.680 4.951 1.00 72.19 403 GLN A C 1
ATOM 3163 O O . GLN A 1 403 ? -2.357 2.948 5.938 1.00 72.19 403 GLN A O 1
ATOM 3168 N N . PHE A 1 404 ? -1.482 4.717 4.875 1.00 69.12 404 PHE A N 1
ATOM 3169 C CA . PHE A 1 404 ? -0.441 4.963 5.861 1.00 69.12 404 PHE A CA 1
ATOM 3170 C C . PHE A 1 404 ? -0.967 5.036 7.308 1.00 69.12 404 PHE A C 1
ATOM 3172 O O . PHE A 1 404 ? -0.343 4.492 8.218 1.00 69.12 404 PHE A O 1
ATOM 3179 N N . GLY A 1 405 ? -2.137 5.654 7.512 1.00 68.06 405 GLY A N 1
ATOM 3180 C CA . GLY A 1 405 ? -2.786 5.748 8.823 1.00 68.06 405 GLY A CA 1
ATOM 3181 C C . GLY A 1 405 ? -3.175 4.392 9.418 1.00 68.06 405 GLY A C 1
ATOM 3182 O O . GLY A 1 405 ? -3.043 4.203 10.623 1.00 68.06 405 GLY A O 1
ATOM 3183 N N . ASP A 1 406 ? -3.549 3.424 8.579 1.00 72.31 406 ASP A N 1
ATOM 3184 C CA . ASP A 1 406 ? -3.950 2.078 9.010 1.00 72.31 406 ASP A CA 1
ATOM 3185 C C . ASP A 1 406 ? -2.764 1.198 9.419 1.00 72.31 406 ASP A C 1
ATOM 3187 O O . ASP A 1 406 ? -2.950 0.126 9.998 1.00 72.31 406 ASP A O 1
ATOM 3191 N N . LEU A 1 407 ? -1.538 1.608 9.082 1.00 79.75 407 LEU A N 1
ATOM 3192 C CA . LEU A 1 407 ? -0.326 0.840 9.361 1.00 79.75 407 LEU A CA 1
ATOM 3193 C C . LEU A 1 407 ? 0.313 1.189 10.708 1.00 79.75 407 LEU A C 1
ATOM 3195 O O . LEU A 1 407 ? 1.202 0.457 11.152 1.00 79.75 407 LEU A O 1
ATOM 3199 N N . LEU A 1 408 ? -0.121 2.269 11.360 1.00 81.81 408 LEU A N 1
ATOM 3200 C CA . LEU A 1 408 ? 0.367 2.662 12.679 1.00 81.81 408 LEU A CA 1
ATOM 3201 C C . LEU A 1 408 ? -0.116 1.665 13.731 1.00 81.81 408 LEU A C 1
ATOM 3203 O O . LEU A 1 408 ? -1.307 1.420 13.892 1.00 81.81 408 LEU A O 1
ATOM 3207 N N . ASP A 1 409 ? 0.841 1.036 14.398 1.00 78.25 409 ASP A N 1
ATOM 3208 C CA . ASP A 1 409 ? 0.649 -0.033 15.370 1.00 78.25 409 ASP A CA 1
ATOM 3209 C C . ASP A 1 409 ? -0.161 -1.232 14.848 1.00 78.25 409 ASP A C 1
ATOM 3211 O O . ASP A 1 409 ? -0.592 -2.090 15.614 1.00 78.25 409 ASP A O 1
ATOM 3215 N N . ALA A 1 410 ? -0.291 -1.369 13.522 1.00 80.19 410 ALA A N 1
ATOM 3216 C CA . ALA A 1 410 ? -1.090 -2.413 12.885 1.00 80.19 410 ALA A CA 1
ATOM 3217 C C . ALA A 1 410 ? -0.728 -3.825 13.365 1.00 80.19 410 ALA A C 1
ATOM 3219 O O . ALA A 1 410 ? -1.614 -4.641 13.593 1.00 80.19 410 ALA A O 1
ATOM 3220 N N . GLY A 1 411 ? 0.557 -4.136 13.547 1.00 78.81 411 GLY A N 1
ATOM 3221 C CA . GLY A 1 411 ? 0.988 -5.462 13.998 1.00 78.81 411 GLY A CA 1
ATOM 3222 C C . GLY A 1 411 ? 0.753 -5.755 15.473 1.00 78.81 411 GLY A C 1
ATOM 3223 O O . GLY A 1 411 ? 0.986 -6.885 15.908 1.00 78.81 411 GLY A O 1
ATOM 3224 N N . GLU A 1 412 ? 0.270 -4.782 16.242 1.00 81.56 412 GLU A N 1
ATOM 3225 C CA . GLU A 1 412 ? -0.285 -5.052 17.562 1.00 81.56 412 GLU A CA 1
ATOM 3226 C C . GLU A 1 412 ? -1.665 -5.703 17.442 1.00 81.56 412 GLU A C 1
ATOM 3228 O O . GLU A 1 412 ? -1.956 -6.634 18.189 1.00 81.56 412 GLU A O 1
ATOM 3233 N N . TRP A 1 413 ? -2.470 -5.284 16.462 1.00 83.00 413 TRP A N 1
ATOM 3234 C CA . TRP A 1 413 ? -3.884 -5.654 16.314 1.00 83.00 413 TRP A CA 1
ATOM 3235 C C . TRP A 1 413 ? -4.135 -6.742 15.262 1.00 83.00 413 TRP A C 1
ATOM 3237 O O . TRP A 1 413 ? -5.034 -7.574 15.421 1.00 83.00 413 TRP A O 1
ATOM 3247 N N . PHE A 1 414 ? -3.339 -6.748 14.192 1.00 83.62 414 PHE A N 1
ATOM 3248 C CA . PHE A 1 414 ? -3.467 -7.646 13.049 1.00 83.62 414 PHE A CA 1
ATOM 3249 C C . PHE A 1 414 ? -2.464 -8.802 13.124 1.00 83.62 414 PHE A C 1
ATOM 3251 O O . PHE A 1 414 ? -1.276 -8.629 13.397 1.00 83.62 414 PHE A O 1
ATOM 3258 N N . GLY A 1 415 ? -2.944 -10.007 12.836 1.00 82.50 415 GLY A N 1
ATOM 3259 C CA . GLY A 1 415 ? -2.146 -11.209 12.649 1.00 82.50 415 GLY A CA 1
ATOM 3260 C C . GLY A 1 415 ? -1.958 -11.595 11.173 1.00 82.50 415 GLY A C 1
ATOM 3261 O O . GLY A 1 415 ? -2.532 -10.978 10.279 1.00 82.50 415 GLY A O 1
ATOM 3262 N N . PRO A 1 416 ? -1.208 -12.683 10.908 1.00 83.38 416 PRO A N 1
ATOM 3263 C CA . PRO A 1 416 ? -0.926 -13.209 9.561 1.00 83.38 416 PRO A CA 1
ATOM 3264 C C . PRO A 1 416 ? -2.132 -13.520 8.664 1.00 83.38 416 PRO A C 1
ATOM 3266 O O . PRO A 1 416 ? -1.961 -13.695 7.463 1.00 83.38 416 PRO A O 1
ATOM 3269 N N . THR A 1 417 ? -3.319 -13.664 9.257 1.00 84.56 417 THR A N 1
ATOM 3270 C CA . THR A 1 417 ? -4.564 -14.088 8.592 1.00 84.56 417 THR A CA 1
ATOM 3271 C C . THR A 1 417 ? -5.627 -12.993 8.581 1.00 84.56 417 THR A C 1
ATOM 3273 O O . THR A 1 417 ? -6.703 -13.201 8.033 1.00 84.56 417 THR A O 1
ATOM 3276 N N . ASP A 1 418 ? -5.342 -11.828 9.173 1.00 88.06 418 ASP A N 1
ATOM 3277 C CA . ASP A 1 418 ? -6.286 -10.716 9.178 1.00 88.06 418 ASP A CA 1
ATOM 3278 C C . ASP A 1 418 ? -6.229 -9.995 7.827 1.00 88.06 418 ASP A C 1
ATOM 3280 O O . ASP A 1 418 ? -5.297 -9.234 7.540 1.00 88.06 418 ASP A O 1
ATOM 3284 N N . LEU A 1 419 ? -7.240 -10.265 7.002 1.00 88.38 419 LEU A N 1
ATOM 3285 C CA . LEU A 1 419 ? -7.404 -9.727 5.655 1.00 88.38 419 LEU A CA 1
ATOM 3286 C C . LEU A 1 419 ? -8.567 -8.725 5.631 1.00 88.38 419 LEU A C 1
ATOM 3288 O O . LEU A 1 419 ? -9.595 -8.984 6.264 1.00 88.38 419 LEU A O 1
ATOM 3292 N N . PRO A 1 420 ? -8.431 -7.581 4.940 1.00 89.50 420 PRO A N 1
ATOM 3293 C CA . PRO A 1 420 ? -9.500 -6.599 4.862 1.00 89.50 420 PRO A CA 1
ATOM 3294 C C . PRO A 1 420 ? -10.646 -7.100 3.978 1.00 89.50 420 PRO A C 1
ATOM 3296 O O . PRO A 1 420 ? -10.425 -7.772 2.969 1.00 89.50 420 PRO A O 1
ATOM 3299 N N . ALA A 1 421 ? -11.876 -6.742 4.336 1.00 89.25 421 ALA A N 1
ATOM 3300 C CA . ALA A 1 421 ? -13.030 -6.944 3.474 1.00 89.25 421 ALA A CA 1
ATOM 3301 C C . ALA A 1 421 ? -12.913 -6.026 2.238 1.00 89.25 421 ALA A C 1
ATOM 3303 O O . ALA A 1 421 ? -12.524 -4.861 2.385 1.00 89.25 421 ALA A O 1
ATOM 3304 N N . PRO A 1 422 ? -13.247 -6.498 1.021 1.00 88.00 422 PRO A N 1
ATOM 3305 C CA . PRO A 1 422 ? -13.201 -5.651 -0.165 1.00 88.00 422 PRO A CA 1
ATOM 3306 C C . PRO A 1 422 ? -14.118 -4.439 -0.016 1.00 88.00 422 PRO A C 1
ATOM 3308 O O . PRO A 1 422 ? -15.321 -4.593 0.193 1.00 88.00 422 PRO A O 1
ATOM 3311 N N . LEU A 1 423 ? -13.569 -3.230 -0.167 1.00 86.62 423 LEU A N 1
ATOM 3312 C CA . LEU A 1 423 ? -14.326 -1.993 0.053 1.00 86.62 423 LEU A CA 1
ATOM 3313 C C . LEU A 1 423 ? -15.548 -1.890 -0.870 1.00 86.62 423 LEU A C 1
ATOM 3315 O O . LEU A 1 423 ? -16.585 -1.391 -0.458 1.00 86.62 423 LEU A O 1
ATOM 3319 N N . SER A 1 424 ? -15.470 -2.427 -2.092 1.00 84.69 424 SER A N 1
ATOM 3320 C CA . SER A 1 424 ? -16.622 -2.515 -2.999 1.00 84.69 424 SER A CA 1
ATOM 3321 C C . SER A 1 424 ? -17.761 -3.363 -2.432 1.00 84.69 424 SER A C 1
ATOM 3323 O O . SER A 1 424 ? -18.914 -2.975 -2.559 1.00 84.69 424 SER A O 1
ATOM 3325 N N . VAL A 1 425 ? -17.440 -4.483 -1.777 1.00 87.94 425 VAL A N 1
ATOM 3326 C CA . VAL A 1 425 ? -18.425 -5.367 -1.135 1.00 87.94 425 VAL A CA 1
ATOM 3327 C C . VAL A 1 425 ? -19.009 -4.697 0.107 1.00 87.94 425 VAL A C 1
ATOM 3329 O O . VAL A 1 425 ? -20.212 -4.777 0.330 1.00 87.94 425 VAL A O 1
ATOM 3332 N N . VAL A 1 426 ? -18.182 -3.997 0.891 1.00 90.38 426 VAL A N 1
ATOM 3333 C CA . VAL A 1 426 ? -18.645 -3.223 2.057 1.00 90.38 426 VAL A CA 1
ATOM 3334 C C . VAL A 1 426 ? -19.589 -2.098 1.622 1.00 90.38 426 VAL A C 1
ATOM 3336 O O . VAL A 1 426 ? -20.675 -1.965 2.178 1.00 90.38 426 VAL A O 1
ATOM 3339 N N . ASN A 1 427 ? -19.212 -1.332 0.597 1.00 91.56 427 ASN A N 1
ATOM 3340 C CA . ASN A 1 427 ? -20.029 -0.256 0.038 1.00 91.56 427 ASN A CA 1
ATOM 3341 C C . ASN A 1 427 ? -21.366 -0.776 -0.503 1.00 91.56 427 ASN A C 1
ATOM 3343 O O . ASN A 1 427 ? -22.401 -0.191 -0.203 1.00 91.56 427 ASN A O 1
ATOM 3347 N N . GLU A 1 428 ? -21.362 -1.890 -1.241 1.00 90.62 428 GLU A N 1
ATOM 3348 C CA . GLU A 1 428 ? -22.584 -2.539 -1.739 1.00 90.62 428 GLU A CA 1
ATOM 3349 C C . GLU A 1 428 ? -23.478 -3.017 -0.584 1.00 90.62 428 GLU A C 1
ATOM 3351 O O . GLU A 1 428 ? -24.674 -2.737 -0.554 1.00 90.62 428 GLU A O 1
ATOM 3356 N N . ALA A 1 429 ? -22.899 -3.672 0.426 1.00 90.38 429 ALA A N 1
ATOM 3357 C CA . ALA A 1 429 ? -23.647 -4.174 1.576 1.00 90.38 429 ALA A CA 1
ATOM 3358 C C . ALA A 1 429 ? -24.252 -3.062 2.452 1.00 90.38 429 ALA A C 1
ATOM 3360 O O . ALA A 1 429 ? -25.222 -3.307 3.174 1.00 90.38 429 ALA A O 1
ATOM 3361 N N . LEU A 1 430 ? -23.675 -1.859 2.414 1.00 93.12 430 LEU A N 1
ATOM 3362 C CA . LEU A 1 430 ? -24.110 -0.697 3.189 1.00 93.12 430 LEU A CA 1
ATOM 3363 C C . LEU A 1 430 ? -24.806 0.373 2.333 1.00 93.12 430 LEU A C 1
ATOM 3365 O O . LEU A 1 430 ? -25.184 1.425 2.849 1.00 93.12 430 LEU A O 1
ATOM 3369 N N . GLU A 1 431 ? -25.021 0.111 1.043 1.00 92.12 431 GLU A N 1
ATOM 3370 C CA . GLU A 1 431 ? -25.553 1.075 0.073 1.00 92.12 431 GLU A CA 1
ATOM 3371 C C . GLU A 1 431 ? -26.918 1.638 0.497 1.00 92.12 431 GLU A C 1
ATOM 3373 O O . GLU A 1 431 ? -27.191 2.837 0.363 1.00 92.12 431 GLU A O 1
ATOM 3378 N N . SER A 1 432 ? -27.769 0.779 1.061 1.00 89.38 432 SER A N 1
ATOM 3379 C CA . SER A 1 432 ? -29.124 1.124 1.494 1.00 89.38 432 SER A CA 1
ATOM 3380 C C . SER A 1 432 ? -29.213 1.659 2.924 1.00 89.38 432 SER A C 1
ATOM 3382 O O . SER A 1 432 ? -30.316 1.965 3.375 1.00 89.38 432 SER A O 1
ATOM 3384 N N . VAL A 1 433 ? -28.103 1.739 3.665 1.00 91.56 433 VAL A N 1
ATOM 3385 C CA . VAL A 1 433 ? -28.125 2.226 5.051 1.00 91.56 433 VAL A CA 1
ATOM 3386 C C . VAL A 1 433 ? -28.510 3.699 5.060 1.00 91.56 433 VAL A C 1
ATOM 3388 O O . VAL A 1 433 ? -27.913 4.513 4.358 1.00 91.56 433 VAL A O 1
ATOM 3391 N N . ARG A 1 434 ? -29.531 4.032 5.845 1.00 91.50 434 ARG A N 1
ATOM 3392 C CA . ARG A 1 434 ? -29.972 5.400 6.118 1.00 91.50 434 ARG A CA 1
ATOM 3393 C C . ARG A 1 434 ? -30.205 5.513 7.611 1.00 91.50 434 ARG A C 1
ATOM 3395 O O . ARG A 1 434 ? -30.851 4.631 8.182 1.00 91.50 434 ARG A O 1
ATOM 3402 N N . ILE A 1 435 ? -29.676 6.557 8.232 1.00 89.62 435 ILE A N 1
ATOM 3403 C CA . ILE A 1 435 ? -29.939 6.807 9.647 1.00 89.62 435 ILE A CA 1
ATOM 3404 C C . ILE A 1 435 ? -31.282 7.516 9.811 1.00 89.62 435 ILE A C 1
ATOM 3406 O O . ILE A 1 435 ? -31.715 8.298 8.963 1.00 89.62 435 ILE A O 1
ATOM 3410 N N . GLU A 1 436 ? -31.949 7.252 10.928 1.00 84.50 436 GLU A N 1
ATOM 3411 C CA . GLU A 1 436 ? -33.101 8.045 11.337 1.00 84.50 436 GLU A CA 1
ATOM 3412 C C . GLU A 1 436 ? -32.605 9.330 12.012 1.00 84.50 436 GLU A C 1
ATOM 3414 O O . GLU A 1 436 ? -31.997 9.283 13.080 1.00 84.50 436 GLU A O 1
ATOM 3419 N N . GLY A 1 437 ? -32.856 10.484 11.389 1.00 87.69 437 GLY A N 1
ATOM 3420 C CA . GLY A 1 437 ? -32.415 11.790 11.890 1.00 87.69 437 GLY A CA 1
ATOM 3421 C C . GLY A 1 437 ? -31.293 12.399 11.052 1.00 87.69 437 GLY A C 1
ATOM 3422 O O . GLY A 1 437 ? -31.219 12.160 9.848 1.00 87.69 437 GLY A O 1
ATOM 3423 N N . SER A 1 438 ? -30.462 13.240 11.674 1.00 92.44 438 SER A N 1
ATOM 3424 C CA . SER A 1 438 ? -29.330 13.889 11.006 1.00 92.44 438 SER A CA 1
ATOM 3425 C C . SER A 1 438 ? -28.003 13.185 11.307 1.00 92.44 438 SER A C 1
ATOM 3427 O O . SER A 1 438 ? -27.818 12.595 12.374 1.00 92.44 438 SER A O 1
ATOM 3429 N N . ILE A 1 439 ? -27.061 13.269 10.363 1.00 93.12 439 ILE A N 1
ATOM 3430 C CA . ILE A 1 439 ? -25.704 12.706 10.497 1.00 93.12 439 ILE A CA 1
ATOM 3431 C C . ILE A 1 439 ? -24.966 13.385 11.651 1.00 93.12 439 ILE A C 1
ATOM 3433 O O . ILE A 1 439 ? -24.313 12.720 12.454 1.00 93.12 439 ILE A O 1
ATOM 3437 N N . GLU A 1 440 ? -25.150 14.698 11.787 1.00 93.69 440 GLU A N 1
ATOM 3438 C CA . GLU A 1 440 ? -24.595 15.494 12.880 1.00 93.69 440 GLU A CA 1
ATOM 3439 C C . GLU A 1 440 ? -25.087 15.005 14.249 1.00 93.69 440 GLU A C 1
ATOM 3441 O O . GLU A 1 440 ? -24.273 14.833 15.158 1.00 93.69 440 GLU A O 1
ATOM 3446 N N . ASP A 1 441 ? -26.385 14.713 14.399 1.00 92.75 441 ASP A N 1
ATOM 3447 C CA . ASP A 1 441 ? -26.945 14.196 15.655 1.00 92.75 441 ASP A CA 1
ATOM 3448 C C . ASP A 1 441 ? -26.384 12.811 15.997 1.00 92.75 441 ASP A C 1
ATOM 3450 O O . ASP A 1 441 ? -26.008 12.557 17.147 1.00 92.75 441 ASP A O 1
ATOM 3454 N N . ALA A 1 442 ? -26.290 11.916 15.008 1.00 93.00 442 ALA A N 1
ATOM 3455 C CA . ALA A 1 442 ? -25.734 10.578 15.196 1.00 93.00 442 ALA A CA 1
ATOM 3456 C C . ALA A 1 442 ? -24.248 10.630 15.586 1.00 93.00 442 ALA A C 1
ATOM 3458 O O . ALA A 1 442 ? -23.828 9.944 16.523 1.00 93.00 442 ALA A O 1
ATOM 3459 N N . PHE A 1 443 ? -23.469 11.499 14.938 1.00 93.00 443 PHE A N 1
ATOM 3460 C CA . PHE A 1 443 ? -22.062 11.711 15.266 1.00 93.00 443 PHE A CA 1
ATOM 3461 C C . PHE A 1 443 ? -21.896 12.324 16.663 1.00 93.00 443 PHE A C 1
ATOM 3463 O O . PHE A 1 443 ? -21.104 11.835 17.473 1.00 93.00 443 PHE A O 1
ATOM 3470 N N . CYS A 1 444 ? -22.701 13.337 17.000 1.00 93.56 444 CYS A N 1
ATOM 3471 C CA . CYS A 1 444 ? -22.731 13.918 18.343 1.00 93.56 444 CYS A CA 1
ATOM 3472 C C . CYS A 1 444 ? -23.088 12.866 19.395 1.00 93.56 444 CYS A C 1
ATOM 3474 O O . CYS A 1 444 ? -22.521 12.865 20.491 1.00 93.56 444 CYS A O 1
ATOM 3476 N N . ARG A 1 445 ? -23.997 11.940 19.073 1.00 94.31 445 ARG A N 1
ATOM 3477 C CA . ARG A 1 445 ? -24.363 10.850 19.973 1.00 94.31 445 ARG A CA 1
ATOM 3478 C C . ARG A 1 445 ? -23.222 9.857 20.167 1.00 94.31 445 ARG A C 1
ATOM 3480 O O . ARG A 1 445 ? -22.970 9.470 21.308 1.00 94.31 445 ARG A O 1
ATOM 3487 N N . ALA A 1 446 ? -22.521 9.480 19.099 1.00 93.94 446 ALA A N 1
ATOM 3488 C CA . ALA A 1 446 ? -21.328 8.640 19.183 1.00 93.94 446 ALA A CA 1
ATOM 3489 C C . ALA A 1 446 ? -20.267 9.293 20.085 1.00 93.94 446 ALA A C 1
ATOM 3491 O O . ALA A 1 446 ? -19.808 8.677 21.045 1.00 93.94 446 ALA A O 1
ATOM 3492 N N . GLN A 1 447 ? -19.982 10.580 19.872 1.00 94.75 447 GLN A N 1
ATOM 3493 C CA . GLN A 1 447 ? -19.068 11.361 20.708 1.00 94.75 447 GLN A CA 1
ATOM 3494 C C . GLN A 1 447 ? -19.494 11.395 22.182 1.00 94.75 447 GLN A C 1
ATOM 3496 O O . GLN A 1 447 ? -18.679 11.135 23.062 1.00 94.75 447 GLN A O 1
ATOM 3501 N N . GLN A 1 448 ? -20.774 11.638 22.480 1.00 94.50 448 GLN A N 1
ATOM 3502 C CA . GLN A 1 448 ? -21.285 11.606 23.858 1.00 94.50 448 GLN A CA 1
ATOM 3503 C C . GLN A 1 448 ? -21.078 10.247 24.537 1.00 94.50 448 GLN A C 1
ATOM 3505 O O . GLN A 1 448 ? -20.724 10.209 25.715 1.00 94.50 448 GLN A O 1
ATOM 3510 N N . LEU A 1 449 ? -21.291 9.141 23.814 1.00 95.12 449 LEU A N 1
ATOM 3511 C CA . LEU A 1 449 ? -21.047 7.794 24.339 1.00 95.12 449 LEU A CA 1
ATOM 3512 C C . LEU A 1 449 ? -19.567 7.588 24.667 1.00 95.12 449 LEU A C 1
ATOM 3514 O O . LEU A 1 449 ? -19.251 7.000 25.698 1.00 95.12 449 LEU A O 1
ATOM 3518 N N . LEU A 1 450 ? -18.667 8.093 23.824 1.00 95.62 450 LEU A N 1
ATOM 3519 C CA . LEU A 1 450 ? -17.229 8.008 24.059 1.00 95.62 450 LEU A CA 1
ATOM 3520 C C . LEU A 1 450 ? -16.769 8.898 25.222 1.00 95.62 450 LEU A C 1
ATOM 3522 O O . LEU A 1 450 ? -15.964 8.451 26.034 1.00 95.62 450 LEU A O 1
ATOM 3526 N N . TYR A 1 451 ? -17.321 10.107 25.363 1.00 94.69 451 TYR A N 1
ATOM 3527 C CA . TYR A 1 451 ? -17.082 10.957 26.535 1.00 94.69 451 TYR A CA 1
ATOM 3528 C C . TYR A 1 451 ? -17.544 10.273 27.821 1.00 94.69 451 TYR A C 1
ATOM 3530 O O . TYR A 1 451 ? -16.808 10.233 28.804 1.00 94.69 451 TYR A O 1
ATOM 3538 N N . GLU A 1 452 ? -18.740 9.681 27.815 1.00 92.56 452 GLU A N 1
ATOM 3539 C CA . GLU A 1 452 ? -19.220 8.894 28.950 1.00 92.56 452 GLU A CA 1
ATOM 3540 C C . GLU A 1 452 ? -18.276 7.721 29.248 1.00 92.56 452 GLU A C 1
ATOM 3542 O O . GLU A 1 452 ? -17.938 7.477 30.406 1.00 92.56 452 GLU A O 1
ATOM 3547 N N . ALA A 1 453 ? -17.821 7.019 28.209 1.00 92.31 453 ALA A N 1
ATOM 3548 C CA . ALA A 1 453 ? -16.900 5.899 28.333 1.00 92.31 453 ALA A CA 1
ATOM 3549 C C . ALA A 1 453 ? -15.542 6.300 28.925 1.00 92.31 453 ALA A C 1
ATOM 3551 O O . ALA A 1 453 ? -14.965 5.527 29.690 1.00 92.31 453 ALA A O 1
ATOM 3552 N N . GLN A 1 454 ? -15.050 7.494 28.588 1.00 93.19 454 GLN A N 1
ATOM 3553 C CA . GLN A 1 454 ? -13.806 8.059 29.106 1.00 93.19 454 GLN A CA 1
ATOM 3554 C C . GLN A 1 454 ? -13.947 8.474 30.580 1.00 93.19 454 GLN A C 1
ATOM 3556 O O . GLN A 1 454 ? -13.134 8.067 31.409 1.00 93.19 454 GLN A O 1
ATOM 3561 N N . GLU A 1 455 ? -15.004 9.218 30.919 1.00 91.31 455 GLU A N 1
ATOM 3562 C CA . GLU A 1 455 ? -15.238 9.759 32.269 1.00 91.31 455 GLU A CA 1
ATOM 3563 C C . GLU A 1 455 ? -15.671 8.686 33.278 1.00 91.31 455 GLU A C 1
ATOM 3565 O O . GLU A 1 455 ? -15.281 8.708 34.445 1.00 91.31 455 GLU A O 1
ATOM 3570 N N . SER A 1 456 ? -16.483 7.723 32.835 1.00 89.25 456 SER A N 1
ATOM 3571 C CA . SER A 1 456 ? -17.089 6.690 33.688 1.00 89.25 456 SER A CA 1
ATOM 3572 C C . SER A 1 456 ? -16.426 5.324 33.518 1.00 89.25 456 SER A C 1
ATOM 3574 O O . SER A 1 456 ? -17.057 4.285 33.723 1.00 89.25 456 SER A O 1
ATOM 3576 N N . ARG A 1 457 ? -15.148 5.307 33.131 1.00 89.12 457 ARG A N 1
ATOM 3577 C CA . ARG A 1 457 ? -14.384 4.084 32.887 1.00 89.12 457 ARG A CA 1
ATOM 3578 C C . ARG A 1 457 ? -14.206 3.259 34.167 1.00 89.12 457 ARG A C 1
ATOM 3580 O O . ARG A 1 457 ? -13.460 3.637 35.067 1.00 89.12 457 ARG A O 1
ATOM 3587 N N . GLN A 1 458 ? -14.833 2.086 34.217 1.00 86.94 458 GLN A N 1
ATOM 3588 C CA . GLN A 1 458 ? -14.728 1.124 35.325 1.00 86.94 458 GLN A CA 1
ATOM 3589 C C . GLN A 1 458 ? -13.942 -0.139 34.948 1.00 86.94 458 GLN A C 1
ATOM 3591 O O . GLN A 1 458 ? -13.296 -0.747 35.802 1.00 86.94 458 GLN A O 1
ATOM 3596 N N . TRP A 1 459 ? -13.983 -0.539 33.674 1.00 86.81 459 TRP A N 1
ATOM 3597 C CA . TRP A 1 459 ? -13.407 -1.796 33.184 1.00 86.81 459 TRP A CA 1
ATOM 3598 C C . TRP A 1 459 ? -12.486 -1.587 31.975 1.00 86.81 459 TRP A C 1
ATOM 3600 O O . TRP A 1 459 ? -12.314 -0.474 31.489 1.00 86.81 459 TRP A O 1
ATOM 3610 N N . SER A 1 460 ? -11.883 -2.678 31.498 1.00 85.06 460 SER A N 1
ATOM 3611 C CA . SER A 1 460 ? -11.145 -2.764 30.231 1.00 85.06 460 SER A CA 1
ATOM 3612 C C . SER A 1 460 ? -11.706 -3.884 29.362 1.00 85.06 460 SER A C 1
ATOM 3614 O O . SER A 1 460 ? -12.120 -4.926 29.885 1.00 85.06 460 SER A O 1
ATOM 3616 N N . VAL A 1 461 ? -11.726 -3.705 28.046 1.00 84.75 461 VAL A N 1
ATOM 3617 C CA . VAL A 1 461 ? -12.144 -4.701 27.055 1.00 84.75 461 VAL A CA 1
ATOM 3618 C C . VAL A 1 461 ? -11.132 -5.856 27.030 1.00 84.75 461 VAL A C 1
ATOM 3620 O O . VAL A 1 461 ? -9.927 -5.625 26.930 1.00 84.75 461 VAL A O 1
ATOM 3623 N N . PRO A 1 462 ? -11.567 -7.127 27.120 1.00 84.12 462 PRO A N 1
ATOM 3624 C CA . PRO A 1 462 ? -10.656 -8.253 26.993 1.00 84.12 462 PRO A CA 1
ATOM 3625 C C . PRO A 1 462 ? -10.041 -8.273 25.596 1.00 84.12 462 PRO A C 1
ATOM 3627 O O . PRO A 1 462 ? -10.735 -8.077 24.603 1.00 84.12 462 PRO A O 1
ATOM 3630 N N . TRP A 1 463 ? -8.744 -8.551 25.516 1.00 84.06 463 TRP A N 1
ATOM 3631 C CA . TRP A 1 463 ? -8.027 -8.541 24.247 1.00 84.06 463 TRP A CA 1
ATOM 3632 C C . TRP A 1 463 ? -8.646 -9.494 23.213 1.00 84.06 463 TRP A C 1
ATOM 3634 O O . TRP A 1 463 ? -8.716 -10.706 23.443 1.00 84.06 463 TRP A O 1
ATOM 3644 N N . GLY A 1 464 ? -9.050 -8.957 22.059 1.00 85.31 464 GLY A N 1
ATOM 3645 C CA . GLY A 1 464 ? -9.697 -9.723 20.995 1.00 85.31 464 GLY A CA 1
ATOM 3646 C C . GLY A 1 464 ? -11.124 -10.145 21.341 1.00 85.31 464 GLY A C 1
ATOM 3647 O O . GLY A 1 464 ? -11.596 -11.159 20.818 1.00 85.31 464 GLY A O 1
ATOM 3648 N N . ALA A 1 465 ? -11.800 -9.414 22.235 1.00 86.50 465 ALA A N 1
ATOM 3649 C CA . ALA A 1 465 ? -13.201 -9.640 22.555 1.00 86.50 465 ALA A CA 1
ATOM 3650 C C . ALA A 1 465 ? -14.027 -9.600 21.272 1.00 86.50 465 ALA A C 1
ATOM 3652 O O . ALA A 1 465 ? -14.034 -8.605 20.552 1.00 86.50 465 ALA A O 1
ATOM 3653 N N . ARG A 1 466 ? -14.718 -10.702 20.986 1.00 88.50 466 ARG A N 1
ATOM 3654 C CA . ARG A 1 466 ? -15.615 -10.802 19.838 1.00 88.50 466 ARG A CA 1
ATOM 3655 C C . ARG A 1 466 ? -17.050 -10.631 20.296 1.00 88.50 466 ARG A C 1
ATOM 3657 O O . ARG A 1 466 ? -17.513 -11.463 21.073 1.00 88.50 466 ARG A O 1
ATOM 3664 N N . VAL A 1 467 ? -17.720 -9.629 19.749 1.00 87.75 467 VAL A N 1
ATOM 3665 C CA . VAL A 1 467 ? -19.133 -9.304 19.922 1.00 87.75 467 VAL A CA 1
ATOM 3666 C C . VAL A 1 467 ? -19.903 -9.734 18.683 1.00 87.75 467 VAL A C 1
ATOM 3668 O O . VAL A 1 467 ? -19.453 -9.497 17.569 1.00 87.75 467 VAL A O 1
ATOM 3671 N N . GLN A 1 468 ? -21.052 -10.380 18.858 1.00 89.00 468 GLN A N 1
ATOM 3672 C CA . GLN A 1 468 ? -21.945 -10.668 17.739 1.00 89.00 468 GLN A CA 1
ATOM 3673 C C . GLN A 1 468 ? -22.739 -9.406 17.396 1.00 89.00 468 GLN A C 1
ATOM 3675 O O . GLN A 1 468 ? -23.338 -8.801 18.282 1.00 89.00 468 GLN A O 1
ATOM 3680 N N . ILE A 1 469 ? -22.744 -9.034 16.121 1.00 88.75 469 ILE A N 1
ATOM 3681 C CA . ILE A 1 469 ? -23.537 -7.925 15.584 1.00 88.75 469 ILE A CA 1
ATOM 3682 C C . ILE A 1 469 ? -24.236 -8.406 14.315 1.00 88.75 469 ILE A C 1
ATOM 3684 O O . ILE A 1 469 ? -23.868 -9.436 13.761 1.00 88.75 469 ILE A O 1
ATOM 3688 N N . GLN A 1 470 ? -25.238 -7.670 13.856 1.00 88.62 470 GLN A N 1
ATOM 3689 C CA . GLN A 1 470 ? -25.820 -7.880 12.537 1.00 88.62 470 GLN A CA 1
ATOM 3690 C C . GLN A 1 470 ? -26.020 -6.507 11.907 1.00 88.62 470 GLN A C 1
ATOM 3692 O O . GLN A 1 470 ? -26.979 -5.811 12.235 1.00 88.62 470 GLN A O 1
ATOM 3697 N N . PHE A 1 471 ? -25.084 -6.099 11.054 1.00 89.38 471 PHE A N 1
ATOM 3698 C CA . PHE A 1 471 ? -25.131 -4.795 10.399 1.00 89.38 471 PHE A CA 1
ATOM 3699 C C . PHE A 1 471 ? -24.493 -4.872 9.012 1.00 89.38 471 PHE A C 1
ATOM 3701 O O . PHE A 1 471 ? -23.303 -5.162 8.889 1.00 89.38 471 PHE A O 1
ATOM 3708 N N . GLY A 1 472 ? -25.292 -4.647 7.966 1.00 88.50 472 GLY A N 1
ATOM 3709 C CA . GLY A 1 472 ? -24.867 -4.900 6.588 1.00 88.50 472 GLY A CA 1
ATOM 3710 C C . GLY A 1 472 ? -24.383 -6.343 6.409 1.00 88.50 472 GLY A C 1
ATOM 3711 O O . GLY A 1 472 ? -25.058 -7.288 6.823 1.00 88.50 472 GLY A O 1
ATOM 3712 N N . SER A 1 473 ? -23.186 -6.501 5.840 1.00 89.19 473 SER A N 1
ATOM 3713 C CA . SER A 1 473 ? -22.494 -7.789 5.684 1.00 89.19 473 SER A CA 1
ATOM 3714 C C . SER A 1 473 ? -21.750 -8.263 6.938 1.00 89.19 473 SER A C 1
ATOM 3716 O O . SER A 1 473 ? -21.175 -9.351 6.927 1.00 89.19 473 SER A O 1
ATOM 3718 N N . PHE A 1 474 ? -21.713 -7.467 8.011 1.00 94.06 474 PHE A N 1
ATOM 3719 C CA . PHE A 1 474 ? -20.942 -7.789 9.208 1.00 94.06 474 PHE A CA 1
ATOM 3720 C C . PHE A 1 474 ? -21.762 -8.597 10.216 1.00 94.06 474 PHE A C 1
ATOM 3722 O O . PHE A 1 474 ? -22.874 -8.219 10.598 1.00 94.06 474 PHE A O 1
ATOM 3729 N N . VAL A 1 475 ? -21.164 -9.694 10.685 1.00 93.06 475 VAL A N 1
ATOM 3730 C CA . VAL A 1 475 ? -21.767 -10.667 11.615 1.00 93.06 475 VAL A CA 1
ATOM 3731 C C . VAL A 1 475 ? -21.126 -10.640 13.006 1.00 93.06 475 VAL A C 1
ATOM 3733 O O . VAL A 1 475 ? -21.612 -11.253 13.963 1.00 93.06 475 VAL A O 1
ATOM 3736 N N . ALA A 1 476 ? -19.990 -9.958 13.141 1.00 92.69 476 ALA A N 1
ATOM 3737 C CA . ALA A 1 476 ? -19.307 -9.786 14.412 1.00 92.69 476 ALA A CA 1
ATOM 3738 C C . ALA A 1 476 ? -18.429 -8.535 14.419 1.00 92.69 476 ALA A C 1
ATOM 3740 O O . ALA A 1 476 ? -18.060 -8.012 13.377 1.00 92.69 476 ALA A O 1
ATOM 3741 N N . MET A 1 477 ? -18.057 -8.089 15.613 1.00 93.75 477 MET A N 1
ATOM 3742 C CA . MET A 1 477 ? -17.024 -7.090 15.829 1.00 93.75 477 MET A CA 1
ATOM 3743 C C . MET A 1 477 ? -15.986 -7.648 16.797 1.00 93.75 477 MET A C 1
ATOM 3745 O O . MET A 1 477 ? -16.333 -8.150 17.866 1.00 93.75 477 MET A O 1
ATOM 3749 N N . ARG A 1 478 ? -14.710 -7.588 16.429 1.00 93.06 478 ARG A N 1
ATOM 3750 C CA . ARG A 1 478 ? -13.582 -7.976 17.280 1.00 93.06 478 ARG A CA 1
ATOM 3751 C C . ARG A 1 478 ? -12.872 -6.721 17.763 1.00 93.06 478 ARG A C 1
ATOM 3753 O O . ARG A 1 478 ? -12.546 -5.864 16.955 1.00 93.06 478 ARG A O 1
ATOM 3760 N N . ILE A 1 479 ? -12.647 -6.621 19.067 1.00 92.31 479 ILE A N 1
ATOM 3761 C CA . ILE A 1 479 ? -12.159 -5.402 19.712 1.00 92.31 479 ILE A CA 1
ATOM 3762 C C . ILE A 1 479 ? -10.836 -5.689 20.402 1.00 92.31 479 ILE A C 1
ATOM 3764 O O . ILE A 1 479 ? -10.686 -6.687 21.118 1.00 92.31 479 ILE A O 1
ATOM 3768 N N . PHE A 1 480 ? -9.894 -4.781 20.217 1.00 91.00 480 PHE A N 1
ATOM 3769 C CA . PHE A 1 480 ? -8.634 -4.762 20.930 1.00 91.00 480 PHE A CA 1
ATOM 3770 C C . PHE A 1 480 ? -8.473 -3.430 21.638 1.00 91.00 480 PHE A C 1
ATOM 3772 O O . PHE A 1 480 ? -8.875 -2.404 21.104 1.00 91.00 480 PHE A O 1
ATOM 3779 N N . GLU A 1 481 ? -7.895 -3.464 22.833 1.00 90.25 481 GLU A N 1
ATOM 3780 C CA . GLU A 1 481 ? -7.654 -2.272 23.632 1.00 90.25 481 GLU A CA 1
ATOM 3781 C C . GLU A 1 481 ? -6.199 -2.237 24.097 1.00 90.25 481 G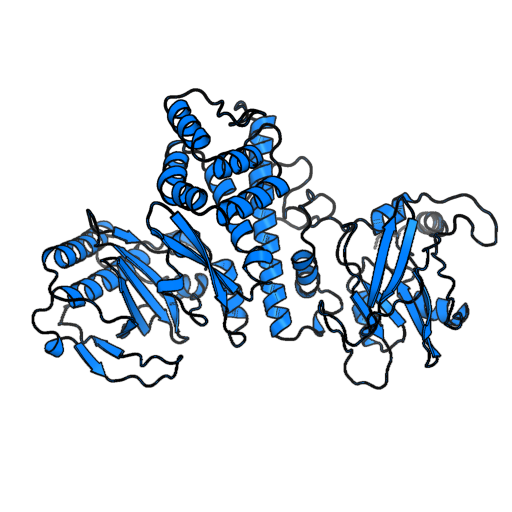LU A C 1
ATOM 3783 O O . GLU A 1 481 ? -5.694 -3.232 24.632 1.00 90.25 481 GLU A O 1
ATOM 3788 N N . LYS A 1 482 ? -5.564 -1.070 23.964 1.00 87.00 482 LYS A N 1
ATOM 3789 C CA . LYS A 1 482 ? -4.261 -0.760 24.553 1.00 87.00 482 LYS A CA 1
ATOM 3790 C C . LYS A 1 482 ? -4.213 0.710 24.953 1.00 87.00 482 LYS A C 1
ATOM 3792 O O . LYS A 1 482 ? -4.435 1.576 24.124 1.00 87.00 482 LYS A O 1
ATOM 3797 N N . ASP A 1 483 ? -3.925 0.984 26.222 1.00 86.12 483 ASP A N 1
ATOM 3798 C CA . ASP A 1 483 ? -3.696 2.342 26.744 1.00 86.12 483 ASP A CA 1
ATOM 3799 C C . ASP A 1 483 ? -4.803 3.374 26.416 1.00 86.12 483 ASP A C 1
ATOM 3801 O O . ASP A 1 483 ? -4.541 4.566 26.297 1.00 86.12 483 ASP A O 1
ATOM 3805 N N . GLY A 1 484 ? -6.060 2.923 26.314 1.00 87.19 484 GLY A N 1
ATOM 3806 C CA . GLY A 1 484 ? -7.203 3.776 25.964 1.00 87.19 484 GLY A CA 1
ATOM 3807 C C . GLY A 1 484 ? -7.448 3.930 24.461 1.00 87.19 484 GLY A C 1
ATOM 3808 O O . GLY A 1 484 ? -8.422 4.573 24.086 1.00 87.19 484 GLY A O 1
ATOM 3809 N N . GLU A 1 485 ? -6.630 3.301 23.622 1.00 89.25 485 GLU A N 1
ATOM 3810 C CA . GLU A 1 485 ? -6.834 3.176 22.180 1.00 89.25 485 GLU A CA 1
ATOM 3811 C C . GLU A 1 485 ? -7.520 1.846 21.859 1.00 89.25 485 GLU A C 1
ATOM 3813 O O . GLU A 1 485 ? -7.145 0.786 22.378 1.00 89.25 485 GLU A O 1
ATOM 3818 N N . PHE A 1 486 ? -8.531 1.905 20.998 1.00 90.94 486 PHE A N 1
ATOM 3819 C CA . PHE A 1 486 ? -9.358 0.773 20.614 1.00 90.94 486 PHE A CA 1
ATOM 3820 C C . PHE A 1 486 ? -9.314 0.564 19.107 1.00 90.94 486 PHE A C 1
ATOM 3822 O O . PHE A 1 486 ? -9.633 1.461 18.326 1.00 90.94 486 PHE A O 1
ATOM 3829 N N . SER A 1 487 ? -9.007 -0.666 18.710 1.00 91.38 487 SER A N 1
ATOM 3830 C CA . SER A 1 487 ? -9.129 -1.118 17.328 1.00 91.38 487 SER A CA 1
ATOM 3831 C C . SER A 1 487 ? -10.340 -2.043 17.210 1.00 91.38 487 SER A C 1
ATOM 3833 O O . SER A 1 487 ? -10.377 -3.128 17.805 1.00 91.38 487 SER A O 1
ATOM 3835 N N . CYS A 1 488 ? -11.366 -1.584 16.487 1.00 93.62 488 CYS A N 1
ATOM 3836 C CA . CYS A 1 488 ? -12.624 -2.296 16.278 1.00 93.62 488 CYS A CA 1
ATOM 3837 C C . CYS A 1 488 ? -12.672 -2.857 14.855 1.00 93.62 488 CYS A C 1
ATOM 3839 O O . CYS A 1 488 ? -12.713 -2.121 13.873 1.00 93.62 488 CYS A O 1
ATOM 3841 N N . HIS A 1 489 ? -12.659 -4.181 14.737 1.00 93.75 489 HIS A N 1
ATOM 3842 C CA . HIS A 1 489 ? -12.689 -4.896 13.467 1.00 93.75 489 HIS A CA 1
ATOM 3843 C C . HIS A 1 489 ? -14.099 -5.441 13.245 1.00 93.75 489 HIS A C 1
ATOM 3845 O O . HIS A 1 489 ? -14.487 -6.411 13.896 1.00 93.75 489 HIS A O 1
ATOM 3851 N N . PHE A 1 490 ? -14.861 -4.843 12.338 1.00 94.38 490 PHE A N 1
ATOM 3852 C CA . PHE A 1 490 ? -16.131 -5.382 11.857 1.00 94.38 490 PHE A CA 1
ATOM 3853 C C . PHE A 1 490 ? -15.844 -6.545 10.910 1.00 94.38 490 PHE A C 1
ATOM 3855 O O . PHE A 1 490 ? -15.130 -6.374 9.930 1.00 94.38 490 PHE A O 1
ATOM 3862 N N . LEU A 1 491 ? -16.346 -7.733 11.230 1.00 93.69 491 LEU A N 1
ATOM 3863 C CA . LEU A 1 491 ? -16.018 -8.985 10.556 1.00 93.69 491 LEU A CA 1
ATOM 3864 C C . LEU A 1 491 ? -17.204 -9.478 9.732 1.00 93.69 491 LEU A C 1
ATOM 3866 O O . LEU A 1 491 ? -18.321 -9.580 10.251 1.00 93.69 491 LEU A O 1
ATOM 3870 N N . ASP A 1 492 ? -16.950 -9.794 8.466 1.00 92.38 492 ASP A N 1
ATOM 3871 C CA . ASP A 1 492 ? -17.914 -10.473 7.600 1.00 92.38 492 ASP A CA 1
ATOM 3872 C C . ASP A 1 492 ? -17.971 -11.989 7.877 1.00 92.38 492 ASP A C 1
ATOM 3874 O O . ASP A 1 492 ? -17.312 -12.511 8.784 1.00 92.38 492 ASP A O 1
ATOM 3878 N N . GLU A 1 493 ? -18.788 -12.716 7.111 1.00 89.00 493 GLU A N 1
ATOM 3879 C CA . GLU A 1 493 ? -18.934 -14.174 7.242 1.00 89.00 493 GLU A CA 1
ATOM 3880 C C . GLU A 1 493 ? -17.634 -14.950 6.973 1.00 89.00 493 GLU A C 1
ATOM 3882 O O . GLU A 1 493 ? -17.481 -16.082 7.439 1.00 89.00 493 GLU A O 1
ATOM 3887 N N . GLN A 1 494 ? -16.698 -14.350 6.236 1.00 88.81 494 GLN A N 1
ATOM 3888 C CA . GLN A 1 494 ? -15.387 -14.908 5.916 1.00 88.81 494 GLN A CA 1
ATOM 3889 C C . GLN A 1 494 ? -14.303 -14.471 6.916 1.00 88.81 494 GLN A C 1
ATOM 3891 O O . GLN A 1 494 ? -13.133 -14.783 6.706 1.00 88.81 494 GLN A O 1
ATOM 3896 N N . GLU A 1 495 ? -14.676 -13.799 8.012 1.00 89.00 495 GLU A N 1
ATOM 3897 C CA . GLU A 1 495 ? -13.761 -13.239 9.019 1.00 89.00 495 GLU A CA 1
ATOM 3898 C C . GLU A 1 495 ? -12.835 -12.134 8.474 1.00 89.00 495 GLU A C 1
ATOM 3900 O O . GLU A 1 495 ? -11.821 -11.810 9.100 1.00 89.00 495 GLU A O 1
ATOM 3905 N N . ARG A 1 496 ? -13.181 -11.522 7.336 1.00 91.12 496 ARG A N 1
ATOM 3906 C CA . ARG A 1 496 ? -12.457 -10.367 6.790 1.00 91.12 496 ARG A CA 1
ATOM 3907 C C . ARG A 1 496 ? -12.918 -9.100 7.484 1.00 91.12 496 ARG A C 1
ATOM 3909 O O . ARG A 1 496 ? -14.093 -8.970 7.828 1.00 91.12 496 ARG A O 1
ATOM 3916 N N . TYR A 1 497 ? -11.993 -8.170 7.699 1.00 91.50 497 TYR A N 1
ATOM 3917 C CA . TYR A 1 497 ? -12.240 -7.029 8.572 1.00 91.50 497 TYR A CA 1
ATOM 3918 C C . TYR A 1 497 ? -12.484 -5.711 7.830 1.00 91.50 497 TYR A C 1
ATOM 3920 O O . TYR A 1 497 ? -11.846 -5.407 6.826 1.00 91.50 497 TYR A O 1
ATOM 3928 N N . PHE A 1 498 ? -13.342 -4.878 8.405 1.00 91.62 498 PHE A N 1
ATOM 3929 C CA . PHE A 1 498 ? -13.395 -3.436 8.193 1.00 91.62 498 PHE A CA 1
ATOM 3930 C C . PHE A 1 498 ? -13.043 -2.737 9.512 1.00 91.62 498 PHE A C 1
ATOM 3932 O O . PHE A 1 498 ? -13.516 -3.146 10.573 1.00 91.62 498 PHE A O 1
ATOM 3939 N N . HIS A 1 499 ? -12.158 -1.742 9.473 1.00 90.69 499 HIS A N 1
ATOM 3940 C CA . HIS A 1 499 ? -11.549 -1.163 10.673 1.00 90.69 499 HIS A CA 1
ATOM 3941 C C . HIS A 1 499 ? -12.201 0.166 11.074 1.00 90.69 499 HIS A C 1
ATOM 3943 O O . HIS A 1 499 ? -12.375 1.054 10.243 1.00 90.69 499 HIS A O 1
ATOM 3949 N N . VAL A 1 500 ? -12.508 0.298 12.366 1.00 92.19 500 VAL A N 1
ATOM 3950 C CA . VAL A 1 500 ? -12.890 1.548 13.032 1.00 92.19 500 VAL A CA 1
ATOM 3951 C C . VAL A 1 500 ? -11.959 1.749 14.230 1.00 92.19 500 VAL A C 1
ATOM 3953 O O . VAL A 1 500 ? -11.858 0.872 15.092 1.00 92.19 500 VAL A O 1
ATOM 3956 N N . ALA A 1 501 ? -11.285 2.894 14.288 1.00 90.75 501 ALA A N 1
ATOM 3957 C CA . ALA A 1 501 ? -10.400 3.279 15.383 1.00 90.75 501 ALA A CA 1
ATOM 3958 C C . ALA A 1 501 ? -11.130 4.213 16.356 1.00 90.75 501 ALA A C 1
ATOM 3960 O O . ALA A 1 501 ? -11.846 5.116 15.925 1.00 90.75 501 ALA A O 1
ATOM 3961 N N . ILE A 1 502 ? -10.940 4.008 17.661 1.00 92.75 502 ILE A N 1
ATOM 3962 C CA . ILE A 1 502 ? -11.465 4.873 18.728 1.00 92.75 502 ILE A CA 1
ATOM 3963 C C . ILE A 1 502 ? -10.328 5.203 19.697 1.00 92.75 502 ILE A C 1
ATOM 3965 O O . ILE A 1 502 ? -9.711 4.289 20.240 1.00 92.75 502 ILE A O 1
ATOM 3969 N N . GLY A 1 503 ? -10.101 6.487 19.967 1.00 92.00 503 GLY A N 1
ATOM 3970 C CA . GLY A 1 503 ? -9.102 6.953 20.928 1.00 92.00 503 GLY A CA 1
ATOM 3971 C C . GLY A 1 503 ? -9.741 7.616 22.141 1.00 92.00 503 GLY A C 1
ATOM 3972 O O . GLY A 1 503 ? -10.471 8.596 22.007 1.00 92.00 503 GLY A O 1
ATOM 3973 N N . LEU A 1 504 ? -9.461 7.085 23.334 1.00 92.38 504 LEU A N 1
ATOM 3974 C CA . LEU A 1 504 ? -9.863 7.643 24.636 1.00 92.38 504 LEU A CA 1
ATOM 3975 C C . LEU A 1 504 ? -8.653 7.993 25.521 1.00 92.38 504 LEU A C 1
ATOM 3977 O O . LEU A 1 504 ? -8.836 8.449 26.654 1.00 92.38 504 LEU A O 1
ATOM 3981 N N . GLY A 1 505 ? -7.425 7.741 25.046 1.00 80.00 505 GLY A N 1
ATOM 3982 C CA . GLY A 1 505 ? -6.210 7.799 25.859 1.00 80.00 505 GLY A CA 1
ATOM 3983 C C . GLY A 1 505 ? -5.828 9.208 26.317 1.00 80.00 505 GLY A C 1
ATOM 3984 O O . GLY A 1 505 ? -5.449 9.390 27.476 1.00 80.00 505 GLY A O 1
ATOM 3985 N N . GLN A 1 506 ? -5.936 10.216 25.442 1.00 74.75 506 GLN A N 1
ATOM 3986 C CA . GLN A 1 506 ? -5.631 11.614 25.773 1.00 74.75 506 GLN A CA 1
ATOM 3987 C C . GLN A 1 506 ? -6.544 12.609 25.054 1.00 74.75 506 GLN A C 1
ATOM 3989 O O . GLN A 1 506 ? -6.788 12.495 23.859 1.00 74.75 506 GLN A O 1
ATOM 3994 N N . GLY A 1 507 ? -6.965 13.649 25.780 1.00 82.94 507 GLY A N 1
ATOM 3995 C CA . GLY A 1 507 ? -7.772 14.734 25.227 1.00 82.94 507 GLY A CA 1
ATOM 3996 C C . GLY A 1 507 ? -9.219 14.325 24.957 1.00 82.94 507 GLY A C 1
ATOM 3997 O O . GLY A 1 507 ? -9.768 13.466 25.645 1.00 82.94 507 GLY A O 1
ATOM 3998 N N . ASN A 1 508 ? -9.836 14.989 23.980 1.00 88.75 508 ASN A N 1
ATOM 3999 C CA . ASN A 1 508 ? -11.194 14.673 23.547 1.00 88.75 508 ASN A CA 1
ATOM 4000 C C . ASN A 1 508 ? -11.223 13.316 22.828 1.00 88.75 508 ASN A C 1
ATOM 4002 O O . ASN A 1 508 ? -10.293 13.042 22.065 1.00 88.75 508 ASN A O 1
ATOM 4006 N N . PRO A 1 509 ? -12.286 12.512 23.004 1.00 91.12 509 PRO A N 1
ATOM 4007 C CA . PRO A 1 509 ? -12.449 11.268 22.275 1.00 91.12 509 PRO A CA 1
ATOM 4008 C C . PRO A 1 509 ? -12.355 11.446 20.760 1.00 91.12 509 PRO A C 1
ATOM 4010 O O . PRO A 1 509 ? -12.923 12.375 20.180 1.00 91.12 509 PRO A O 1
ATOM 4013 N N . THR A 1 510 ? -11.666 10.521 20.107 1.00 90.62 510 THR A N 1
ATOM 4014 C CA . THR A 1 510 ? -11.534 10.483 18.649 1.00 90.62 510 THR A CA 1
ATOM 4015 C C . THR A 1 510 ? -12.141 9.202 18.098 1.00 90.62 510 THR A C 1
ATOM 4017 O O . THR A 1 510 ? -12.149 8.161 18.756 1.00 90.62 510 THR A O 1
ATOM 4020 N N . ILE A 1 511 ? -12.678 9.285 16.882 1.00 90.88 511 ILE A N 1
ATOM 4021 C CA . ILE A 1 511 ? -13.186 8.134 16.142 1.00 90.88 511 ILE A CA 1
ATOM 4022 C C . ILE A 1 511 ? -12.930 8.332 14.651 1.00 90.88 511 ILE A C 1
ATOM 4024 O O . ILE A 1 511 ? -13.085 9.446 14.145 1.00 90.88 511 ILE A O 1
ATOM 4028 N N . SER A 1 512 ? -12.503 7.278 13.961 1.00 87.38 512 SER A N 1
ATOM 4029 C CA . SER A 1 512 ? -12.231 7.323 12.523 1.00 87.38 512 SER A CA 1
ATOM 4030 C C . SER A 1 512 ? -12.332 5.949 11.859 1.00 87.38 512 SER A C 1
ATOM 4032 O O . SER A 1 512 ? -12.180 4.903 12.493 1.00 87.38 512 SER A O 1
ATOM 4034 N N . ASN A 1 513 ? -12.586 5.961 10.555 1.00 87.38 513 ASN A N 1
ATOM 4035 C CA . ASN A 1 513 ? -12.597 4.804 9.665 1.00 87.38 513 ASN A CA 1
ATOM 4036 C C . ASN A 1 513 ? -12.316 5.271 8.233 1.00 87.38 513 ASN A C 1
ATOM 4038 O O . ASN A 1 513 ? -12.278 6.470 7.973 1.00 87.38 513 ASN A O 1
ATOM 4042 N N . VAL A 1 514 ? -12.124 4.322 7.317 1.00 83.69 514 VAL A N 1
ATOM 4043 C CA . VAL A 1 514 ? -12.044 4.620 5.879 1.00 83.69 514 VAL A CA 1
ATOM 4044 C C . VAL A 1 514 ? -13.405 5.108 5.382 1.00 83.69 514 VAL A C 1
ATOM 4046 O O . VAL A 1 514 ? -14.427 4.518 5.750 1.00 83.69 514 VAL A O 1
ATOM 4049 N N . ASP A 1 515 ? -13.398 6.142 4.540 1.00 85.81 515 ASP A N 1
ATOM 4050 C CA . ASP A 1 515 ? -14.606 6.709 3.938 1.00 85.81 515 ASP A CA 1
ATOM 4051 C C . ASP A 1 515 ? -15.328 5.674 3.051 1.00 85.81 515 ASP A C 1
ATOM 4053 O O . ASP A 1 515 ? -14.715 4.903 2.299 1.00 85.81 515 ASP A O 1
ATOM 4057 N N . LEU A 1 516 ? -16.654 5.665 3.134 1.00 89.44 516 LEU A N 1
ATOM 4058 C CA . LEU A 1 516 ? -17.554 4.778 2.413 1.00 89.44 516 LEU A CA 1
ATOM 4059 C C . LEU A 1 516 ? -18.306 5.555 1.340 1.00 89.44 516 LEU A C 1
ATOM 4061 O O . LEU A 1 516 ? -18.649 6.726 1.490 1.00 89.44 516 LEU A O 1
ATOM 4065 N N . VAL A 1 517 ? -18.628 4.871 0.250 1.00 90.88 517 VAL A N 1
ATOM 4066 C CA . VAL A 1 517 ? -19.393 5.459 -0.852 1.00 90.88 517 VAL A CA 1
ATOM 4067 C C . VAL A 1 517 ? -20.582 4.588 -1.214 1.00 90.88 517 VAL A C 1
ATOM 4069 O O . VAL A 1 517 ? -20.598 3.385 -0.959 1.00 90.88 517 VAL A O 1
ATOM 4072 N N . ARG A 1 518 ? -21.586 5.195 -1.835 1.00 89.81 518 ARG A N 1
ATOM 4073 C CA . ARG A 1 518 ? -22.761 4.519 -2.388 1.00 89.81 518 ARG A CA 1
ATOM 4074 C C . ARG A 1 518 ? -23.090 5.074 -3.766 1.00 89.81 518 ARG A C 1
ATOM 4076 O O . ARG A 1 518 ? -22.585 6.131 -4.147 1.00 89.81 518 ARG A O 1
ATOM 4083 N N . LYS A 1 519 ? -23.935 4.372 -4.518 1.00 86.62 519 LYS A N 1
ATOM 4084 C CA . LYS A 1 519 ? -24.453 4.904 -5.777 1.00 86.62 519 LYS A CA 1
ATOM 4085 C C . LYS A 1 519 ? -25.703 5.733 -5.518 1.00 86.62 519 LYS A C 1
ATOM 4087 O O . LYS A 1 519 ? -26.616 5.316 -4.804 1.00 86.62 519 LYS A O 1
ATOM 4092 N N . SER A 1 520 ? -25.743 6.914 -6.117 1.00 81.38 520 SER A N 1
ATOM 4093 C CA . SER A 1 520 ? -26.926 7.760 -6.152 1.00 81.38 520 SER A CA 1
ATOM 4094 C C . SER A 1 520 ? -27.958 7.201 -7.140 1.00 81.38 520 SER A C 1
ATOM 4096 O O . SER A 1 520 ? -27.674 6.315 -7.950 1.00 81.38 520 SER A O 1
ATOM 4098 N N . ALA A 1 521 ? -29.171 7.762 -7.134 1.00 77.88 521 ALA A N 1
ATOM 4099 C CA . ALA A 1 521 ? -30.225 7.389 -8.084 1.00 77.88 521 ALA A CA 1
ATOM 4100 C C . ALA A 1 521 ? -29.843 7.618 -9.564 1.00 77.88 521 ALA A C 1
ATOM 4102 O O . ALA A 1 521 ? -30.470 7.040 -10.451 1.00 77.88 521 ALA A O 1
ATOM 4103 N N . ASN A 1 522 ? -28.818 8.437 -9.824 1.00 80.44 522 ASN A N 1
ATOM 4104 C CA . ASN A 1 522 ? -28.287 8.713 -11.159 1.00 80.44 522 ASN A CA 1
ATOM 4105 C C . ASN A 1 522 ? -27.061 7.843 -11.507 1.00 80.44 522 ASN A C 1
ATOM 4107 O O . ASN A 1 522 ? -26.407 8.109 -12.511 1.00 80.44 522 ASN A O 1
ATOM 4111 N N . ASP A 1 523 ? -26.747 6.824 -10.694 1.00 76.50 523 ASP A N 1
ATOM 4112 C CA . ASP A 1 523 ? -25.556 5.961 -10.821 1.00 76.50 523 ASP A CA 1
ATOM 4113 C C . ASP A 1 523 ? -24.224 6.736 -10.655 1.00 76.50 523 ASP A C 1
ATOM 4115 O O . ASP A 1 523 ? -23.160 6.286 -11.083 1.00 76.50 523 ASP A O 1
ATOM 4119 N N . GLU A 1 524 ? -24.270 7.907 -10.004 1.00 83.00 524 GLU A N 1
ATOM 4120 C CA . GLU A 1 524 ? -23.086 8.668 -9.579 1.00 83.00 524 GLU A CA 1
ATOM 4121 C C . GLU A 1 524 ? -22.614 8.191 -8.199 1.00 83.00 524 GLU A C 1
ATOM 4123 O O . GLU A 1 524 ? -23.420 7.778 -7.369 1.00 83.00 524 GLU A O 1
ATOM 4128 N N . VAL A 1 525 ? -21.309 8.248 -7.934 1.00 85.06 525 VAL A N 1
ATOM 4129 C CA . VAL A 1 525 ? -20.737 7.850 -6.638 1.00 85.06 525 VAL A CA 1
ATOM 4130 C C . VAL A 1 525 ? -20.848 9.016 -5.654 1.00 85.06 525 VAL A C 1
ATOM 4132 O O . VAL A 1 525 ? -20.311 10.090 -5.918 1.00 85.06 525 VAL A O 1
ATOM 4135 N N . GLU A 1 526 ? -21.510 8.796 -4.520 1.00 90.38 526 GLU A N 1
ATOM 4136 C CA . GLU A 1 526 ? -21.653 9.766 -3.427 1.00 90.38 526 GLU A CA 1
ATOM 4137 C C . GLU A 1 526 ? -21.132 9.195 -2.100 1.00 90.38 526 GLU A C 1
ATOM 4139 O O . GLU A 1 526 ? -21.133 7.978 -1.900 1.00 90.38 526 GLU A O 1
ATOM 4144 N N . TRP A 1 527 ? -20.682 10.064 -1.191 1.00 91.12 527 TRP A N 1
ATOM 4145 C CA . TRP A 1 527 ? -20.260 9.661 0.154 1.00 91.12 527 TRP A CA 1
ATOM 4146 C C . TRP A 1 527 ? -21.434 9.066 0.935 1.00 91.12 527 TRP A C 1
ATOM 4148 O O . TRP A 1 527 ? -22.553 9.582 0.902 1.00 91.12 527 TRP A O 1
ATOM 4158 N N . ASN A 1 528 ? -21.184 7.960 1.632 1.00 92.88 528 ASN A N 1
ATOM 4159 C CA . ASN A 1 528 ? -22.185 7.248 2.415 1.00 92.88 528 ASN A CA 1
ATOM 4160 C C . ASN A 1 528 ? -22.002 7.527 3.911 1.00 92.88 528 ASN A C 1
ATOM 4162 O O . ASN A 1 528 ? -21.809 6.611 4.712 1.00 92.88 528 ASN A O 1
ATOM 4166 N N . GLU A 1 529 ? -22.095 8.806 4.273 1.00 93.62 529 GLU A N 1
ATOM 4167 C CA . GLU A 1 529 ? -21.943 9.296 5.649 1.00 93.62 529 GLU A CA 1
ATOM 4168 C C . GLU A 1 529 ? -22.918 8.603 6.625 1.00 93.62 529 GLU A C 1
ATOM 4170 O O . GLU A 1 529 ? -22.566 8.336 7.772 1.00 93.62 529 GLU A O 1
ATOM 4175 N N . ASP A 1 530 ? -24.117 8.223 6.153 1.00 93.75 530 ASP A N 1
ATOM 4176 C CA . ASP A 1 530 ? -25.085 7.407 6.901 1.00 93.75 530 ASP A CA 1
ATOM 4177 C C . ASP A 1 530 ? -24.472 6.088 7.407 1.00 93.75 530 ASP A C 1
ATOM 4179 O O . ASP A 1 530 ? -24.651 5.698 8.565 1.00 93.75 530 ASP A O 1
ATOM 4183 N N . ALA A 1 531 ? -23.759 5.372 6.534 1.00 93.75 531 ALA A N 1
ATOM 4184 C CA . ALA A 1 531 ? -23.145 4.094 6.867 1.00 93.75 531 ALA A CA 1
ATOM 4185 C C . ALA A 1 531 ? -21.921 4.270 7.770 1.00 93.75 531 ALA A C 1
ATOM 4187 O O . ALA A 1 531 ? -21.754 3.508 8.726 1.00 93.75 531 ALA A O 1
ATOM 4188 N N . GLU A 1 532 ? -21.098 5.285 7.500 1.00 93.38 532 GLU A N 1
ATOM 4189 C CA . GLU A 1 532 ? -19.925 5.609 8.315 1.00 93.38 532 GLU A CA 1
ATOM 4190 C C . GLU A 1 532 ? -20.326 5.921 9.755 1.00 93.38 532 GLU A C 1
ATOM 4192 O O . GLU A 1 532 ? -19.869 5.251 10.685 1.00 93.38 532 GLU A O 1
ATOM 4197 N N . VAL A 1 533 ? -21.248 6.872 9.947 1.00 94.69 533 VAL A N 1
ATOM 4198 C CA . VAL A 1 533 ? -21.682 7.278 11.287 1.00 94.69 533 VAL A CA 1
ATOM 4199 C C . VAL A 1 533 ? -22.399 6.139 12.014 1.00 94.69 533 VAL A C 1
ATOM 4201 O O . VAL A 1 533 ? -22.273 6.008 13.230 1.00 94.69 533 VAL A O 1
ATOM 4204 N N . SER A 1 534 ? -23.087 5.253 11.286 1.00 94.94 534 SER A N 1
ATOM 4205 C CA . SER A 1 534 ? -23.697 4.051 11.866 1.00 94.94 534 SER A CA 1
ATOM 4206 C C . SER A 1 534 ? -22.652 3.086 12.432 1.00 94.94 534 SER A C 1
ATOM 4208 O O . SER A 1 534 ? -22.792 2.629 13.567 1.00 94.94 534 SER A O 1
ATOM 4210 N N . LEU A 1 535 ? -21.583 2.791 11.682 1.00 95.19 535 LEU A N 1
ATOM 4211 C CA . LEU A 1 535 ? -20.483 1.943 12.162 1.00 95.19 535 LEU A CA 1
ATOM 4212 C C . LEU A 1 535 ? -19.785 2.571 13.369 1.00 95.19 535 LEU A C 1
ATOM 4214 O O . LEU A 1 535 ? -19.533 1.890 14.367 1.00 95.19 535 LEU A O 1
ATOM 4218 N N . GLN A 1 536 ? -19.531 3.878 13.300 1.00 95.69 536 GLN A N 1
ATOM 4219 C CA . GLN A 1 536 ? -18.946 4.650 14.390 1.00 95.69 536 GLN A CA 1
ATOM 4220 C C . GLN A 1 536 ? -19.812 4.595 15.655 1.00 95.69 536 GLN A C 1
ATOM 4222 O O . GLN A 1 536 ? -19.304 4.343 16.751 1.00 95.69 536 GLN A O 1
ATOM 4227 N N . LEU A 1 537 ? -21.127 4.768 15.511 1.00 94.94 537 LEU A N 1
ATOM 4228 C CA . LEU A 1 537 ? -22.083 4.716 16.612 1.00 94.94 537 LEU A CA 1
ATOM 4229 C C . LEU A 1 537 ? -22.147 3.319 17.242 1.00 94.94 537 LEU A C 1
ATOM 4231 O O . LEU A 1 537 ? -22.112 3.206 18.468 1.00 94.94 537 LEU A O 1
ATOM 4235 N N . ILE A 1 538 ? -22.179 2.258 16.427 1.00 94.81 538 ILE A N 1
ATOM 4236 C CA . ILE A 1 538 ? -22.154 0.864 16.899 1.00 94.81 538 ILE A CA 1
ATOM 4237 C C . ILE A 1 538 ? -20.868 0.585 17.686 1.00 94.81 538 ILE A C 1
ATOM 4239 O O . ILE A 1 538 ? -20.932 0.062 18.802 1.00 94.81 538 ILE A O 1
ATOM 4243 N N . ALA A 1 539 ? -19.708 0.960 17.140 1.00 96.00 539 ALA A N 1
ATOM 4244 C CA . ALA A 1 539 ? -18.422 0.780 17.808 1.00 96.00 539 ALA A CA 1
ATOM 4245 C C . ALA A 1 539 ? -18.374 1.546 19.141 1.00 96.00 539 ALA A C 1
ATOM 4247 O O . ALA A 1 539 ? -18.024 0.973 20.174 1.00 96.00 539 ALA A O 1
ATOM 4248 N N . SER A 1 540 ? -18.824 2.804 19.136 1.00 95.75 540 SER A N 1
ATOM 4249 C CA . SER A 1 540 ? -18.876 3.670 20.319 1.00 95.75 540 SER A CA 1
ATOM 4250 C C . SER A 1 540 ? -19.779 3.106 21.411 1.00 95.75 540 SER A C 1
ATOM 4252 O O . SER A 1 540 ? -19.377 3.044 22.572 1.00 95.75 540 SER A O 1
ATOM 4254 N N . ALA A 1 541 ? -20.978 2.642 21.050 1.00 93.62 541 ALA A N 1
ATOM 4255 C CA . ALA A 1 541 ? -21.927 2.051 21.987 1.00 93.62 541 ALA A CA 1
ATOM 4256 C C . ALA A 1 541 ? -21.363 0.786 22.646 1.00 93.62 541 ALA A C 1
ATOM 4258 O O . ALA A 1 541 ? -21.429 0.638 23.867 1.00 93.62 541 ALA A O 1
ATOM 4259 N N . ILE A 1 542 ? -20.752 -0.101 21.855 1.00 92.31 542 ILE A N 1
ATOM 4260 C CA . ILE A 1 542 ? -20.173 -1.344 22.369 1.00 92.31 542 ILE A CA 1
ATOM 4261 C C . ILE A 1 542 ? -18.958 -1.057 23.262 1.00 92.31 542 ILE A C 1
ATOM 4263 O O . ILE A 1 542 ? -18.864 -1.632 24.348 1.00 92.31 542 ILE A O 1
ATOM 4267 N N . VAL A 1 543 ? -18.042 -0.170 22.850 1.00 93.19 543 VAL A N 1
ATOM 4268 C CA . VAL A 1 543 ? -16.883 0.225 23.673 1.00 93.19 543 VAL A CA 1
ATOM 4269 C C . VAL A 1 543 ? -17.354 0.837 24.991 1.00 93.19 543 VAL A C 1
ATOM 4271 O O . VAL A 1 543 ? -16.935 0.382 26.057 1.00 93.19 543 VAL A O 1
ATOM 4274 N N . ARG A 1 544 ? -18.294 1.789 24.947 1.00 92.75 544 ARG A N 1
ATOM 4275 C CA . ARG A 1 544 ? -18.905 2.386 26.142 1.00 92.75 544 ARG A CA 1
ATOM 4276 C C . ARG A 1 544 ? -19.483 1.319 27.064 1.00 92.75 544 ARG A C 1
ATOM 4278 O O . ARG A 1 544 ? -19.197 1.322 28.260 1.00 92.75 544 ARG A O 1
ATOM 4285 N N . ASP A 1 545 ? -20.248 0.373 26.530 1.00 88.81 545 ASP A N 1
ATOM 4286 C CA . ASP A 1 545 ? -20.854 -0.691 27.332 1.00 88.81 545 ASP A CA 1
ATOM 4287 C C . ASP A 1 545 ? -19.827 -1.645 27.942 1.00 88.81 545 ASP A C 1
ATOM 4289 O O . ASP A 1 545 ? -20.044 -2.159 29.037 1.00 88.81 545 ASP A O 1
ATOM 4293 N N . PHE A 1 546 ? -18.682 -1.870 27.303 1.00 88.31 546 PHE A N 1
ATOM 4294 C CA . PHE A 1 546 ? -17.605 -2.616 27.947 1.00 88.31 546 PHE A CA 1
ATOM 4295 C C . PHE A 1 546 ? -16.962 -1.860 29.106 1.00 88.31 546 PHE A C 1
ATOM 4297 O O . PHE A 1 546 ? -16.553 -2.511 30.070 1.00 88.31 546 PHE A O 1
ATOM 4304 N N . LEU A 1 547 ? -16.834 -0.537 28.994 1.00 88.81 547 LEU A N 1
ATOM 4305 C CA . LEU A 1 547 ? -16.075 0.290 29.931 1.00 88.81 547 LEU A CA 1
ATOM 4306 C C . LEU A 1 547 ? -16.903 0.750 31.137 1.00 88.81 547 LEU A C 1
ATOM 4308 O O . LEU A 1 547 ? -16.357 0.811 32.236 1.00 88.81 547 LEU A O 1
ATOM 4312 N N . VAL A 1 548 ? -18.196 1.036 30.956 1.00 87.19 548 VAL A N 1
ATOM 4313 C CA . VAL A 1 548 ? -19.034 1.728 31.958 1.00 87.19 548 VAL A CA 1
ATOM 4314 C C . VAL A 1 548 ? -19.899 0.778 32.801 1.00 87.19 548 VAL A C 1
ATOM 4316 O O . VAL A 1 548 ? -20.358 1.148 33.879 1.00 87.19 548 VAL A O 1
ATOM 4319 N N . VAL A 1 549 ? -20.156 -0.459 32.357 1.00 79.56 549 VAL A N 1
ATOM 4320 C CA . VAL A 1 549 ? -21.113 -1.347 33.050 1.00 79.56 549 VAL A CA 1
ATOM 4321 C C . VAL A 1 549 ? -20.694 -1.709 34.476 1.00 79.56 549 VAL A C 1
ATOM 4323 O O . VAL A 1 549 ? -19.626 -2.257 34.703 1.00 79.56 549 VAL A O 1
ATOM 4326 N N . GLU A 1 550 ? -21.599 -1.546 35.442 1.00 65.62 550 GLU A N 1
ATOM 4327 C CA . GLU A 1 550 ? -21.313 -1.878 36.848 1.00 65.62 550 GLU A CA 1
ATOM 4328 C C . GLU A 1 550 ? -21.130 -3.389 37.103 1.00 65.62 550 GLU A C 1
ATOM 4330 O O . GLU A 1 550 ? -20.342 -3.798 37.953 1.00 65.62 550 GLU A O 1
ATOM 4335 N N . GLN A 1 551 ? -21.868 -4.248 36.381 1.00 65.00 551 GLN A N 1
ATOM 4336 C CA . GLN A 1 551 ? -21.834 -5.710 36.545 1.00 65.00 551 GLN A CA 1
ATOM 4337 C C . GLN A 1 551 ? -21.751 -6.426 35.195 1.00 65.00 551 GLN A C 1
ATOM 4339 O O . GLN A 1 551 ? -22.750 -6.600 34.492 1.00 65.00 551 GLN A O 1
ATOM 4344 N N . ARG A 1 552 ? -20.544 -6.888 34.862 1.00 62.09 552 ARG A N 1
ATOM 4345 C CA . ARG A 1 552 ? -20.186 -7.462 33.557 1.00 62.09 552 ARG A CA 1
ATOM 4346 C C . ARG A 1 552 ? -20.994 -8.707 33.176 1.00 62.09 552 ARG A C 1
ATOM 4348 O O . ARG A 1 552 ? -21.452 -8.826 32.044 1.00 62.09 552 ARG A O 1
ATOM 4355 N N . GLU A 1 553 ? -21.223 -9.593 34.142 1.00 62.97 553 GLU A N 1
ATOM 4356 C CA . GLU A 1 553 ? -21.910 -10.885 33.967 1.00 62.97 553 GLU A CA 1
ATOM 4357 C C . GLU A 1 553 ? -23.394 -10.749 33.588 1.00 62.97 553 GLU A C 1
ATOM 4359 O O . GLU A 1 553 ? -23.987 -11.689 33.067 1.00 62.97 553 GLU A O 1
ATOM 4364 N N . LYS A 1 554 ? -24.007 -9.582 33.834 1.00 61.41 554 LYS A N 1
ATOM 4365 C CA . LYS A 1 554 ? -25.416 -9.325 33.495 1.00 61.41 554 LYS A CA 1
ATOM 4366 C C . LYS A 1 554 ? -25.634 -8.909 32.042 1.00 61.41 554 LYS A C 1
ATOM 4368 O O . LYS A 1 554 ? -26.748 -9.034 31.552 1.00 61.41 554 LYS A O 1
ATOM 4373 N N . VAL A 1 555 ? -24.605 -8.372 31.388 1.00 60.56 555 VAL A N 1
ATOM 4374 C CA . VAL A 1 555 ? -24.693 -7.799 30.029 1.00 60.56 555 VAL A CA 1
ATOM 4375 C C . VAL A 1 555 ? -23.978 -8.685 29.011 1.00 60.56 555 VAL A C 1
ATOM 4377 O O . VAL A 1 555 ? -24.382 -8.790 27.856 1.00 60.56 555 VAL A O 1
ATOM 4380 N N . PHE A 1 556 ? -22.931 -9.372 29.459 1.00 65.94 556 PHE A N 1
ATOM 4381 C CA . PHE A 1 556 ? -22.072 -10.172 28.609 1.00 65.94 556 PHE A CA 1
ATOM 4382 C C . PHE A 1 556 ? -22.157 -11.643 29.001 1.00 65.94 556 PHE A C 1
ATOM 4384 O O . PHE A 1 556 ? -21.815 -12.017 30.123 1.00 65.94 556 PHE A O 1
ATOM 4391 N N . ASN A 1 557 ? -22.564 -12.492 28.056 1.00 62.75 557 ASN A N 1
ATOM 4392 C CA . ASN A 1 557 ? -22.532 -13.937 28.240 1.00 62.75 557 ASN A CA 1
ATOM 4393 C C . ASN A 1 557 ? -21.254 -14.498 27.600 1.00 62.75 557 ASN A C 1
ATOM 4395 O O . ASN A 1 557 ? -21.085 -14.488 26.377 1.00 62.75 557 ASN A O 1
ATOM 4399 N N . THR A 1 558 ? -20.324 -14.975 28.422 1.00 57.62 558 THR A N 1
ATOM 4400 C CA . THR A 1 558 ? -19.056 -15.551 27.963 1.00 57.62 558 THR A CA 1
ATOM 4401 C C . THR A 1 558 ? -19.263 -17.003 27.539 1.00 57.62 558 THR A C 1
ATOM 4403 O O . THR A 1 558 ? -19.395 -17.901 28.371 1.00 57.62 558 THR A O 1
ATOM 4406 N N . LYS A 1 559 ? -19.241 -17.267 26.226 1.00 56.47 559 LYS A N 1
ATOM 4407 C CA . LYS A 1 559 ? -19.164 -18.636 25.692 1.00 56.47 559 LYS A CA 1
ATOM 4408 C C . LYS A 1 559 ? -17.766 -18.880 25.116 1.00 56.47 559 LYS A C 1
ATOM 4410 O O . LYS A 1 559 ? -17.309 -18.116 24.269 1.00 56.47 559 LYS A O 1
ATOM 4415 N N . PRO A 1 560 ? -17.060 -19.949 25.520 1.00 45.97 560 PRO A N 1
ATOM 4416 C CA . PRO A 1 560 ? -15.777 -20.277 24.913 1.00 45.97 560 PRO A CA 1
ATOM 4417 C C . PRO A 1 560 ? -15.990 -20.706 23.454 1.00 45.97 560 PRO A C 1
ATOM 4419 O O . PRO A 1 560 ? -16.531 -21.781 23.195 1.00 45.97 560 PRO A O 1
ATOM 4422 N N . TYR A 1 561 ? -15.545 -19.887 22.502 1.00 43.41 561 TYR A N 1
ATOM 4423 C CA . TYR A 1 561 ? -15.495 -20.257 21.090 1.00 43.41 561 TYR A CA 1
ATOM 4424 C C . TYR A 1 561 ? -14.245 -21.093 20.828 1.00 43.41 561 TYR A C 1
ATOM 4426 O O . TYR A 1 561 ? -13.142 -20.774 21.274 1.00 43.41 561 TYR A O 1
ATOM 4434 N N . ARG A 1 562 ? -14.422 -22.225 20.147 1.00 38.44 562 ARG A N 1
ATOM 4435 C CA . ARG A 1 562 ? -13.335 -23.147 19.800 1.00 38.44 562 ARG A CA 1
ATOM 4436 C C . ARG A 1 562 ? -13.078 -23.092 18.298 1.00 38.44 562 ARG A C 1
ATOM 4438 O O . ARG A 1 562 ? -13.384 -24.047 17.597 1.00 38.44 562 ARG A O 1
ATOM 4445 N N . ALA A 1 563 ? -12.455 -22.019 17.826 1.00 40.91 563 ALA A N 1
ATOM 4446 C CA . ALA A 1 563 ? -11.682 -22.065 16.587 1.00 40.91 563 ALA A CA 1
ATOM 4447 C C . ALA A 1 563 ? -10.192 -22.024 16.947 1.00 40.91 563 ALA A C 1
ATOM 4449 O O . ALA A 1 563 ? -9.755 -21.186 17.737 1.00 40.91 563 ALA A O 1
ATOM 4450 N N . ARG A 1 564 ? -9.406 -22.976 16.431 1.00 35.97 564 ARG A N 1
ATOM 4451 C CA . ARG A 1 564 ? -7.943 -22.969 16.578 1.00 35.97 564 ARG A CA 1
ATOM 4452 C C . ARG A 1 564 ? -7.363 -22.010 15.540 1.00 35.97 564 ARG A C 1
ATOM 4454 O O . ARG A 1 564 ? -7.030 -22.443 14.446 1.00 35.97 564 ARG A O 1
ATOM 4461 N N . VAL A 1 565 ? -7.216 -20.741 15.903 1.00 37.97 565 VAL A N 1
ATOM 4462 C CA . VAL A 1 565 ? -6.403 -19.777 15.149 1.00 37.97 565 VAL A CA 1
ATOM 4463 C C . VAL A 1 565 ? -5.169 -19.474 15.992 1.0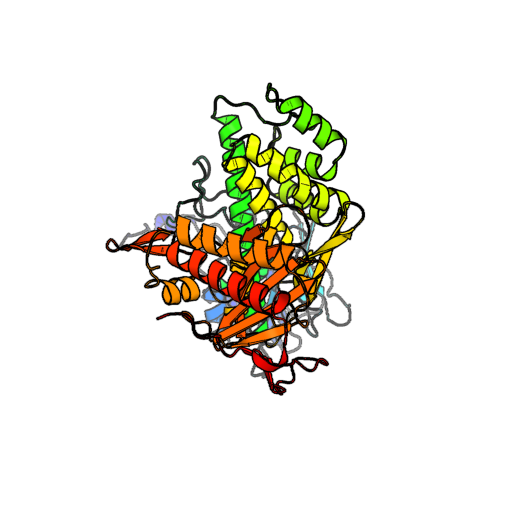0 37.97 565 VAL A C 1
ATOM 4465 O O . VAL A 1 565 ? -5.223 -18.709 16.952 1.00 37.97 565 VAL A O 1
ATOM 4468 N N . GLY A 1 566 ? -4.060 -20.161 15.703 1.00 37.97 566 GLY A N 1
ATOM 4469 C CA . GLY A 1 566 ? -2.814 -20.019 16.464 1.00 37.97 566 GLY A CA 1
ATOM 4470 C C . GLY A 1 566 ? -2.935 -20.395 17.953 1.00 37.97 566 GLY A C 1
ATOM 4471 O O . GLY A 1 566 ? -3.981 -20.789 18.455 1.00 37.97 566 GLY A O 1
ATOM 4472 N N . LYS A 1 567 ? -1.831 -20.327 18.703 1.00 32.91 567 LYS A N 1
ATOM 4473 C CA . LYS A 1 567 ? -1.719 -20.816 20.097 1.00 32.91 567 LYS A CA 1
ATOM 4474 C C . LYS A 1 567 ? -2.549 -20.042 21.155 1.00 32.91 567 LYS A C 1
ATOM 4476 O O . LYS A 1 567 ? -2.281 -20.203 22.345 1.00 32.91 567 LYS A O 1
ATOM 4481 N N . ARG A 1 568 ? -3.541 -19.219 20.789 1.00 40.59 568 ARG A N 1
ATOM 4482 C CA . ARG A 1 568 ? -4.357 -18.429 21.736 1.00 40.59 568 ARG A CA 1
ATOM 4483 C C . ARG A 1 568 ? -5.813 -18.913 21.758 1.00 40.59 568 ARG A C 1
ATOM 4485 O O . ARG A 1 568 ? -6.416 -19.157 20.722 1.00 40.59 568 ARG A O 1
ATOM 4492 N N . LYS A 1 569 ? -6.385 -19.070 22.960 1.00 37.28 569 LYS A N 1
ATOM 4493 C CA . LYS A 1 569 ? -7.828 -19.302 23.147 1.00 37.28 569 LYS A CA 1
ATOM 4494 C C . LYS A 1 569 ? -8.550 -17.966 22.968 1.00 37.28 569 LYS A C 1
ATOM 4496 O O . LYS A 1 569 ? -8.382 -17.092 23.811 1.00 37.28 569 LYS A O 1
ATOM 4501 N N . ILE A 1 570 ? -9.342 -17.823 21.912 1.00 45.31 570 ILE A N 1
ATOM 4502 C CA . ILE A 1 570 ? -10.212 -16.658 21.710 1.00 45.31 570 ILE A CA 1
ATOM 4503 C C . ILE A 1 570 ? -11.460 -16.852 22.584 1.00 45.31 570 ILE A C 1
ATOM 4505 O O . ILE A 1 570 ? -12.130 -17.882 22.497 1.00 45.31 570 ILE A O 1
ATOM 4509 N N . GLN A 1 571 ? -11.751 -15.904 23.475 1.00 46.69 571 GLN A N 1
ATOM 4510 C CA . GLN A 1 571 ? -13.010 -15.881 24.221 1.00 46.69 571 GLN A CA 1
ATOM 4511 C C . GLN A 1 571 ? -14.034 -15.084 23.410 1.00 46.69 571 GLN A C 1
ATOM 4513 O O . GLN A 1 571 ? -13.811 -13.914 23.113 1.00 46.69 571 GLN A O 1
ATOM 4518 N N . THR A 1 572 ? -15.154 -15.709 23.049 1.00 48.41 572 THR A N 1
ATOM 4519 C CA . THR A 1 572 ? -16.273 -14.992 22.433 1.00 48.41 572 THR A CA 1
ATOM 4520 C C . THR A 1 572 ? -17.177 -14.470 23.533 1.00 48.41 572 THR A C 1
ATOM 4522 O O . THR A 1 572 ? -17.597 -15.210 24.428 1.00 48.41 572 THR A O 1
ATOM 4525 N N . ILE A 1 573 ? -17.452 -13.175 23.473 1.00 54.28 573 ILE A N 1
ATOM 4526 C CA . ILE A 1 573 ? -18.328 -12.498 24.411 1.00 54.28 573 ILE A CA 1
ATOM 4527 C C . ILE A 1 573 ? -19.599 -12.174 23.643 1.00 54.28 573 ILE A C 1
ATOM 4529 O O . ILE A 1 573 ? -19.636 -11.261 22.826 1.00 54.28 573 ILE A O 1
ATOM 4533 N N . ILE A 1 574 ? -20.657 -12.943 23.886 1.00 53.12 574 ILE A N 1
ATOM 4534 C CA . ILE A 1 574 ? -21.951 -12.631 23.291 1.00 53.12 574 ILE A CA 1
ATOM 4535 C C . ILE A 1 574 ? -22.505 -11.443 24.073 1.00 53.12 574 ILE A C 1
ATOM 4537 O O . ILE A 1 574 ? -22.878 -11.582 25.242 1.00 53.12 574 ILE A O 1
ATOM 4541 N N . TYR A 1 575 ? -22.504 -10.276 23.436 1.00 49.50 575 TYR A N 1
ATOM 4542 C CA . TYR A 1 575 ? -23.261 -9.126 23.905 1.00 49.50 575 TYR A CA 1
ATOM 4543 C C . TYR A 1 575 ? -24.744 -9.420 23.700 1.00 49.50 575 TYR A C 1
ATOM 4545 O O . TYR A 1 575 ? -25.170 -9.775 22.600 1.00 49.50 575 TYR A O 1
ATOM 4553 N N . LEU A 1 576 ? -25.516 -9.314 24.775 1.00 46.06 576 LEU A N 1
ATOM 4554 C CA . LEU A 1 576 ? -26.966 -9.243 24.699 1.00 46.06 576 LEU A CA 1
ATOM 4555 C C . LEU A 1 576 ? -27.301 -7.753 24.801 1.00 46.06 576 LEU A C 1
ATOM 4557 O O . LEU A 1 576 ? -26.990 -7.167 25.842 1.00 46.06 576 LEU A O 1
ATOM 4561 N N . PRO A 1 577 ? -27.876 -7.128 23.756 1.00 41.41 577 PRO A N 1
ATOM 4562 C CA . PRO A 1 577 ? -28.254 -5.726 23.824 1.00 41.41 577 PRO A CA 1
ATOM 4563 C C . PRO A 1 577 ? -29.101 -5.480 25.066 1.00 41.41 577 PRO A C 1
ATOM 4565 O O . PRO A 1 577 ? -30.066 -6.208 25.319 1.00 41.41 577 PRO A O 1
ATOM 4568 N N . ARG A 1 578 ? -28.753 -4.452 25.845 1.00 44.38 578 ARG A N 1
ATOM 4569 C CA . ARG A 1 578 ? -29.751 -3.855 26.732 1.00 44.38 578 ARG A CA 1
ATOM 4570 C C . ARG A 1 578 ? -30.795 -3.239 25.816 1.00 44.38 578 ARG A C 1
ATOM 4572 O O . ARG A 1 578 ? -30.425 -2.492 24.921 1.00 44.38 578 ARG A O 1
ATOM 4579 N N . GLU A 1 579 ? -32.052 -3.618 26.013 1.00 37.56 579 GLU A N 1
ATOM 4580 C CA . GLU A 1 579 ? -33.212 -3.107 25.282 1.00 37.56 579 GLU A CA 1
ATOM 4581 C C . GLU A 1 579 ? -33.058 -1.614 24.926 1.00 37.56 579 GLU A C 1
ATOM 4583 O O . GLU A 1 579 ? -33.160 -0.747 25.791 1.00 37.56 579 GLU A O 1
ATOM 4588 N N . ALA A 1 580 ? -32.757 -1.346 23.654 1.00 26.98 580 ALA A N 1
ATOM 4589 C CA . ALA A 1 580 ? -32.841 -0.070 22.943 1.00 26.98 580 ALA A CA 1
ATOM 4590 C C . ALA A 1 580 ? -32.640 -0.433 21.455 1.00 26.98 580 ALA A C 1
ATOM 4592 O O . ALA A 1 580 ? -31.600 -0.977 21.102 1.00 26.98 580 ALA A O 1
ATOM 4593 N N . LEU A 1 581 ? -33.605 -0.310 20.545 1.00 26.03 581 LEU A N 1
ATOM 4594 C CA . LEU A 1 581 ? -34.544 0.790 20.345 1.00 26.03 581 LEU A CA 1
ATOM 4595 C C . LEU A 1 581 ? -35.990 0.289 20.146 1.00 26.03 581 LEU A C 1
ATOM 4597 O O . LEU A 1 581 ? -36.258 -0.544 19.278 1.00 26.03 581 LEU A O 1
ATOM 4601 N N . GLN A 1 582 ? -36.889 0.819 20.981 1.00 26.91 582 GLN A N 1
ATOM 4602 C CA . GLN A 1 582 ? -38.282 1.126 20.644 1.00 26.91 582 GLN A CA 1
ATOM 4603 C C . GLN A 1 582 ? -38.351 2.556 20.122 1.00 26.91 582 GLN A C 1
ATOM 4605 O O . GLN A 1 582 ? -37.497 3.358 20.573 1.00 26.91 582 GLN A O 1
#

Foldseek 3Di:
DDDPDPVVVVVLPPDFWEWEFDAPPFAADDPVLVCVVCVLVPPDDSQFDYWFYWGADPVRFTEIEGEDPPQASLLVCLVVLRFYWYWYDQALDQADFIQIFGRDDPDPAGPRDPDDLDCAWGKDWGDDPNWIWIWTQHSVRDIRPTTIGDRDQDDPDDDHGDDCVSVVVSSDDLQAFLAPAFDPDQQDLPDDDDGPSVGGHHFDDDRPLSRLCCLDPVPGSCVVVDDQLSVLLSLLSVLLVNLLSSLVNLLSNLLCCCVPPPDHFQAEPVLQGDDDDPLRCVVRVLCVVQVLVSQLSCCRRYNHNDSVSNLVSLLVQLAFFLSVLCCVPPVLVSVVVVVPPSSSSSNQSSNLSSQSDCVQCVSLQWHWAWEPPDPSTIHIDIAGAPSPARSVQSSQCSVPVRRNVCRYNVVVQDHNHATADRLVLVLVLCQPQADDDDLVVLLVLLQVLLVLLLVQFDADDPAQAWEADDGRQFGIWTWGDDQQKIWIFGQGPVRHTFTKIWHSNDDRIDIDGDWHWHADPVRDIDTPSSSRSVVSSVVSNVSSCRGRDPDCVVFWDWDFDDDPDDPDGRIYTYGDDDDDDD

Secondary structure (DSSP, 8-state):
-----HHHHHTT-S-PPPEEP--SSSPPPPHHHHHHHHTTTTTSSTT--EEEEEEE-TT--EEEEEE-S-SHHHHHHHHTT--EEEEEE--S-TT-PEEEEEE-SS-SS-----SS--SS-EEEEEEETTEEEEEEE-TTS-BPPPEEEEE-S--TT-PPPPPSHHHHHHT---PPEEEEEETTS---TT------TTSEEEPPP-HHHHHHHHHHTT--TTGGG--HHHHHHHHHHHHHHHHHHHHHHHHHHHHHHHHHSSSPPSB-TTS-B---STTHHHHHHHHHH-HHHHHHHHHHHSSS--HHHHHHHHHHHHT-HHHHHHIIIIIHHHHHHTT-HHHHHHHHHHHHHHHT-HHHHTTTTEEEEEEEEETTEEEEEEEEPPTTS-HHHHHHHHHHTT-GGGGBTHHHH--TT--BPPHHHHHHHTTT---SS-HHHHHHHHHHHHHHHHHT----PPTTEEEEEEETTEEEEEEEEETTEEEEEEE-TT--EEEEEEE-SSSS-EEEE---EEE-TTS-EEE-HHHHHHHHHHHHHHHHHHHH-S-GGGTEEEEE-----TTS-PEEEEE---S---

Organism: NCBI:txid251720

Radius of gyration: 29.61 Å; chains: 1; bounding box: 71×70×89 Å

Sequence (582 aa):
MSTVSKESAEALNEEAPMAFGTPTKYQPISKDILAKLLTPFLYASIGQLYFGPAGLSEDGVPWVVLITRDIKRPAIYRESGRFGLLGWRWNTSPSCFFSLTAMGLRESRPHVRWMGSSEDPVVQAIRDVGRVRVCMAHPTGSHSGWFEAVFSMRGPSGHQVPSNAPLLRQWTFPPSGIPHSAVGQRFDPGERGDRDMDNEIPLWPHSLSDGWLTLQGTGGPWRGDLEEADEKIADWASYFHHKRARAAGLLLAIKERSLYGESPWLMNAEGRWVLPGSEEENVEAFLQQHQSIRKWLLAVVGPTPDASLAHEAAFQLLNDPKGIFAFVANFMGLMRTLNDFLLAEALQQSLEAALIDSRITDLGRKRPWLKNIGNSELELCTINLDSGCPRDDLDTLWRSGLQFGDLLDAGEWFGPTDLPAPLSVVNEALESVRIEGSIEDAFCRAQQLLYEAQESRQWSVPWGARVQIQFGSFVAMRIFEKDGEFSCHFLDEQERYFHVAIGLGQGNPTISNVDLVRKSANDEVEWNEDAEVSLQLIASAIVRDFLVVEQREKVFNTKPYRARVGKRKIQTIIYLPREALQ

pLDDT: mean 70.05, std 21.51, range [26.03, 96.25]